Protein 2RH0 (pdb70)

Foldseek 3Di:
DVVPQPWDWDADPQGTWTDDPADIGDDGDDDQPFDPVQWDWAFDQFWIWIAGNNHTDDTDGHPHGDDRVPDDDDDDDDDDDDDDDDPDQALVPQDQADDPPDRGRPPVSSVCSVVRVVVVVCVVCVPDDDD/DVPQPWDWDADPQGTWTADPADIDDDGDDPQPFDPVQWDWAFAQFWIWIDGVNHTDDTDGHPHGDDRVPDDDDDDDDDDDDDDDDPDQALVPQDQADDPPDRGHPPVSSVCSVVRVVVVVCVVCVPDDDD/DVPQPWDWDDDPQGTWTDDPADIDDDGDDPQPFDPVQWDWAFAQFWIWIAGVNRTDDTDGHPHGDDRVVDDDDDDDDDDDDDDDDPDQALVPQDQAPDPPDRGHPPVSSVCSVVRVVVVVCVVCVPDDD/DVPQPWDWDADPQGTWTDDPADIDDDGDDDQPFDPVQWDWAFAQFWIWIAGVNHTDDTDGHPHTDDRVVDDDDDDDDDDDDDDDDPDQALVPQDQAPDPPDRGRPPVSSVCSVVRVVVVVCVVVVPDDPD

Solvent-accessible surface area: 25426 Å² total

InterPro domains:
  IPR007052 CS domain [PF04969] (18-91)
  IPR007052 CS domain [PS51203] (14-104)
  IPR008978 HSP20-like chaperone [G3DSA:2.60.40.790] (13-76)
  IPR008978 HSP20-like chaperone [SSF49764] (6-118)
  IPR037898 NudC family [PTHR12356] (20-152)
  IPR037902 NudC domain-containing protein 2, p23 domain [cd06494] (12-104)

B-factor: mean 36.31, std 12.3, range [16.12, 83.97]

Structure (mmCIF, N/CA/C/O backbone):
data_2RH0
#
_entry.id   2RH0
#
_cell.length_a   44.568
_cell.length_b   64.504
_cell.length_c   64.423
_cell.angle_alpha   74.51
_cell.angle_beta   81.06
_cell.angle_gamma   81.22
#
_symmetry.space_group_name_H-M   'P 1'
#
loop_
_entity.id
_entity.type
_entity.pdbx_description
1 polymer 'NudC domain-containing protein 2'
2 non-polymer 1,2-ETHANEDIOL
3 water water
#
loop_
_atom_site.group_PDB
_atom_site.id
_atom_site.type_symbol
_atom_site.label_atom_id
_atom_site.label_alt_id
_atom_site.label_comp_id
_atom_site.label_asym_id
_atom_site.label_entity_id
_atom_site.label_seq_id
_atom_site.pdbx_PDB_ins_code
_atom_site.Cartn_x
_atom_site.Cartn_y
_atom_site.Cartn_z
_atom_site.occupancy
_atom_site.B_iso_or_equiv
_atom_site.auth_seq_id
_atom_site.auth_comp_id
_atom_site.auth_asym_id
_atom_site.auth_atom_id
_atom_site.pdbx_PDB_model_num
ATOM 1 N N . PHE A 1 2 ? 39.988 27.225 22.902 1.00 55.04 5 PHE A N 1
ATOM 2 C CA . PHE A 1 2 ? 40.201 27.473 24.369 1.00 54.94 5 PHE A CA 1
ATOM 3 C C . PHE A 1 2 ? 40.611 26.219 25.220 1.00 54.49 5 PHE A C 1
ATOM 4 O O . PHE A 1 2 ? 39.970 25.942 26.228 1.00 56.10 5 PHE A O 1
ATOM 6 N N . GLU A 1 3 ? 41.717 25.537 24.877 1.00 51.85 6 GLU A N 1
ATOM 7 C CA . GLU A 1 3 ? 42.117 24.240 25.502 1.00 53.67 6 GLU A CA 1
ATOM 8 C C . GLU A 1 3 ? 42.733 24.324 26.920 1.00 53.77 6 GLU A C 1
ATOM 9 O O . GLU A 1 3 ? 42.714 23.362 27.693 1.00 53.16 6 GLU A O 1
ATOM 15 N N . GLU A 1 4 ? 43.303 25.478 27.234 1.00 53.73 7 GLU A N 1
ATOM 16 C CA . GLU A 1 4 ? 43.628 25.856 28.618 1.00 52.93 7 GLU A CA 1
ATOM 17 C C . GLU A 1 4 ? 42.314 26.206 29.357 1.00 51.91 7 GLU A C 1
ATOM 18 O O . GLU A 1 4 ? 42.266 26.211 30.586 1.00 53.59 7 GLU A O 1
ATOM 21 N N . ARG A 1 5 ? 41.267 26.507 28.581 1.00 49.62 8 ARG A N 1
ATOM 22 C CA . ARG A 1 5 ? 39.927 26.806 29.084 1.00 47.84 8 ARG A CA 1
ATOM 23 C C . ARG A 1 5 ? 39.197 25.638 29.736 1.00 43.19 8 ARG A C 1
ATOM 24 O O . ARG A 1 5 ? 38.199 25.869 30.386 1.00 40.73 8 ARG A O 1
ATOM 26 N N . SER A 1 6 ? 39.673 24.399 29.592 1.00 35.94 9 SER A N 1
ATOM 27 C CA . SER A 1 6 ? 38.953 23.276 30.170 1.00 32.77 9 SER A CA 1
ATOM 28 C C . SER A 1 6 ? 38.880 23.377 31.677 1.00 32.67 9 SER A C 1
ATOM 29 O O . SER A 1 6 ? 39.878 23.665 32.343 1.00 36.67 9 SER A O 1
ATOM 32 N N . GLY A 1 7 ? 37.679 23.194 32.194 1.00 28.98 10 GLY A N 1
ATOM 33 C CA . GLY A 1 7 ? 37.420 23.250 33.613 1.00 29.71 10 GLY A CA 1
ATOM 34 C C . GLY A 1 7 ? 37.493 24.631 34.290 1.00 29.19 10 GLY A C 1
ATOM 35 O O . GLY A 1 7 ? 37.429 24.713 35.521 1.00 29.13 10 GLY A O 1
ATOM 36 N N . VAL A 1 8 ? 37.649 25.705 33.532 1.00 28.40 11 VAL A N 1
ATOM 37 C CA . VAL A 1 8 ? 37.563 27.032 34.130 1.00 33.00 11 VAL A CA 1
ATOM 38 C C . VAL A 1 8 ? 36.098 27.342 34.408 1.00 32.11 11 VAL A C 1
ATOM 39 O O . VAL A 1 8 ? 35.202 27.127 33.611 1.00 34.81 11 VAL A O 1
ATOM 43 N N . VAL A 1 9 ? 35.892 27.856 35.591 1.00 28.49 12 VAL A N 1
ATOM 44 C CA . VAL A 1 9 ? 34.588 28.056 36.123 1.00 29.61 12 VAL A CA 1
ATOM 45 C C . VAL A 1 9 ? 34.284 29.549 36.161 1.00 26.85 12 VAL A C 1
ATOM 46 O O . VAL A 1 9 ? 34.931 30.304 36.943 1.00 25.57 12 VAL A O 1
ATOM 50 N N . PRO A 1 10 ? 33.360 30.002 35.307 1.00 25.43 13 PRO A N 1
ATOM 51 C CA . PRO A 1 10 ? 33.011 31.405 35.278 1.00 24.28 13 PRO A CA 1
ATOM 52 C C . PRO A 1 10 ? 31.923 31.877 36.211 1.00 25.89 13 PRO A C 1
ATOM 53 O O . PRO A 1 10 ? 31.120 31.086 36.732 1.00 26.89 13 PRO A O 1
ATOM 57 N N . CYS A 1 11 ? 31.962 33.191 36.476 1.00 26.70 14 CYS A N 1
ATOM 58 C CA . CYS A 1 11 ? 30.884 33.890 37.177 1.00 25.26 14 CYS A CA 1
ATOM 59 C C . CYS A 1 11 ? 30.392 34.887 36.148 1.00 25.27 14 CYS A C 1
ATOM 60 O O . CYS A 1 11 ? 31.158 35.710 35.666 1.00 25.97 14 CYS A O 1
ATOM 63 N N . GLY A 1 12 ? 29.131 34.750 35.744 1.00 25.05 15 GLY A N 1
ATOM 64 C CA . GLY A 1 12 ? 28.529 35.651 34.805 1.00 24.53 15 GLY A CA 1
ATOM 65 C C . GLY A 1 12 ? 28.189 36.983 35.453 1.00 25.87 15 GLY A C 1
ATOM 66 O O . GLY A 1 12 ? 27.904 37.068 36.639 1.00 26.93 15 GLY A O 1
ATOM 67 N N . THR A 1 13 ? 28.205 38.030 34.652 1.00 25.57 16 THR A N 1
ATOM 68 C CA . THR A 1 13 ? 27.908 39.401 35.102 1.00 28.36 16 THR A CA 1
ATOM 69 C C . THR A 1 13 ? 27.056 39.979 33.983 1.00 28.46 16 THR A C 1
ATOM 70 O O . THR A 1 13 ? 26.912 39.325 32.944 1.00 28.99 16 THR A O 1
ATOM 74 N N . PRO A 1 14 ? 26.466 41.165 34.188 1.00 29.22 17 PRO A N 1
ATOM 75 C CA . PRO A 1 14 ? 25.672 41.788 33.135 1.00 31.50 17 PRO A CA 1
ATOM 76 C C . PRO A 1 14 ? 26.447 42.109 31.857 1.00 32.99 17 PRO A C 1
ATOM 77 O O . PRO A 1 14 ? 25.840 42.107 30.794 1.00 32.51 17 PRO A O 1
ATOM 81 N N . TRP A 1 15 ? 27.765 42.346 31.947 1.00 34.25 18 TRP A N 1
ATOM 82 C CA . TRP A 1 15 ? 28.612 42.682 30.760 1.00 31.82 18 TRP A CA 1
ATOM 83 C C . TRP A 1 15 ? 29.462 41.556 30.282 1.00 30.63 18 TRP A C 1
ATOM 84 O O . TRP A 1 15 ? 30.127 41.700 29.269 1.00 30.59 18 TRP A O 1
ATOM 95 N N . GLY A 1 16 ? 29.476 40.438 30.999 1.00 28.97 19 GLY A N 1
ATOM 96 C CA . GLY A 1 16 ? 30.242 39.282 30.568 1.00 27.69 19 GLY A CA 1
ATOM 97 C C . GLY A 1 16 ? 30.494 38.272 31.672 1.00 28.06 19 GLY A C 1
ATOM 98 O O . GLY A 1 16 ? 29.549 37.750 32.248 1.00 26.92 19 GLY A O 1
ATOM 99 N N . GLN A 1 17 ? 31.766 37.972 31.963 1.00 24.70 20 GLN A N 1
ATOM 100 C CA . GLN A 1 17 ? 32.085 37.030 33.014 1.00 27.47 20 GLN A CA 1
ATOM 101 C C . GLN A 1 17 ? 33.502 37.215 33.506 1.00 25.59 20 GLN A C 1
ATOM 102 O O . GLN A 1 17 ? 34.324 37.904 32.857 1.00 25.64 20 GLN A O 1
ATOM 108 N N . TRP A 1 18 ? 33.766 36.681 34.693 1.00 22.36 21 TRP A N 1
ATOM 109 C CA . TRP A 1 18 ? 35.118 36.624 35.199 1.00 21.02 21 TRP A CA 1
ATOM 110 C C . TRP A 1 18 ? 35.388 35.234 35.724 1.00 22.52 21 TRP A C 1
ATOM 111 O O . TRP A 1 18 ? 34.463 34.467 36.032 1.00 24.51 21 TRP A O 1
ATOM 122 N N . TYR A 1 19 ? 36.667 34.920 35.860 1.00 24.28 22 TYR A N 1
ATOM 123 C CA . TYR A 1 19 ? 37.110 33.651 36.388 1.00 22.85 22 TYR A CA 1
ATOM 124 C C . TYR A 1 19 ? 38.545 33.786 36.860 1.00 23.73 22 TYR A C 1
ATOM 125 O O . TYR A 1 19 ? 39.128 34.839 36.730 1.00 23.55 22 TYR A O 1
ATOM 134 N N . GLN A 1 20 ? 39.119 32.726 37.405 1.00 23.35 23 GLN A N 1
ATOM 135 C CA . GLN A 1 20 ? 40.451 32.828 37.972 1.00 25.58 23 GLN A CA 1
ATOM 136 C C . GLN A 1 20 ? 41.186 31.515 37.928 1.00 29.13 23 GLN A C 1
ATOM 137 O O . GLN A 1 20 ? 40.583 30.460 37.632 1.00 26.88 23 GLN A O 1
ATOM 143 N N . THR A 1 21 ? 42.474 31.607 38.252 1.00 25.98 24 THR A N 1
ATOM 144 C CA . THR A 1 21 ? 43.391 30.508 38.361 1.00 26.71 24 THR A CA 1
ATOM 145 C C . THR A 1 21 ? 44.180 30.806 39.607 1.00 27.50 24 THR A C 1
ATOM 146 O O . THR A 1 21 ? 43.906 31.778 40.290 1.00 27.04 24 THR A O 1
ATOM 150 N N . LEU A 1 22 ? 45.144 29.964 39.934 1.00 26.31 25 LEU A N 1
ATOM 151 C CA . LEU A 1 22 ? 45.930 30.206 41.120 1.00 28.48 25 LEU A CA 1
ATOM 152 C C . LEU A 1 22 ? 46.628 31.513 41.049 1.00 28.12 25 LEU A C 1
ATOM 153 O O . LEU A 1 22 ? 46.766 32.179 42.060 1.00 29.28 25 LEU A O 1
ATOM 158 N N . GLU A 1 23 ? 47.101 31.879 39.860 1.00 28.63 26 GLU A N 1
ATOM 159 C CA . GLU A 1 23 ? 47.892 33.081 39.704 1.00 32.03 26 GLU A CA 1
ATOM 160 C C . GLU A 1 23 ? 47.217 34.336 39.132 1.00 28.41 26 GLU A C 1
ATOM 161 O O . GLU A 1 23 ? 47.680 35.455 39.370 1.00 25.54 26 GLU A O 1
ATOM 167 N N . GLU A 1 24 ? 46.143 34.167 38.363 1.00 25.47 27 GLU A N 1
ATOM 168 C CA . GLU A 1 24 ? 45.555 35.289 37.660 1.00 25.97 27 GLU A CA 1
ATOM 169 C C . GLU A 1 24 ? 44.053 35.382 37.815 1.00 25.40 27 GLU A C 1
ATOM 170 O O . GLU A 1 24 ? 43.361 34.411 38.219 1.00 24.43 27 GLU A O 1
ATOM 176 N N . VAL A 1 25 ? 43.571 36.586 37.526 1.00 23.92 28 VAL A N 1
ATOM 177 C CA . VAL A 1 25 ? 42.145 36.876 37.420 1.00 22.54 28 VAL A CA 1
ATOM 178 C C . VAL A 1 25 ? 41.835 37.309 35.998 1.00 22.43 28 VAL A C 1
ATOM 179 O O . VAL A 1 25 ? 42.603 38.065 35.392 1.00 23.85 28 VAL A O 1
ATOM 183 N N . PHE A 1 26 ? 40.725 36.810 35.446 1.00 22.15 29 PHE A N 1
ATOM 184 C CA . PHE A 1 26 ? 40.351 37.054 34.048 1.00 23.14 29 PHE A CA 1
ATOM 185 C C . PHE A 1 26 ? 39.027 37.753 34.029 1.00 23.18 29 PHE A C 1
ATOM 186 O O . PHE A 1 26 ? 38.127 37.375 34.763 1.00 22.51 29 PHE A O 1
ATOM 194 N N . ILE A 1 27 ? 38.939 38.821 33.251 1.00 21.58 30 ILE A N 1
ATOM 195 C CA . ILE A 1 27 ? 37.706 39.601 33.121 1.00 22.97 30 ILE A CA 1
ATOM 196 C C . ILE A 1 27 ? 37.415 39.695 31.651 1.00 23.62 30 ILE A C 1
ATOM 197 O O . ILE A 1 27 ? 38.206 40.262 30.916 1.00 23.77 30 ILE A O 1
ATOM 202 N N . GLU A 1 28 ? 36.284 39.132 31.219 1.00 22.95 31 GLU A N 1
ATOM 203 C CA . GLU A 1 28 ? 35.857 39.216 29.845 1.00 27.09 31 GLU A CA 1
ATOM 204 C C . GLU A 1 28 ? 34.636 40.100 29.707 1.00 28.45 31 GLU A C 1
ATOM 205 O O . GLU A 1 28 ? 33.563 39.781 30.216 1.00 29.98 31 GLU A O 1
ATOM 211 N N . VAL A 1 29 ? 34.789 41.202 28.986 1.00 27.53 32 VAL A N 1
ATOM 212 C CA . VAL A 1 29 ? 33.760 42.244 28.883 1.00 28.64 32 VAL A CA 1
ATOM 213 C C . VAL A 1 29 ? 33.261 42.328 27.448 1.00 31.32 32 VAL A C 1
ATOM 214 O O . VAL A 1 29 ? 34.020 42.662 26.572 1.00 31.89 32 VAL A O 1
ATOM 218 N N . GLN A 1 30 ? 32.004 41.959 27.194 1.00 32.21 33 GLN A N 1
ATOM 219 C CA . GLN A 1 30 ? 31.429 42.101 25.865 1.00 34.71 33 GLN A CA 1
ATOM 220 C C . GLN A 1 30 ? 31.332 43.561 25.468 1.00 32.23 33 GLN A C 1
ATOM 221 O O . GLN A 1 30 ? 30.954 44.406 26.263 1.00 34.29 33 GLN A O 1
ATOM 227 N N . VAL A 1 31 ? 31.749 43.866 24.250 1.00 30.38 34 VAL A N 1
ATOM 228 C CA . VAL A 1 31 ? 31.661 45.227 23.741 1.00 31.98 34 VAL A CA 1
ATOM 229 C C . VAL A 1 31 ? 30.960 45.195 22.380 1.00 32.39 34 VAL A C 1
ATOM 230 O O . VAL A 1 31 ? 30.870 44.128 21.758 1.00 30.89 34 VAL A O 1
ATOM 234 N N . PRO A 1 32 ? 30.427 46.342 21.941 1.00 33.35 35 PRO A N 1
ATOM 235 C CA . PRO A 1 32 ? 29.814 46.374 20.617 1.00 37.02 35 PRO A CA 1
ATOM 236 C C . PRO A 1 32 ? 30.796 45.966 19.528 1.00 40.86 35 PRO A C 1
ATOM 237 O O . PRO A 1 32 ? 32.008 46.229 19.651 1.00 41.85 35 PRO A O 1
ATOM 241 N N . PRO A 1 33 ? 30.292 45.328 18.460 1.00 43.11 36 PRO A N 1
ATOM 242 C CA . PRO A 1 33 ? 31.168 44.758 17.431 1.00 43.30 36 PRO A CA 1
ATOM 243 C C . PRO A 1 33 ? 32.030 45.771 16.655 1.00 43.10 36 PRO A C 1
ATOM 244 O O . PRO A 1 33 ? 33.082 45.394 16.106 1.00 45.40 36 PRO A O 1
ATOM 248 N N . GLY A 1 34 ? 31.604 47.036 16.615 1.00 40.05 37 GLY A N 1
ATOM 249 C CA . GLY A 1 34 ? 32.403 48.072 15.958 1.00 39.07 37 GLY A CA 1
ATOM 250 C C . GLY A 1 34 ? 33.450 48.734 16.857 1.00 37.01 37 GLY A C 1
ATOM 251 O O . GLY A 1 34 ? 34.065 49.721 16.467 1.00 37.67 37 GLY A O 1
ATOM 252 N N . THR A 1 35 ? 33.647 48.203 18.063 1.00 32.97 38 THR A N 1
ATOM 253 C CA . THR A 1 35 ? 34.608 48.779 18.989 1.00 30.71 38 THR A CA 1
ATOM 254 C C . THR A 1 35 ? 36.004 48.615 18.465 1.00 30.24 38 THR A C 1
ATOM 255 O O . THR A 1 35 ? 36.356 47.546 17.938 1.00 28.86 38 THR A O 1
ATOM 259 N N . ARG A 1 36 ? 36.822 49.662 18.636 1.00 31.69 39 ARG A N 1
ATOM 260 C CA . ARG A 1 36 ? 38.200 49.675 18.168 1.00 31.24 39 ARG A CA 1
ATOM 261 C C . ARG A 1 36 ? 39.068 49.955 19.359 1.00 29.63 39 ARG A C 1
ATOM 262 O O . ARG A 1 36 ? 38.620 50.585 20.323 1.00 27.25 39 ARG A O 1
ATOM 270 N N . ALA A 1 37 ? 40.322 49.526 19.304 1.00 29.87 40 ALA A N 1
ATOM 271 C CA . ALA A 1 37 ? 41.262 49.761 20.422 1.00 28.77 40 ALA A CA 1
ATOM 272 C C . ALA A 1 37 ? 41.329 51.221 20.845 1.00 28.78 40 ALA A C 1
ATOM 273 O O . ALA A 1 37 ? 41.503 51.561 22.058 1.00 28.39 40 ALA A O 1
ATOM 275 N N . GLN A 1 38 ? 41.223 52.105 19.858 1.00 28.83 41 GLN A N 1
ATOM 276 C CA . GLN A 1 38 ? 41.231 53.530 20.148 1.00 30.09 41 GLN A CA 1
ATOM 277 C C . GLN A 1 38 ? 40.070 53.982 21.010 1.00 28.54 41 GLN A C 1
ATOM 278 O O . GLN A 1 38 ? 40.151 55.043 21.615 1.00 28.79 41 GLN A O 1
ATOM 284 N N . ASP A 1 39 ? 38.991 53.192 21.070 1.00 28.11 42 ASP A N 1
ATOM 285 C CA . ASP A 1 39 ? 37.803 53.534 21.865 1.00 28.96 42 ASP A CA 1
ATOM 286 C C . ASP A 1 39 ? 37.849 53.131 23.358 1.00 27.32 42 ASP A C 1
ATOM 287 O O . ASP A 1 39 ? 36.925 53.409 24.098 1.00 27.92 42 ASP A O 1
ATOM 292 N N . ILE A 1 40 ? 38.938 52.507 23.785 1.00 26.51 43 ILE A N 1
ATOM 293 C CA . ILE A 1 40 ? 39.078 51.919 25.093 1.00 26.25 43 ILE A CA 1
ATOM 294 C C . ILE A 1 40 ? 39.909 52.806 26.016 1.00 28.25 43 ILE A C 1
ATOM 295 O O . ILE A 1 40 ? 40.992 53.229 25.627 1.00 28.18 43 ILE A O 1
ATOM 300 N N . GLN A 1 41 ? 39.391 53.084 27.211 1.00 28.74 44 GLN A N 1
ATOM 301 C CA A GLN A 1 41 ? 40.232 53.639 28.273 0.50 27.89 44 GLN A CA 1
ATOM 302 C CA B GLN A 1 41 ? 40.162 53.686 28.301 0.50 28.81 44 GLN A CA 1
ATOM 303 C C . GLN A 1 41 ? 40.155 52.646 29.428 1.00 26.99 44 GLN A C 1
ATOM 304 O O . GLN A 1 41 ? 39.090 52.288 29.919 1.00 28.02 44 GLN A O 1
ATOM 315 N N . CYS A 1 42 ? 41.311 52.157 29.829 1.00 25.59 45 CYS A N 1
ATOM 316 C CA . CYS A 1 42 ? 41.398 51.143 30.853 1.00 26.41 45 CYS A CA 1
ATOM 317 C C . CYS A 1 42 ? 42.561 51.448 31.785 1.00 29.09 45 CYS A C 1
ATOM 318 O O . CYS A 1 42 ? 43.687 51.604 31.339 1.00 29.23 45 CYS A O 1
ATOM 321 N N . GLY A 1 43 ? 42.260 51.561 33.068 1.00 28.88 46 GLY A N 1
ATOM 322 C CA . GLY A 1 43 ? 43.269 51.761 34.114 1.00 28.22 46 GLY A CA 1
ATOM 323 C C . GLY A 1 43 ? 43.293 50.521 34.993 1.00 28.13 46 GLY A C 1
ATOM 324 O O . GLY A 1 43 ? 42.257 50.094 35.521 1.00 29.14 46 GLY A O 1
ATOM 325 N N . LEU A 1 44 ? 44.464 49.929 35.133 1.00 28.48 47 LEU A N 1
ATOM 326 C CA . LEU A 1 44 ? 44.640 48.747 35.948 1.00 30.24 47 LEU A CA 1
ATOM 327 C C . LEU A 1 44 ? 45.609 49.085 37.083 1.00 34.20 47 LEU A C 1
ATOM 328 O O . LEU A 1 44 ? 46.798 49.252 36.861 1.00 37.46 47 LEU A O 1
ATOM 333 N N . GLN A 1 45 ? 45.093 49.252 38.299 1.00 34.00 48 GLN A N 1
ATOM 334 C CA . GLN A 1 45 ? 45.950 49.571 39.434 1.00 35.73 48 GLN A CA 1
ATOM 335 C C . GLN A 1 45 ? 45.946 48.358 40.316 1.00 35.04 48 GLN A C 1
ATOM 336 O O . GLN A 1 45 ? 45.161 47.432 40.082 1.00 32.80 48 GLN A O 1
ATOM 342 N N . SER A 1 46 ? 46.808 48.367 41.330 1.00 33.05 49 SER A N 1
ATOM 343 C CA . SER A 1 46 ? 46.954 47.211 42.193 1.00 34.41 49 SER A CA 1
ATOM 344 C C . SER A 1 46 ? 45.639 46.738 42.826 1.00 32.35 49 SER A C 1
ATOM 345 O O . SER A 1 46 ? 45.413 45.544 42.929 1.00 33.60 49 SER A O 1
ATOM 348 N N . ARG A 1 47 ? 44.774 47.672 43.199 1.00 30.51 50 ARG A N 1
ATOM 349 C CA . ARG A 1 47 ? 43.544 47.336 43.874 1.00 32.49 50 ARG A CA 1
ATOM 350 C C . ARG A 1 47 ? 42.309 47.974 43.257 1.00 30.74 50 ARG A C 1
ATOM 351 O O . ARG A 1 47 ? 41.227 47.913 43.820 1.00 29.88 50 ARG A O 1
ATOM 359 N N . HIS A 1 48 ? 42.460 48.548 42.066 1.00 28.94 51 HIS A N 1
ATOM 360 C CA . HIS A 1 48 ? 41.352 49.182 41.339 1.00 29.10 51 HIS A CA 1
ATOM 361 C C . HIS A 1 48 ? 41.473 48.978 39.866 1.00 28.38 51 HIS A C 1
ATOM 362 O O . HIS A 1 48 ? 42.591 48.889 39.321 1.00 28.66 51 HIS A O 1
ATOM 369 N N . VAL A 1 49 ? 40.313 48.908 39.235 1.00 27.08 52 VAL A N 1
ATOM 370 C CA . VAL A 1 49 ? 40.194 48.759 37.792 1.00 26.95 52 VAL A CA 1
ATOM 371 C C . VAL A 1 49 ? 39.113 49.694 37.284 1.00 27.29 52 VAL A C 1
ATOM 372 O O . VAL A 1 49 ? 38.190 50.043 38.028 1.00 28.32 52 VAL A O 1
ATOM 376 N N . ALA A 1 50 ? 39.230 50.072 36.005 1.00 25.81 53 ALA A N 1
ATOM 377 C CA . ALA A 1 50 ? 38.282 50.975 35.346 1.00 27.97 53 ALA A CA 1
ATOM 378 C C . ALA A 1 50 ? 38.332 50.731 33.874 1.00 27.58 53 ALA A C 1
ATOM 379 O O . ALA A 1 50 ? 39.412 50.662 33.299 1.00 30.79 53 ALA A O 1
ATOM 381 N N . LEU A 1 51 ? 37.168 50.606 33.263 1.00 27.30 54 LEU A N 1
ATOM 382 C CA . LEU A 1 51 ? 37.068 50.380 31.831 1.00 26.25 54 LEU A CA 1
ATOM 383 C C . LEU A 1 51 ? 35.910 51.181 31.293 1.00 27.03 54 LEU A C 1
ATOM 384 O O . LEU A 1 51 ? 34.795 51.101 31.806 1.00 28.14 54 LEU A O 1
ATOM 389 N N . ALA A 1 52 ? 36.190 51.961 30.261 1.00 26.49 55 ALA A N 1
ATOM 390 C CA . ALA A 1 52 ? 35.200 52.748 29.549 1.00 27.71 55 ALA A CA 1
ATOM 391 C C . ALA A 1 52 ? 35.431 52.455 28.073 1.00 30.07 55 ALA A C 1
ATOM 392 O O . ALA A 1 52 ? 36.575 52.321 27.653 1.00 26.94 55 ALA A O 1
ATOM 394 N N . VAL A 1 53 ? 34.330 52.239 27.348 1.00 32.22 56 VAL A N 1
ATOM 395 C CA . VAL A 1 53 ? 34.308 51.978 25.914 1.00 35.15 56 VAL A CA 1
ATOM 396 C C . VAL A 1 53 ? 33.504 53.110 25.259 1.00 39.27 56 VAL A C 1
ATOM 397 O O . VAL A 1 53 ? 32.376 53.434 25.675 1.00 38.43 56 VAL A O 1
ATOM 401 N N . GLY A 1 54 ? 34.102 53.743 24.255 1.00 42.68 57 GLY A N 1
ATOM 402 C CA . GLY A 1 54 ? 33.476 54.881 23.597 1.00 43.74 57 GLY A CA 1
ATOM 403 C C . GLY A 1 54 ? 32.957 55.882 24.608 1.00 45.80 57 GLY A C 1
ATOM 404 O O . GLY A 1 54 ? 31.841 56.359 24.471 1.00 48.24 57 GLY A O 1
ATOM 405 N N . GLY A 1 55 ? 33.750 56.169 25.644 1.00 45.02 58 GLY A N 1
ATOM 406 C CA . GLY A 1 55 ? 33.389 57.134 26.685 1.00 45.18 58 GLY A CA 1
ATOM 407 C C . GLY A 1 55 ? 32.358 56.697 27.712 1.00 45.11 58 GLY A C 1
ATOM 408 O O . GLY A 1 55 ? 32.067 57.469 28.623 1.00 45.77 58 GLY A O 1
ATOM 409 N N . ARG A 1 56 ? 31.821 55.477 27.567 1.00 44.65 59 ARG A N 1
ATOM 410 C CA . ARG A 1 56 ? 30.799 54.897 28.453 1.00 44.72 59 ARG A CA 1
ATOM 411 C C . ARG A 1 56 ? 31.461 53.979 29.484 1.00 42.55 59 ARG A C 1
ATOM 412 O O . ARG A 1 56 ? 32.068 52.993 29.110 1.00 38.91 59 ARG A O 1
ATOM 420 N N . GLU A 1 57 ? 31.326 54.277 30.773 1.00 42.31 60 GLU A N 1
ATOM 421 C CA . GLU A 1 57 ? 31.954 53.461 31.813 1.00 42.76 60 GLU A CA 1
ATOM 422 C C . GLU A 1 57 ? 31.242 52.141 31.881 1.00 40.24 60 GLU A C 1
ATOM 423 O O . GLU A 1 57 ? 30.021 52.121 32.028 1.00 40.05 60 GLU A O 1
ATOM 429 N N . ILE A 1 58 ? 31.989 51.042 31.752 1.00 36.54 61 ILE A N 1
ATOM 430 C CA . ILE A 1 58 ? 31.410 49.698 31.819 1.00 35.70 61 ILE A CA 1
ATOM 431 C C . ILE A 1 58 ? 31.697 48.998 33.146 1.00 35.13 61 ILE A C 1
ATOM 432 O O . ILE A 1 58 ? 30.854 48.281 33.670 1.00 32.22 61 ILE A O 1
ATOM 437 N N . LEU A 1 59 ? 32.883 49.231 33.702 1.00 32.45 62 LEU A N 1
ATOM 438 C CA . LEU A 1 59 ? 33.286 48.586 34.910 1.00 33.50 62 LEU A CA 1
ATOM 439 C C . LEU A 1 59 ? 34.239 49.492 35.659 1.00 32.43 62 LEU A C 1
ATOM 440 O O . LEU A 1 59 ? 35.103 50.103 35.073 1.00 33.13 62 LEU A O 1
ATOM 445 N N . LYS A 1 60 ? 34.078 49.586 36.964 1.00 31.43 63 LYS A N 1
ATOM 446 C CA . LYS A 1 60 ? 34.933 50.453 37.755 1.00 33.08 63 LYS A CA 1
ATOM 447 C C . LYS A 1 60 ? 34.748 50.077 39.187 1.00 31.89 63 LYS A C 1
ATOM 448 O O . LYS A 1 60 ? 33.615 50.044 39.661 1.00 33.26 63 LYS A O 1
ATOM 454 N N . GLY A 1 61 ? 35.835 49.827 39.891 1.00 27.89 64 GLY A N 1
ATOM 455 C CA . GLY A 1 61 ? 35.712 49.566 41.298 1.00 29.10 64 GLY A CA 1
ATOM 456 C C . GLY A 1 61 ? 36.968 49.043 41.903 1.00 27.77 64 GLY A C 1
ATOM 457 O O . GLY A 1 61 ? 37.987 48.920 41.236 1.00 27.84 64 GLY A O 1
ATOM 458 N N . LYS A 1 62 ? 36.852 48.723 43.181 1.00 29.07 65 LYS A N 1
ATOM 459 C CA . LYS A 1 62 ? 37.949 48.261 43.985 1.00 31.35 65 LYS A CA 1
ATOM 460 C C . LYS A 1 62 ? 37.990 46.762 43.881 1.00 29.54 65 LYS A C 1
ATOM 461 O O . LYS A 1 62 ? 36.949 46.079 44.051 1.00 30.08 65 LYS A O 1
ATOM 467 N N . LEU A 1 63 ? 39.174 46.237 43.592 1.00 28.38 66 LEU A N 1
ATOM 468 C CA . LEU A 1 63 ? 39.336 44.796 43.386 1.00 28.91 66 LEU A CA 1
ATOM 469 C C . LEU A 1 63 ? 39.176 44.044 44.697 1.00 28.67 66 LEU A C 1
ATOM 470 O O . LEU A 1 63 ? 39.475 44.574 45.764 1.00 30.22 66 LEU A O 1
ATOM 475 N N . PHE A 1 64 ? 38.703 42.809 44.618 1.00 28.07 67 PHE A N 1
ATOM 476 C CA . PHE A 1 64 ? 38.528 41.983 45.810 1.00 27.70 67 PHE A CA 1
ATOM 477 C C . PHE A 1 64 ? 39.815 41.825 46.592 1.00 27.65 67 PHE A C 1
ATOM 478 O O . PHE A 1 64 ? 39.774 41.710 47.800 1.00 32.14 67 PHE A O 1
ATOM 486 N N . ASP A 1 65 ? 40.955 41.796 45.915 1.00 27.50 68 ASP A N 1
ATOM 487 C CA . ASP A 1 65 ? 42.242 41.698 46.598 1.00 29.41 68 ASP A CA 1
ATOM 488 C C . ASP A 1 65 ? 43.315 42.328 45.694 1.00 30.04 68 ASP A C 1
ATOM 489 O O . ASP A 1 65 ? 43.028 42.772 44.587 1.00 28.41 68 ASP A O 1
ATOM 494 N N . SER A 1 66 ? 44.559 42.349 46.137 1.00 28.49 69 SER A N 1
ATOM 495 C CA . SER A 1 66 ? 45.572 43.071 45.413 1.00 30.45 69 SER A CA 1
ATOM 496 C C . SER A 1 66 ? 46.203 42.267 44.299 1.00 29.63 69 SER A C 1
ATOM 497 O O . SER A 1 66 ? 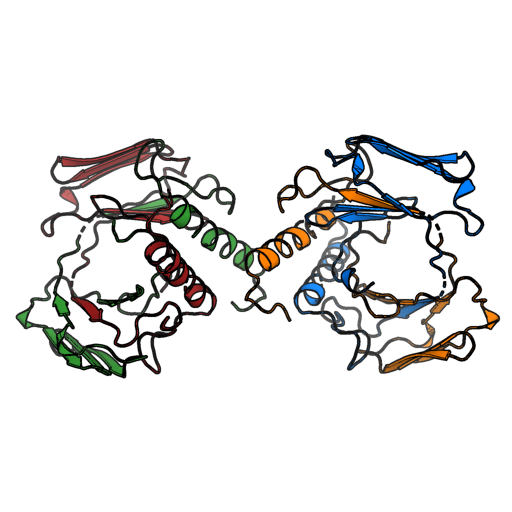46.294 41.041 44.353 1.00 27.50 69 SER A O 1
ATOM 500 N N . THR A 1 67 ? 46.632 42.991 43.273 1.00 28.21 70 THR A N 1
ATOM 501 C CA . THR A 1 67 ? 47.232 42.429 42.093 1.00 29.00 70 THR A CA 1
ATOM 502 C C . THR A 1 67 ? 48.561 43.162 41.845 1.00 30.19 70 THR A C 1
ATOM 503 O O . THR A 1 67 ? 48.831 44.190 42.456 1.00 31.10 70 THR A O 1
ATOM 507 N N . ILE A 1 68 ? 49.408 42.592 40.996 1.00 31.64 71 ILE A N 1
ATOM 508 C CA . ILE A 1 68 ? 50.669 43.225 40.655 1.00 31.96 71 ILE A CA 1
ATOM 509 C C . ILE A 1 68 ? 50.380 44.129 39.460 1.00 32.14 71 ILE A C 1
ATOM 510 O O . ILE A 1 68 ? 50.236 43.634 38.313 1.00 32.33 71 ILE A O 1
ATOM 515 N N . ALA A 1 69 ? 50.293 45.433 39.736 1.00 34.37 72 ALA A N 1
ATOM 516 C CA . ALA A 1 69 ? 49.806 46.449 38.774 1.00 36.48 72 ALA A CA 1
ATOM 517 C C . ALA A 1 69 ? 50.497 46.452 37.426 1.00 38.71 72 ALA A C 1
ATOM 518 O O . ALA A 1 69 ? 49.834 46.496 36.377 1.00 37.76 72 ALA A O 1
ATOM 520 N N . ASP A 1 70 ? 51.822 46.379 37.455 1.00 38.56 73 ASP A N 1
ATOM 521 C CA . ASP A 1 70 ? 52.607 46.446 36.223 1.00 41.84 73 ASP A CA 1
ATOM 522 C C . ASP A 1 70 ? 52.446 45.226 35.339 1.00 39.38 73 ASP A C 1
ATOM 523 O O . ASP A 1 70 ? 52.881 45.269 34.193 1.00 40.04 73 ASP A O 1
ATOM 528 N N . GLU A 1 71 ? 51.825 44.145 35.834 1.00 37.05 74 GLU A N 1
ATOM 529 C CA . GLU A 1 71 ? 51.612 42.951 35.018 1.00 36.93 74 GLU A CA 1
ATOM 530 C C . GLU A 1 71 ? 50.227 42.853 34.422 1.00 31.66 74 GLU A C 1
ATOM 531 O O . GLU A 1 71 ? 50.001 41.980 33.602 1.00 30.45 74 GLU A O 1
ATOM 537 N N . GLY A 1 72 ? 49.309 43.732 34.812 1.00 27.26 75 GLY A N 1
ATOM 538 C CA . GLY A 1 72 ? 47.936 43.719 34.254 1.00 28.71 75 GLY A CA 1
ATOM 539 C C . GLY A 1 72 ? 47.912 44.040 32.782 1.00 28.24 75 GLY A C 1
ATOM 540 O O . GLY A 1 72 ? 48.620 44.933 32.330 1.00 28.74 75 GLY A O 1
ATOM 541 N N . THR A 1 73 ? 47.103 43.318 32.013 1.00 27.73 76 THR A N 1
ATOM 542 C CA . THR A 1 73 ? 47.005 43.555 30.595 1.00 25.94 76 THR A CA 1
ATOM 543 C C . THR A 1 73 ? 45.537 43.620 30.182 1.00 25.10 76 THR A C 1
ATOM 544 O O . THR A 1 73 ? 44.667 43.076 30.874 1.00 23.40 76 THR A O 1
ATOM 548 N N . TRP A 1 74 ? 45.264 44.348 29.106 1.00 22.67 77 TRP A N 1
ATOM 549 C CA . TRP A 1 74 ? 43.951 44.352 28.496 1.00 23.55 77 TRP A CA 1
ATOM 550 C C . TRP A 1 74 ? 44.216 44.204 27.025 1.00 26.22 77 TRP A C 1
ATOM 551 O O . TRP A 1 74 ? 45.216 44.737 26.514 1.00 24.71 77 TRP A O 1
ATOM 562 N N . THR A 1 75 ? 43.353 43.465 26.345 1.00 25.87 78 THR A N 1
ATOM 563 C CA . THR A 1 75 ? 43.436 43.319 24.896 1.00 27.24 78 THR A CA 1
ATOM 564 C C . THR A 1 75 ? 42.005 43.282 24.350 1.00 28.22 78 THR A C 1
ATOM 565 O O . THR A 1 75 ? 41.087 42.811 25.042 1.00 27.61 78 THR A O 1
ATOM 569 N N . LEU A 1 76 ? 41.798 43.838 23.159 1.00 26.94 79 LEU A N 1
ATOM 570 C CA . LEU A 1 76 ? 40.516 43.785 22.476 1.00 27.47 79 LEU A CA 1
ATOM 571 C C . LEU A 1 76 ? 40.550 42.591 21.535 1.00 30.95 79 LEU A C 1
ATOM 572 O O . LEU A 1 76 ? 41.471 42.454 20.725 1.00 30.39 79 LEU A O 1
ATOM 577 N N . GLU A 1 77 ? 39.551 41.719 21.617 1.00 34.06 80 GLU A N 1
ATOM 578 C CA . GLU A 1 77 ? 39.551 40.503 20.818 1.00 39.66 80 GLU A CA 1
ATOM 579 C C . GLU A 1 77 ? 38.294 40.377 19.953 1.00 39.37 80 GLU A C 1
ATOM 580 O O . GLU A 1 77 ? 37.195 40.533 20.463 1.00 35.51 80 GLU A O 1
ATOM 586 N N . ASP A 1 78 ? 38.463 40.080 18.663 1.00 44.16 81 ASP A N 1
ATOM 587 C CA . ASP A 1 78 ? 37.342 39.692 17.776 1.00 48.84 81 ASP A CA 1
ATOM 588 C C . ASP A 1 78 ? 36.967 38.245 18.146 1.00 51.61 81 ASP A C 1
ATOM 589 O O . ASP A 1 78 ? 37.824 37.344 18.184 1.00 55.21 81 ASP A O 1
ATOM 594 N N . ARG A 1 79 ? 35.702 38.001 18.434 1.00 51.42 82 ARG A N 1
ATOM 595 C CA . ARG A 1 79 ? 35.334 36.714 19.012 1.00 52.02 82 ARG A CA 1
ATOM 596 C C . ARG A 1 79 ? 34.038 36.182 18.346 1.00 50.21 82 ARG A C 1
ATOM 597 O O . ARG A 1 79 ? 33.199 35.495 18.986 1.00 52.88 82 ARG A O 1
ATOM 602 N N . LYS A 1 80 ? 33.889 36.450 17.052 1.00 42.41 83 LYS A N 1
ATOM 603 C CA . LYS A 1 80 ? 32.697 36.007 16.366 1.00 40.03 83 LYS A CA 1
ATOM 604 C C . LYS A 1 80 ? 32.577 34.514 16.570 1.00 35.81 83 LYS A C 1
ATOM 605 O O . LYS A 1 80 ? 33.581 33.804 16.584 1.00 31.52 83 LYS A O 1
ATOM 619 N N . VAL A 1 82 ? 29.945 30.753 16.004 1.00 26.57 85 VAL A N 1
ATOM 620 C CA . VAL A 1 82 ? 28.718 29.971 15.770 1.00 24.64 85 VAL A CA 1
ATOM 621 C C . VAL A 1 82 ? 28.404 29.202 17.048 1.00 26.53 85 VAL A C 1
ATOM 622 O O . VAL A 1 82 ? 29.244 28.427 17.558 1.00 26.84 85 VAL A O 1
ATOM 626 N N . ARG A 1 83 ? 27.213 29.424 17.595 1.00 23.45 86 ARG A N 1
ATOM 627 C CA . ARG A 1 83 ? 26.830 28.769 18.785 1.00 24.90 86 ARG A CA 1
ATOM 628 C C . ARG A 1 83 ? 25.726 27.806 18.420 1.00 23.91 86 ARG A C 1
ATOM 629 O O . ARG A 1 83 ? 24.718 28.238 17.920 1.00 23.27 86 ARG A O 1
ATOM 637 N N . ILE A 1 84 ? 25.918 26.529 18.731 1.00 21.88 87 ILE A N 1
ATOM 638 C CA . ILE A 1 84 ? 24.937 25.476 18.435 1.00 23.75 87 ILE A CA 1
ATOM 639 C C . ILE A 1 84 ? 24.394 24.961 19.739 1.00 23.77 87 ILE A C 1
ATOM 640 O O . ILE A 1 84 ? 25.157 24.670 20.643 1.00 24.46 87 ILE A O 1
ATOM 645 N N . VAL A 1 85 ? 23.082 24.834 19.827 1.00 22.54 88 VAL A N 1
ATOM 646 C CA . VAL A 1 85 ? 22.409 24.306 21.015 1.00 21.20 88 VAL A CA 1
ATOM 647 C C . VAL A 1 85 ? 21.569 23.087 20.602 1.00 25.09 88 VAL A C 1
ATOM 648 O O . VAL A 1 85 ? 20.709 23.193 19.721 1.00 22.61 88 VAL A O 1
ATOM 652 N N . LEU A 1 86 ? 21.877 21.954 21.237 1.00 25.05 89 LEU A N 1
ATOM 653 C CA . LEU A 1 86 ? 21.222 20.698 21.009 1.00 26.35 89 LEU A CA 1
ATOM 654 C C . LEU A 1 86 ? 20.430 20.301 22.235 1.00 26.38 89 LEU A C 1
ATOM 655 O O . LEU A 1 86 ? 20.817 20.619 23.316 1.00 26.62 89 LEU A O 1
ATOM 660 N N . THR A 1 87 ? 19.317 19.614 22.029 1.00 27.35 90 THR A N 1
ATOM 661 C CA . THR A 1 87 ? 18.464 19.169 23.106 1.00 28.27 90 THR A CA 1
ATOM 662 C C . THR A 1 87 ? 18.679 17.688 23.295 1.00 29.81 90 THR A C 1
ATOM 663 O O . THR A 1 87 ? 18.427 16.918 22.378 1.00 24.81 90 THR A O 1
ATOM 667 N N . LYS A 1 88 ? 19.171 17.301 24.474 1.00 27.76 91 LYS A N 1
ATOM 668 C CA . LYS A 1 88 ? 19.411 15.883 24.774 1.00 28.38 91 LYS A CA 1
ATOM 669 C C . LYS A 1 88 ? 18.093 15.087 24.714 1.00 30.37 91 LYS A C 1
ATOM 670 O O . LYS A 1 88 ? 17.088 15.562 25.196 1.00 27.88 91 LYS A O 1
ATOM 676 N N . THR A 1 89 ? 18.105 13.882 24.144 1.00 33.45 92 THR A N 1
ATOM 677 C CA . THR A 1 89 ? 16.944 13.022 24.196 1.00 35.67 92 THR A CA 1
ATOM 678 C C . THR A 1 89 ? 16.738 12.556 25.658 1.00 38.84 92 THR A C 1
ATOM 679 O O . THR A 1 89 ? 15.618 12.546 26.158 1.00 41.06 92 THR A O 1
ATOM 683 N N . LYS A 1 90 ? 17.831 12.205 26.336 1.00 42.31 93 LYS A N 1
ATOM 684 C CA . LYS A 1 90 ? 17.824 11.747 27.754 1.00 44.37 93 LYS A CA 1
ATOM 685 C C . LYS A 1 90 ? 18.455 12.846 28.639 1.00 44.88 93 LYS A C 1
ATOM 686 O O . LYS A 1 90 ? 19.626 13.212 28.434 1.00 43.62 93 LYS A O 1
ATOM 692 N N . ARG A 1 91 ? 17.689 13.358 29.604 1.00 45.09 94 ARG A N 1
ATOM 693 C CA . ARG A 1 91 ? 18.060 14.567 30.366 1.00 47.21 94 ARG A CA 1
ATOM 694 C C . ARG A 1 91 ? 18.198 14.387 31.902 1.00 45.29 94 ARG A C 1
ATOM 695 O O . ARG A 1 91 ? 17.854 15.281 32.664 1.00 42.87 94 ARG A O 1
ATOM 703 N N . ASP A 1 92 ? 18.685 13.234 32.348 1.00 46.16 95 ASP A N 1
ATOM 704 C CA . ASP A 1 92 ? 18.928 12.981 33.773 1.00 48.60 95 ASP A CA 1
ATOM 705 C C . ASP A 1 92 ? 20.361 13.434 34.127 1.00 48.39 95 ASP A C 1
ATOM 706 O O . ASP A 1 92 ? 21.204 13.578 33.219 1.00 47.68 95 ASP A O 1
ATOM 711 N N . ALA A 1 93 ? 20.663 13.625 35.414 1.00 46.98 96 ALA A N 1
ATOM 712 C CA . ALA A 1 93 ? 22.065 13.906 35.806 1.00 47.45 96 ALA A CA 1
ATOM 713 C C . ALA A 1 93 ? 22.988 12.722 35.421 1.00 46.57 96 ALA A C 1
ATOM 714 O O . ALA A 1 93 ? 24.209 12.901 35.271 1.00 46.86 96 ALA A O 1
ATOM 716 N N . ALA A 1 94 ? 22.390 11.530 35.269 1.00 45.51 97 ALA A N 1
ATOM 717 C CA . ALA A 1 94 ? 23.087 10.312 34.792 1.00 47.93 97 ALA A CA 1
ATOM 718 C C . ALA A 1 94 ? 23.321 10.291 33.268 1.00 49.31 97 ALA A C 1
ATOM 719 O O . ALA A 1 94 ? 23.897 9.331 32.756 1.00 51.42 97 ALA A O 1
ATOM 721 N N . ASN A 1 95 ? 22.836 11.311 32.555 1.00 47.37 98 ASN A N 1
ATOM 722 C CA . ASN A 1 95 ? 23.135 11.512 31.131 1.00 44.97 98 ASN A CA 1
ATOM 723 C C . ASN A 1 95 ? 24.123 12.670 30.979 1.00 40.76 98 ASN A C 1
ATOM 724 O O . ASN A 1 95 ? 23.935 13.601 30.220 1.00 39.60 98 ASN A O 1
ATOM 729 N N . CYS A 1 96 ? 25.183 12.606 31.751 1.00 37.49 99 CYS A N 1
ATOM 730 C CA . CYS A 1 96 ? 26.231 13.574 31.646 1.00 34.80 99 CYS A CA 1
ATOM 731 C C . CYS A 1 96 ? 27.146 13.097 30.513 1.00 32.41 99 CYS A C 1
ATOM 732 O O . CYS A 1 96 ? 27.739 12.033 30.623 1.00 33.51 99 CYS A O 1
ATOM 735 N N . TRP A 1 97 ? 27.252 13.856 29.422 1.00 29.00 100 TRP A N 1
ATOM 736 C CA . TRP A 1 97 ? 28.098 13.458 28.304 1.00 26.89 100 TRP A CA 1
ATOM 737 C C . TRP A 1 97 ? 29.552 13.590 28.692 1.00 27.51 100 TRP A C 1
ATOM 738 O O . TRP A 1 97 ? 29.929 14.587 29.256 1.00 25.97 100 TRP A O 1
ATOM 749 N N . THR A 1 98 ? 30.370 12.589 28.361 1.00 29.37 101 THR A N 1
ATOM 750 C CA . THR A 1 98 ? 31.794 12.608 28.717 1.00 31.02 101 THR A CA 1
ATOM 751 C C . THR A 1 98 ? 32.708 13.159 27.586 1.00 31.39 101 THR A C 1
ATOM 752 O O . THR A 1 98 ? 33.902 13.508 27.816 1.00 29.43 101 THR A O 1
ATOM 756 N N . SER A 1 99 ? 32.110 13.287 26.389 1.00 28.03 102 SER A N 1
ATOM 757 C CA . SER A 1 99 ? 32.749 13.878 25.213 1.00 25.53 102 SER A CA 1
ATOM 758 C C . SER A 1 99 ? 31.634 14.410 24.342 1.00 24.70 102 SER A C 1
ATOM 759 O O . SER A 1 99 ? 30.461 14.056 24.547 1.00 25.78 102 SER A O 1
ATOM 762 N N . LEU A 1 100 ? 31.983 15.288 23.407 1.00 22.60 103 LEU A N 1
ATOM 763 C CA . LEU A 1 100 ? 31.015 15.879 22.498 1.00 21.68 103 LEU A CA 1
ATOM 764 C C . LEU A 1 100 ? 30.635 14.878 21.434 1.00 23.51 103 LEU A C 1
ATOM 765 O O . LEU A 1 100 ? 29.473 14.634 21.176 1.00 21.84 103 LEU A O 1
ATOM 770 N N . LEU A 1 101 ? 31.646 14.313 20.812 1.00 25.23 104 LEU A N 1
ATOM 771 C CA . LEU A 1 101 ? 31.394 13.327 19.765 1.00 28.54 104 LEU A CA 1
ATOM 772 C C . LEU A 1 101 ? 31.760 12.020 20.405 1.00 31.28 104 LEU A C 1
ATOM 773 O O . LEU A 1 101 ? 32.419 11.999 21.454 1.00 33.84 104 LEU A O 1
ATOM 778 N N . GLU A 1 102 ? 31.292 10.953 19.794 1.00 34.93 105 GLU A N 1
ATOM 779 C CA . GLU A 1 102 ? 31.542 9.600 20.236 1.00 38.68 105 GLU A CA 1
ATOM 780 C C . GLU A 1 102 ? 33.061 9.387 20.480 1.00 38.59 105 GLU A C 1
ATOM 781 O O . GLU A 1 102 ? 33.453 8.868 21.503 1.00 40.09 105 GLU A O 1
ATOM 787 N N . SER A 1 103 ? 33.923 9.859 19.593 1.00 38.62 106 SER A N 1
ATOM 788 C CA . SER A 1 103 ? 35.334 9.554 19.727 1.00 41.73 106 SER A CA 1
ATOM 789 C C . SER A 1 103 ? 36.184 10.786 19.609 1.00 40.72 106 SER A C 1
ATOM 790 O O . SER A 1 103 ? 37.269 10.735 19.022 1.00 41.53 106 SER A O 1
ATOM 793 N N . GLU A 1 104 ? 35.717 11.902 20.152 1.00 35.06 107 GLU A N 1
ATOM 794 C CA . GLU A 1 104 ? 36.454 13.117 19.976 1.00 34.74 107 GLU A CA 1
ATOM 795 C C . GLU A 1 104 ? 35.904 14.170 20.923 1.00 30.21 107 GLU A C 1
ATOM 796 O O . GLU A 1 104 ? 34.717 14.172 21.266 1.00 29.23 107 GLU A O 1
ATOM 802 N N . TYR A 1 105 ? 36.785 15.068 21.314 1.00 28.11 108 TYR A N 1
ATOM 803 C CA . TYR A 1 105 ? 36.468 16.129 22.254 1.00 29.16 108 TYR A CA 1
ATOM 804 C C . TYR A 1 105 ? 35.983 15.597 23.600 1.00 28.57 108 TYR A C 1
ATOM 805 O O . TYR A 1 105 ? 34.911 15.934 24.098 1.00 29.08 108 TYR A O 1
ATOM 814 N N . ALA A 1 106 ? 36.800 14.722 24.168 1.00 28.68 109 ALA A N 1
ATOM 815 C CA . ALA A 1 106 ? 36.528 14.145 25.445 1.00 30.66 109 ALA A CA 1
ATOM 816 C C . ALA A 1 106 ? 37.036 15.092 26.541 1.00 30.74 109 ALA A C 1
ATOM 817 O O . ALA A 1 106 ? 38.039 15.737 26.377 1.00 32.72 109 ALA A O 1
ATOM 819 N N . ALA A 1 107 ? 36.317 15.117 27.643 1.00 27.77 110 ALA A N 1
ATOM 820 C CA . ALA A 1 107 ? 36.711 15.822 28.846 1.00 30.27 110 ALA A CA 1
ATOM 821 C C . ALA A 1 107 ? 37.682 14.929 29.577 1.00 28.45 110 ALA A C 1
ATOM 822 O O . ALA A 1 107 ? 37.459 13.765 29.647 1.00 28.64 110 ALA A O 1
ATOM 824 N N . ASP A 1 108 ? 38.767 15.463 30.103 1.00 30.69 111 ASP A N 1
ATOM 825 C CA . ASP A 1 108 ? 39.622 14.648 30.988 1.00 30.86 111 ASP A CA 1
ATOM 826 C C . ASP A 1 108 ? 38.835 14.302 32.239 1.00 32.34 111 ASP A C 1
ATOM 827 O O . ASP A 1 108 ? 37.779 14.874 32.472 1.00 30.66 111 ASP A O 1
ATOM 832 N N . PRO A 1 109 ? 39.321 13.346 33.039 1.00 32.48 112 PRO A N 1
ATOM 833 C CA . PRO A 1 109 ? 38.564 12.875 34.175 1.00 30.94 112 PRO A CA 1
ATOM 834 C C . PRO A 1 109 ? 38.129 13.908 35.192 1.00 29.12 112 PRO A C 1
ATOM 835 O O . PRO A 1 109 ? 37.072 13.760 35.795 1.00 28.40 112 PRO A O 1
ATOM 839 N N . TRP A 1 110 ? 38.938 14.939 35.398 1.00 29.72 113 TRP A N 1
ATOM 840 C CA . TRP A 1 110 ? 38.588 15.990 36.336 1.00 31.33 113 TRP A CA 1
ATOM 841 C C . TRP A 1 110 ? 37.491 16.892 35.799 1.00 28.81 113 TRP A C 1
ATOM 842 O O . TRP A 1 110 ? 36.573 17.219 36.529 1.00 29.53 113 TRP A O 1
ATOM 853 N N . VAL A 1 111 ? 37.600 17.292 34.534 1.00 24.55 114 VAL A N 1
ATOM 854 C CA . VAL A 1 111 ? 36.580 18.107 33.904 1.00 26.04 114 VAL A CA 1
ATOM 855 C C . VAL A 1 111 ? 35.261 17.312 33.842 1.00 24.46 114 VAL A C 1
ATOM 856 O O . VAL A 1 111 ? 34.176 17.847 34.006 1.00 24.35 114 VAL A O 1
ATOM 860 N N . GLN A 1 112 ? 35.353 16.014 33.654 1.00 25.06 115 GLN A N 1
ATOM 861 C CA . GLN A 1 112 ? 34.145 15.162 33.635 1.00 27.42 115 GLN A CA 1
ATOM 862 C C . GLN A 1 112 ? 33.499 15.206 34.999 1.00 28.26 115 GLN A C 1
ATOM 863 O O . GLN A 1 112 ? 32.274 15.163 35.110 1.00 26.86 115 GLN A O 1
ATOM 869 N N . ASP A 1 113 ? 34.339 15.250 36.048 1.00 27.13 116 ASP A N 1
ATOM 870 C CA . ASP A 1 113 ? 33.827 15.244 37.414 1.00 25.74 116 ASP A CA 1
ATOM 871 C C . ASP A 1 113 ? 33.177 16.606 37.700 1.00 25.43 116 ASP A C 1
ATOM 872 O O . ASP A 1 113 ? 32.129 16.643 38.350 1.00 27.48 116 ASP A O 1
ATOM 877 N N . GLN A 1 114 ? 33.804 17.703 37.249 1.00 24.13 117 GLN A N 1
ATOM 878 C CA . GLN A 1 114 ? 33.218 19.033 37.400 1.00 24.68 117 GLN A CA 1
ATOM 879 C C . GLN A 1 114 ? 31.864 19.093 36.711 1.00 27.24 117 GLN A C 1
ATOM 880 O O . GLN A 1 114 ? 30.910 19.628 37.252 1.00 26.54 117 GLN A O 1
ATOM 894 N N . GLN A 1 116 ? 29.824 16.629 35.947 1.00 26.60 119 GLN A N 1
ATOM 895 C CA . GLN A 1 116 ? 28.857 15.787 36.646 1.00 26.54 119 GLN A CA 1
ATOM 896 C C . GLN A 1 116 ? 28.320 16.456 37.915 1.00 27.13 119 GLN A C 1
ATOM 897 O O . GLN A 1 116 ? 27.137 16.360 38.230 1.00 26.80 119 GLN A O 1
ATOM 903 N N . ARG A 1 117 ? 29.223 17.087 38.670 1.00 24.48 120 ARG A N 1
ATOM 904 C CA . ARG A 1 117 ? 28.833 17.813 39.836 1.00 23.75 120 ARG A CA 1
ATOM 905 C C . ARG A 1 117 ? 27.863 18.932 39.544 1.00 23.26 120 ARG A C 1
ATOM 906 O O . ARG A 1 117 ? 26.955 19.113 40.307 1.00 25.35 120 ARG A O 1
ATOM 914 N N . LYS A 1 118 ? 28.020 19.658 38.445 1.00 22.66 121 LYS A N 1
ATOM 915 C CA A LYS A 1 118 ? 27.107 20.757 38.134 0.50 21.50 121 LYS A CA 1
ATOM 916 C CA B LYS A 1 118 ? 27.118 20.755 38.115 0.50 21.48 121 LYS A CA 1
ATOM 917 C C . LYS A 1 118 ? 25.724 20.232 37.748 1.00 24.61 121 LYS A C 1
ATOM 918 O O . LYS A 1 118 ? 24.687 20.824 38.099 1.00 24.93 121 LYS A O 1
ATOM 929 N N . LEU A 1 119 ? 25.705 19.133 37.024 1.00 24.26 122 LEU A N 1
ATOM 930 C CA . LEU A 1 119 ? 24.449 18.502 36.634 1.00 25.68 122 LEU A CA 1
ATOM 931 C C . LEU A 1 119 ? 23.698 17.910 37.853 1.00 26.62 122 LEU A C 1
ATOM 932 O O . LEU A 1 119 ? 22.495 18.061 37.966 1.00 28.76 122 LEU A O 1
ATOM 937 N N . THR A 1 120 ? 24.416 17.236 38.741 1.00 24.45 123 THR A N 1
ATOM 938 C CA . THR A 1 120 ? 23.850 16.767 40.011 1.00 24.51 123 THR A CA 1
ATOM 939 C C . THR A 1 120 ? 23.253 17.887 40.802 1.00 23.09 123 THR A C 1
ATOM 940 O O . THR A 1 120 ? 22.146 17.741 41.340 1.00 25.31 123 THR A O 1
ATOM 944 N N . LEU A 1 121 ? 23.975 19.002 40.875 1.00 24.06 124 LEU A N 1
ATOM 945 C CA . LEU A 1 121 ? 23.500 20.189 41.562 1.00 28.44 124 LEU A CA 1
ATOM 946 C C . LEU A 1 121 ? 22.300 20.821 40.900 1.00 29.17 124 LEU A C 1
ATOM 947 O O . LEU A 1 121 ? 21.370 21.212 41.583 1.00 30.30 124 LEU A O 1
ATOM 952 N N . GLU A 1 122 ? 22.335 20.972 39.571 1.00 29.56 125 GLU A N 1
ATOM 953 C CA A GLU A 1 122 ? 21.191 21.491 38.822 0.50 30.19 125 GLU A CA 1
ATOM 954 C CA B GLU A 1 122 ? 21.189 21.498 38.831 0.50 30.06 125 GLU A CA 1
ATOM 955 C C . GLU A 1 122 ? 19.961 20.643 39.141 1.00 29.20 125 GLU A C 1
ATOM 956 O O . GLU A 1 122 ? 18.869 21.140 39.329 1.00 27.91 125 GLU A O 1
ATOM 967 N N . ARG A 1 123 ? 20.156 19.347 39.180 1.00 28.25 126 ARG A N 1
ATOM 968 C CA . ARG A 1 123 ? 19.083 18.386 39.421 1.00 28.40 126 ARG A CA 1
ATOM 969 C C . ARG A 1 123 ? 18.584 18.503 40.864 1.00 28.14 126 ARG A C 1
ATOM 970 O O . ARG A 1 123 ? 17.395 18.446 41.117 1.00 25.38 126 ARG A O 1
ATOM 978 N N . PHE A 1 124 ? 19.513 18.662 41.795 1.00 28.32 127 PHE A N 1
ATOM 979 C CA . PHE A 1 124 ? 19.180 18.804 43.198 1.00 32.83 127 PHE A CA 1
ATOM 980 C C . PHE A 1 124 ? 18.311 20.066 43.365 1.00 35.12 127 PHE A C 1
ATOM 981 O O . PHE A 1 124 ? 17.272 20.028 44.001 1.00 34.55 127 PHE A O 1
ATOM 989 N N . GLN A 1 125 ? 18.724 21.171 42.760 1.00 34.96 128 GLN A N 1
ATOM 990 C CA . GLN A 1 125 ? 17.972 22.405 42.812 1.00 36.66 128 GLN A CA 1
ATOM 991 C C . GLN A 1 125 ? 16.593 22.238 42.220 1.00 35.98 128 GLN A C 1
ATOM 992 O O . GLN A 1 125 ? 15.628 22.709 42.791 1.00 39.47 128 GLN A O 1
ATOM 998 N N . LYS A 1 126 ? 16.487 21.582 41.082 1.00 35.37 129 LYS A N 1
ATOM 999 C CA . LYS A 1 126 ? 15.184 21.333 40.446 1.00 35.97 129 LYS A CA 1
ATOM 1000 C C . LYS A 1 126 ? 14.248 20.427 41.304 1.00 35.30 129 LYS A C 1
ATOM 1001 O O . LYS A 1 126 ? 13.021 20.592 41.306 1.00 32.18 129 LYS A O 1
ATOM 1007 N N . GLU A 1 127 ? 14.817 19.467 42.030 1.00 34.70 130 GLU A N 1
ATOM 1008 C CA . GLU A 1 127 ? 13.999 18.545 42.839 1.00 35.60 130 GLU A CA 1
ATOM 1009 C C . GLU A 1 127 ? 13.647 19.107 44.219 1.00 33.15 130 GLU A C 1
ATOM 1010 O O . GLU A 1 127 ? 12.798 18.562 44.922 1.00 31.71 130 GLU A O 1
ATOM 1016 N N . ASN A 1 128 ? 14.306 20.204 44.595 1.00 30.29 131 ASN A N 1
ATOM 1017 C CA . ASN A 1 128 ? 14.088 20.852 45.868 1.00 33.72 131 ASN A CA 1
ATOM 1018 C C . ASN A 1 128 ? 13.923 22.364 45.655 1.00 34.20 131 ASN A C 1
ATOM 1019 O O . ASN A 1 128 ? 14.720 23.140 46.184 1.00 34.75 131 ASN A O 1
ATOM 1024 N N . PRO A 1 129 ? 12.902 22.773 44.874 1.00 34.04 132 PRO A N 1
ATOM 1025 C CA . PRO A 1 129 ? 12.757 24.200 44.530 1.00 39.77 132 PRO A CA 1
ATOM 1026 C C . PRO A 1 129 ? 12.611 25.173 45.737 1.00 44.20 132 PRO A C 1
ATOM 1027 O O . PRO A 1 129 ? 12.976 26.345 45.650 1.00 44.28 132 PRO A O 1
ATOM 1031 N N . GLY A 1 130 ? 12.125 24.658 46.862 1.00 48.57 133 GLY A N 1
ATOM 1032 C CA . GLY A 1 130 ? 11.942 25.429 48.084 1.00 50.63 133 GLY A CA 1
ATOM 1033 C C . GLY A 1 130 ? 13.200 25.863 48.813 1.00 55.66 133 GLY A C 1
ATOM 1034 O O . GLY A 1 130 ? 13.153 26.806 49.594 1.00 57.83 133 GLY A O 1
ATOM 1035 N N . PHE A 1 131 ? 14.326 25.194 48.589 1.00 58.38 134 PHE A N 1
ATOM 1036 C CA . PHE A 1 131 ? 15.584 25.602 49.233 1.00 61.96 134 PHE A CA 1
ATOM 1037 C C . PHE A 1 131 ? 16.280 26.745 48.470 1.00 65.08 134 PHE A C 1
ATOM 1038 O O . PHE A 1 131 ? 16.220 26.802 47.239 1.00 65.43 134 PHE A O 1
ATOM 1046 N N . ASP A 1 132 ? 16.915 27.659 49.214 1.00 68.11 135 ASP A N 1
ATOM 1047 C CA . ASP A 1 132 ? 17.634 28.794 48.637 1.00 68.95 135 ASP A CA 1
ATOM 1048 C C . ASP A 1 132 ? 19.105 28.429 48.553 1.00 70.85 135 ASP A C 1
ATOM 1049 O O . ASP A 1 132 ? 19.723 28.083 49.575 1.00 70.17 135 ASP A O 1
ATOM 1051 N N . PHE A 1 133 ? 19.658 28.524 47.336 1.00 72.76 136 PHE A N 1
ATOM 1052 C CA . PHE A 1 133 ? 21.051 28.118 47.050 1.00 74.49 136 PHE A CA 1
ATOM 1053 C C . PHE A 1 133 ? 22.086 29.285 46.924 1.00 75.22 136 PHE A C 1
ATOM 1054 O O . PHE A 1 133 ? 23.032 29.233 46.130 1.00 74.25 136 PHE A O 1
ATOM 1062 N N . SER A 1 134 ? 21.888 30.311 47.762 1.00 75.86 137 SER A N 1
ATOM 1063 C CA . SER A 1 134 ? 22.829 31.425 47.949 1.00 74.86 137 SER A CA 1
ATOM 1064 C C . SER A 1 134 ? 22.538 32.161 49.262 1.00 75.48 137 SER A C 1
ATOM 1065 O O . SER A 1 134 ? 23.442 32.407 50.071 1.00 75.68 137 SER A O 1
ATOM 1068 N N . GLU B 1 3 ? 25.061 35.175 32.830 1.00 51.39 6 GLU B N 1
ATOM 1069 C CA . GLU B 1 3 ? 24.480 35.070 34.212 1.00 53.66 6 GLU B CA 1
ATOM 1070 C C . GLU B 1 3 ? 23.849 33.685 34.440 1.00 53.80 6 GLU B C 1
ATOM 1071 O O . GLU B 1 3 ? 23.926 33.097 35.529 1.00 53.15 6 GLU B O 1
ATOM 1077 N N . GLU B 1 4 ? 23.244 33.159 33.383 1.00 53.58 7 GLU B N 1
ATOM 1078 C CA . GLU B 1 4 ? 22.972 31.718 33.300 1.00 53.04 7 GLU B CA 1
ATOM 1079 C C . GLU B 1 4 ? 24.351 31.017 33.072 1.00 51.97 7 GLU B C 1
ATOM 1080 O O . GLU B 1 4 ? 24.469 29.804 33.218 1.00 53.48 7 GLU B O 1
ATOM 1082 N N . ARG B 1 5 ? 25.371 31.816 32.720 1.00 49.48 8 ARG B N 1
ATOM 1083 C CA . ARG B 1 5 ? 26.751 31.379 32.523 1.00 47.88 8 ARG B CA 1
ATOM 1084 C C . ARG B 1 5 ? 27.451 30.879 33.797 1.00 43.20 8 ARG B C 1
ATOM 1085 O O . ARG B 1 5 ? 28.388 30.089 33.713 1.00 40.75 8 ARG B O 1
ATOM 1089 N N . SER B 1 6 ? 27.015 31.331 34.975 1.00 35.83 9 SER B N 1
ATOM 1090 C CA . SER B 1 6 ? 27.752 31.040 36.175 1.00 32.57 9 SER B CA 1
ATOM 1091 C C . SER B 1 6 ? 27.811 29.559 36.423 1.00 32.45 9 SER B C 1
ATOM 1092 O O . SER B 1 6 ? 26.831 28.868 36.252 1.00 36.67 9 SER B O 1
ATOM 1095 N N . GLY B 1 7 ? 28.987 29.069 36.772 1.00 28.89 10 GLY B N 1
ATOM 1096 C CA . GLY B 1 7 ? 29.178 27.652 37.071 1.00 29.64 10 GLY B CA 1
ATOM 1097 C C . GLY B 1 7 ? 29.117 26.691 35.870 1.00 29.20 10 GLY B C 1
ATOM 1098 O O . GLY B 1 7 ? 29.157 25.490 36.050 1.00 28.86 10 GLY B O 1
ATOM 1099 N N . VAL B 1 8 ? 29.025 27.179 34.646 1.00 28.66 11 VAL B N 1
ATOM 1100 C CA . VAL B 1 8 ? 29.074 26.227 33.549 1.00 32.82 11 VAL B CA 1
ATOM 1101 C C . VAL B 1 8 ? 30.539 25.876 33.288 1.00 32.28 11 VAL B C 1
ATOM 1102 O O . VAL B 1 8 ? 31.420 26.743 33.233 1.00 34.77 11 VAL B O 1
ATOM 1106 N N . VAL B 1 9 ? 30.759 24.577 33.149 1.00 28.25 12 VAL B N 1
ATOM 1107 C CA . VAL B 1 9 ? 32.052 23.968 33.030 1.00 29.30 12 VAL B CA 1
ATOM 1108 C C . VAL B 1 9 ? 32.353 23.625 31.568 1.00 26.94 12 VAL B C 1
ATOM 1109 O O . VAL B 1 9 ? 31.770 22.638 31.036 1.00 25.25 12 VAL B O 1
ATOM 1113 N N . PRO B 1 10 ? 33.252 24.382 30.918 1.00 25.28 13 PRO B N 1
ATOM 1114 C CA . PRO B 1 10 ? 33.561 24.052 29.539 1.00 24.43 13 PRO B CA 1
ATOM 1115 C C . PRO B 1 10 ? 34.660 23.019 29.308 1.00 25.83 13 PRO B C 1
ATOM 1116 O O . PRO B 1 10 ? 35.525 22.799 30.157 1.00 27.33 13 PRO B O 1
ATOM 1120 N N . CYS B 1 11 ? 34.590 22.355 28.147 1.00 26.94 14 CYS B N 1
ATOM 1121 C CA . CYS B 1 11 ? 35.699 21.561 27.654 1.00 25.12 14 CYS B CA 1
ATOM 1122 C C . CYS B 1 11 ? 36.220 22.310 26.430 1.00 25.30 14 CYS B C 1
ATOM 1123 O O . CYS B 1 11 ? 35.480 22.521 25.470 1.00 26.83 14 CYS B O 1
ATOM 1126 N N . GLY B 1 12 ? 37.467 22.783 26.492 1.00 24.70 15 GLY B N 1
ATOM 1127 C CA . GLY B 1 12 ? 38.106 23.467 25.376 1.00 24.41 15 GLY B CA 1
ATOM 1128 C C . GLY B 1 12 ? 38.441 22.500 24.247 1.00 26.20 15 GLY B C 1
ATOM 1129 O O . GLY B 1 12 ? 38.659 21.311 24.473 1.00 27.74 15 GLY B O 1
ATOM 1130 N N . THR B 1 13 ? 38.452 23.004 23.022 1.00 25.54 16 THR B N 1
ATOM 1131 C CA . THR B 1 13 ? 38.744 22.202 21.835 1.00 28.56 16 THR B CA 1
ATOM 1132 C C . THR B 1 13 ? 39.539 23.144 20.945 1.00 28.21 16 THR B C 1
ATOM 1133 O O . THR B 1 13 ? 39.653 24.308 21.257 1.00 28.63 16 THR B O 1
ATOM 1137 N N . PRO B 1 14 ? 40.121 22.629 19.856 1.00 29.26 17 PRO B N 1
ATOM 1138 C CA . PRO B 1 14 ? 40.901 23.510 18.970 1.00 31.45 17 PRO B CA 1
ATOM 1139 C C . PRO B 1 14 ? 40.129 24.688 18.372 1.00 32.91 17 PRO B C 1
ATOM 1140 O O . PRO B 1 14 ? 40.732 25.715 18.152 1.00 32.18 17 PRO B O 1
ATOM 1144 N N . TRP B 1 15 ? 38.810 24.541 18.135 1.00 33.96 18 TRP B N 1
ATOM 1145 C CA . TRP B 1 15 ? 37.965 25.602 17.529 1.00 31.73 18 TRP B CA 1
ATOM 1146 C C . TRP B 1 15 ? 37.070 26.341 18.477 1.00 30.82 18 TRP B C 1
ATOM 1147 O O . TRP B 1 15 ? 36.373 27.251 18.051 1.00 30.87 18 TRP B O 1
ATOM 1158 N N . GLY B 1 16 ? 37.078 25.980 19.753 1.00 29.35 19 GLY B N 1
ATOM 1159 C CA . GLY B 1 16 ? 36.264 26.668 20.735 1.00 27.67 19 GLY B CA 1
ATOM 1160 C C . GLY B 1 16 ? 36.070 25.859 21.976 1.00 27.79 19 GLY B C 1
ATOM 1161 O O . GLY B 1 16 ? 37.047 25.494 22.609 1.00 27.22 19 GLY B O 1
ATOM 1162 N N . GLN B 1 17 ? 34.823 25.665 22.394 1.00 24.29 20 GLN B N 1
ATOM 1163 C CA . GLN B 1 17 ? 34.510 24.843 23.555 1.00 27.33 20 GLN B CA 1
ATOM 1164 C C . GLN B 1 17 ? 33.110 24.244 23.481 1.00 25.28 20 GLN B C 1
ATOM 1165 O O . GLN B 1 17 ? 32.306 24.609 22.630 1.00 25.14 20 GLN B O 1
ATOM 1171 N N . TRP B 1 18 ? 32.845 23.263 24.311 1.00 21.81 21 TRP B N 1
ATOM 1172 C CA . TRP B 1 18 ? 31.496 22.793 24.495 1.00 21.38 21 TRP B CA 1
ATOM 1173 C C . TRP B 1 18 ? 31.229 22.594 25.981 1.00 22.44 21 TRP B C 1
ATOM 1174 O O . TRP B 1 18 ? 32.156 22.452 26.775 1.00 24.50 21 TRP B O 1
ATOM 1185 N N . TYR B 1 19 ? 29.956 22.574 26.345 1.00 24.12 22 TYR B N 1
ATOM 1186 C CA . TYR B 1 19 ? 29.521 22.417 27.718 1.00 22.67 22 TYR B CA 1
ATOM 1187 C C . TYR B 1 19 ? 28.101 21.909 27.668 1.00 24.06 22 TYR B C 1
ATOM 1188 O O . TYR B 1 19 ? 27.540 21.744 26.589 1.00 22.79 22 TYR B O 1
ATOM 1197 N N . GLN B 1 20 ? 27.536 21.577 28.817 1.00 23.10 23 GLN B N 1
ATOM 1198 C CA . GLN B 1 20 ? 26.220 20.972 28.821 1.00 25.61 23 GLN B CA 1
ATOM 1199 C C . GLN B 1 20 ? 25.460 21.347 30.072 1.00 28.97 23 GLN B C 1
ATOM 1200 O O . GLN B 1 20 ? 26.058 21.830 31.019 1.00 25.83 23 GLN B O 1
ATOM 1206 N N . THR B 1 21 ? 24.143 21.123 30.019 1.00 25.90 24 THR B N 1
ATOM 1207 C CA . THR B 1 21 ? 23.257 21.229 31.143 1.00 27.05 24 THR B CA 1
ATOM 1208 C C . THR B 1 21 ? 22.469 19.954 31.187 1.00 27.69 24 THR B C 1
ATOM 1209 O O . THR B 1 21 ? 22.704 19.026 30.389 1.00 27.40 24 THR B O 1
ATOM 1213 N N . LEU B 1 22 ? 21.542 19.864 32.129 1.00 26.75 25 LEU B N 1
ATOM 1214 C CA . LEU B 1 22 ? 20.761 18.650 32.228 1.00 28.74 25 LEU B CA 1
ATOM 1215 C C . LEU B 1 22 ? 20.058 18.418 30.936 1.00 28.06 25 LEU B C 1
ATOM 1216 O O . LEU B 1 22 ? 19.909 17.305 30.527 1.00 29.19 25 LEU B O 1
ATOM 1221 N N . GLU B 1 23 ? 19.625 19.483 30.295 1.00 28.61 26 GLU B N 1
ATOM 1222 C CA . GLU B 1 23 ? 18.828 19.350 29.110 1.00 32.46 26 GLU B CA 1
ATOM 1223 C C . GLU B 1 23 ? 19.487 19.592 27.765 1.00 28.41 26 GLU B C 1
ATOM 1224 O O . GLU B 1 23 ? 18.976 19.115 26.747 1.00 25.45 26 GLU B O 1
ATOM 1230 N N . GLU B 1 24 ? 20.555 20.377 27.720 1.00 25.47 27 GLU B N 1
ATOM 1231 C CA . GLU B 1 24 ? 21.127 20.754 26.430 1.00 26.15 27 GLU B CA 1
ATOM 1232 C C . GLU B 1 24 ? 22.624 20.555 26.378 1.00 25.47 27 GLU B C 1
ATOM 1233 O O . GLU B 1 24 ? 23.295 20.425 27.409 1.00 25.22 27 GLU B O 1
ATOM 1239 N N . VAL B 1 25 ? 23.133 20.600 25.153 1.00 24.21 28 VAL B N 1
ATOM 1240 C CA . VAL B 1 25 ? 24.554 20.575 24.848 1.00 22.78 28 VAL B CA 1
ATOM 1241 C C . VAL B 1 25 ? 24.811 21.843 24.034 1.00 22.54 28 VAL B C 1
ATOM 1242 O O . VAL B 1 25 ? 23.997 22.190 23.175 1.00 23.65 28 VAL B O 1
ATOM 1246 N N . PHE B 1 26 ? 25.888 22.556 24.380 1.00 22.08 29 PHE B N 1
ATOM 1247 C CA . PHE B 1 26 ? 26.271 23.831 23.783 1.00 23.04 29 PHE B CA 1
ATOM 1248 C C . PHE B 1 26 ? 27.617 23.665 23.111 1.00 23.17 29 PHE B C 1
ATOM 1249 O O . PHE B 1 26 ? 28.508 23.042 23.680 1.00 22.80 29 PHE B O 1
ATOM 1257 N N . ILE B 1 27 ? 27.722 24.150 21.873 1.00 21.87 30 ILE B N 1
ATOM 1258 C CA . ILE B 1 27 ? 28.949 24.082 21.076 1.00 22.69 30 ILE B CA 1
ATOM 1259 C C . ILE B 1 27 ? 29.208 25.492 20.652 1.00 23.46 30 ILE B C 1
ATOM 1260 O O . ILE B 1 27 ? 28.368 26.091 20.019 1.00 24.01 30 ILE B O 1
ATOM 1265 N N . GLU B 1 28 ? 30.335 26.061 21.065 1.00 22.56 31 GLU B N 1
ATOM 1266 C CA . GLU B 1 28 ? 30.735 27.399 20.658 1.00 27.43 31 GLU B CA 1
ATOM 1267 C C . GLU B 1 28 ? 31.957 27.296 19.777 1.00 28.63 31 GLU B C 1
ATOM 1268 O O . GLU B 1 28 ? 33.021 26.853 20.242 1.00 30.09 31 GLU B O 1
ATOM 1274 N N . VAL B 1 29 ? 31.813 27.703 18.515 1.00 27.50 32 VAL B N 1
ATOM 1275 C CA . VAL B 1 29 ? 32.868 27.573 17.510 1.00 28.51 32 VAL B CA 1
ATOM 1276 C C . VAL B 1 29 ? 33.340 28.939 17.062 1.00 31.07 32 VAL B C 1
ATOM 1277 O O . VAL B 1 29 ? 32.575 29.702 16.498 1.00 31.80 32 VAL B O 1
ATOM 1281 N N . GLN B 1 30 ? 34.586 29.293 17.374 1.00 32.30 33 GLN B N 1
ATOM 1282 C CA . GLN B 1 30 ? 35.157 30.538 16.874 1.00 34.86 33 GLN B CA 1
ATOM 1283 C C . GLN B 1 30 ? 35.219 30.553 15.359 1.00 32.32 33 GLN B C 1
ATOM 1284 O O . GLN B 1 30 ? 35.562 29.553 14.753 1.00 34.39 33 GLN B O 1
ATOM 1290 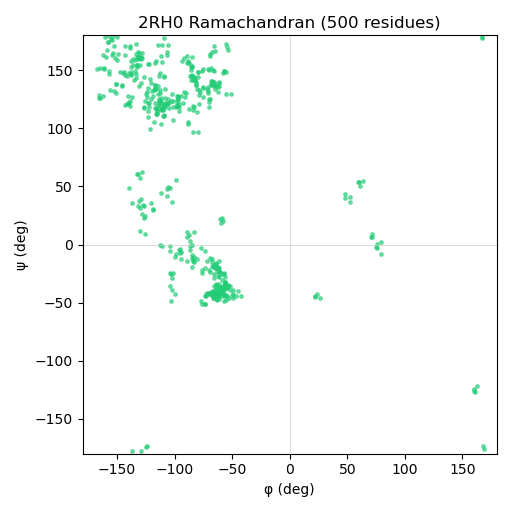N N . VAL B 1 31 ? 34.850 31.670 14.744 1.00 30.34 34 VAL B N 1
ATOM 1291 C CA . VAL B 1 31 ? 34.942 31.815 13.303 1.00 31.84 34 VAL B CA 1
ATOM 1292 C C . VAL B 1 31 ? 35.655 33.149 13.004 1.00 32.48 34 VAL B C 1
ATOM 1293 O O . VAL B 1 31 ? 35.750 34.027 13.893 1.00 30.93 34 VAL B O 1
ATOM 1297 N N . PRO B 1 32 ? 36.184 33.297 11.786 1.00 33.16 35 PRO B N 1
ATOM 1298 C CA . PRO B 1 32 ? 36.795 34.580 11.422 1.00 36.75 35 PRO B CA 1
ATOM 1299 C C . PRO B 1 32 ? 35.818 35.740 11.563 1.00 40.79 35 PRO B C 1
ATOM 1300 O O . PRO B 1 32 ? 34.608 35.573 11.352 1.00 41.83 35 PRO B O 1
ATOM 1304 N N . PRO B 1 33 ? 36.325 36.936 11.883 1.00 43.31 36 PRO B N 1
ATOM 1305 C CA . PRO B 1 33 ? 35.392 38.022 12.224 1.00 43.19 36 PRO B CA 1
ATOM 1306 C C . PRO B 1 33 ? 34.507 38.513 11.057 1.00 43.18 36 PRO B C 1
ATOM 1307 O O . PRO B 1 33 ? 33.469 39.142 11.295 1.00 45.55 36 PRO B O 1
ATOM 1311 N N . GLY B 1 34 ? 34.915 38.232 9.816 1.00 40.24 37 GLY B N 1
ATOM 1312 C CA . GLY B 1 34 ? 34.126 38.622 8.661 1.00 39.13 37 GLY B CA 1
ATOM 1313 C C . GLY B 1 34 ? 33.109 37.571 8.237 1.00 36.99 37 GLY B C 1
ATOM 1314 O O . GLY B 1 34 ? 32.526 37.689 7.154 1.00 37.91 37 GLY B O 1
ATOM 1315 N N . THR B 1 35 ? 32.896 36.548 9.070 1.00 33.12 38 THR B N 1
ATOM 1316 C CA . THR B 1 35 ? 31.942 35.494 8.731 1.00 30.95 38 THR B CA 1
ATOM 1317 C C . THR B 1 35 ? 30.547 36.056 8.724 1.00 30.12 38 THR B C 1
ATOM 1318 O O . THR B 1 35 ? 30.187 36.838 9.591 1.00 28.83 38 THR B O 1
ATOM 1322 N N . ARG B 1 36 ? 29.738 35.624 7.758 1.00 31.67 39 ARG B N 1
ATOM 1323 C CA . ARG B 1 36 ? 28.367 36.076 7.631 1.00 31.15 39 ARG B CA 1
ATOM 1324 C C . ARG B 1 36 ? 27.489 34.890 7.688 1.00 29.68 39 ARG B C 1
ATOM 1325 O O . ARG B 1 36 ? 27.908 33.786 7.309 1.00 27.79 39 ARG B O 1
ATOM 1333 N N . ALA B 1 37 ? 26.243 35.103 8.097 1.00 29.86 40 ALA B N 1
ATOM 1334 C CA . ALA B 1 37 ? 25.261 34.033 8.176 1.00 28.98 40 ALA B CA 1
ATOM 1335 C C . ALA B 1 37 ? 25.204 33.192 6.885 1.00 28.86 40 ALA B C 1
ATOM 1336 O O . ALA B 1 37 ? 25.071 31.930 6.903 1.00 28.27 40 ALA B O 1
ATOM 1338 N N . GLN B 1 38 ? 25.321 33.886 5.759 1.00 29.07 41 GLN B N 1
ATOM 1339 C CA . GLN B 1 38 ? 25.286 33.212 4.464 1.00 30.05 41 GLN B CA 1
ATOM 1340 C C . GLN B 1 38 ? 26.482 32.291 4.268 1.00 28.28 41 GLN B C 1
ATOM 1341 O O . GLN B 1 38 ? 26.447 31.463 3.405 1.00 28.99 41 GLN B O 1
ATOM 1347 N N . ASP B 1 39 ? 27.550 32.447 5.043 1.00 27.80 42 ASP B N 1
ATOM 1348 C CA . ASP B 1 39 ? 28.752 31.610 4.888 1.00 28.76 42 ASP B CA 1
ATOM 1349 C C . ASP B 1 39 ? 28.713 30.296 5.670 1.00 27.13 42 ASP B C 1
ATOM 1350 O O . ASP B 1 39 ? 29.650 29.540 5.590 1.00 28.36 42 ASP B O 1
ATOM 1355 N N . ILE B 1 40 ? 27.651 30.039 6.418 1.00 26.40 43 ILE B N 1
ATOM 1356 C CA . ILE B 1 40 ? 27.478 28.834 7.249 1.00 26.13 43 ILE B CA 1
ATOM 1357 C C . ILE B 1 40 ? 26.630 27.700 6.637 1.00 28.07 43 ILE B C 1
ATOM 1358 O O . ILE B 1 40 ? 25.521 27.943 6.214 1.00 28.16 43 ILE B O 1
ATOM 1363 N N . GLN B 1 41 ? 27.170 26.478 6.612 1.00 28.51 44 GLN B N 1
ATOM 1364 C CA A GLN B 1 41 ? 26.370 25.278 6.315 0.80 29.85 44 GLN B CA 1
ATOM 1365 C CA B GLN B 1 41 ? 26.419 25.261 6.285 0.20 27.00 44 GLN B CA 1
ATOM 1366 C C . GLN B 1 41 ? 26.413 24.430 7.569 1.00 26.88 44 GLN B C 1
ATOM 1367 O O . GLN B 1 41 ? 27.466 24.032 8.041 1.00 28.32 44 GLN B O 1
ATOM 1378 N N . CYS B 1 42 ? 25.272 24.198 8.159 1.00 25.27 45 CYS B N 1
ATOM 1379 C CA . CYS B 1 42 ? 25.234 23.459 9.394 1.00 26.72 45 CYS B CA 1
ATOM 1380 C C . CYS B 1 42 ? 24.077 22.523 9.379 1.00 29.30 45 CYS B C 1
ATOM 1381 O O . CYS B 1 42 ? 22.945 22.960 9.199 1.00 29.33 45 CYS B O 1
ATOM 1384 N N . GLY B 1 43 ? 24.368 21.230 9.533 1.00 29.04 46 GLY B N 1
ATOM 1385 C CA . GLY B 1 43 ? 23.337 20.206 9.616 1.00 28.07 46 GLY B CA 1
ATOM 1386 C C . GLY B 1 43 ? 23.338 19.623 11.005 1.00 28.19 46 GLY B C 1
ATOM 1387 O O . GLY B 1 43 ? 24.382 19.246 11.531 1.00 29.37 46 GLY B O 1
ATOM 1388 N N . LEU B 1 44 ? 22.171 19.555 11.608 1.00 28.64 47 LEU B N 1
ATOM 1389 C CA . LEU B 1 44 ? 22.021 19.038 12.949 1.00 30.52 47 LEU B CA 1
ATOM 1390 C C . LEU B 1 44 ? 21.022 17.884 12.897 1.00 34.34 47 LEU B C 1
ATOM 1391 O O . LEU B 1 44 ? 19.841 18.108 12.645 1.00 37.63 47 LEU B O 1
ATOM 1396 N N . GLN B 1 45 ? 21.494 16.644 13.087 1.00 33.61 48 GLN B N 1
ATOM 1397 C CA . GLN B 1 45 ? 20.609 15.490 13.105 1.00 36.28 48 GLN B CA 1
ATOM 1398 C C . GLN B 1 45 ? 20.623 14.905 14.490 1.00 34.94 48 GLN B C 1
ATOM 1399 O O . GLN B 1 45 ? 21.450 15.287 15.319 1.00 32.72 48 GLN B O 1
ATOM 1405 N N . SER B 1 46 ? 19.736 13.951 14.734 1.00 33.22 49 SER B N 1
ATOM 1406 C CA . SER B 1 46 ? 19.618 13.372 16.064 1.00 34.41 49 SER B CA 1
ATOM 1407 C C . SER B 1 46 ? 20.957 12.887 16.640 1.00 32.58 49 SER B C 1
ATOM 1408 O O . SER B 1 46 ? 21.233 13.096 17.822 1.00 33.59 49 SER B O 1
ATOM 1411 N N . ARG B 1 47 ? 21.804 12.298 15.795 1.00 30.65 50 ARG B N 1
ATOM 1412 C CA . ARG B 1 47 ? 23.049 11.712 16.262 1.00 32.75 50 ARG B CA 1
ATOM 1413 C C . ARG B 1 47 ? 24.315 12.224 15.551 1.00 30.76 50 ARG B C 1
ATOM 1414 O O . ARG B 1 47 ? 25.391 11.709 15.768 1.00 29.92 50 ARG B O 1
ATOM 1422 N N . HIS B 1 48 ? 24.177 13.259 14.728 1.00 28.77 51 HIS B N 1
ATOM 1423 C CA . HIS B 1 48 ? 25.282 13.776 13.932 1.00 29.09 51 HIS B CA 1
ATOM 1424 C C . HIS B 1 48 ? 25.219 15.258 13.786 1.00 28.49 51 HIS B C 1
ATOM 1425 O O . HIS B 1 48 ? 24.144 15.842 13.768 1.00 29.26 51 HIS B O 1
ATOM 1432 N N . VAL B 1 49 ? 26.381 15.870 13.707 1.00 26.95 52 VAL B N 1
ATOM 1433 C CA . VAL B 1 49 ? 26.459 17.270 13.435 1.00 27.03 52 VAL B CA 1
ATOM 1434 C C . VAL B 1 49 ? 27.495 17.506 12.355 1.00 27.15 52 VAL B C 1
ATOM 1435 O O . VAL B 1 49 ? 28.402 16.694 12.163 1.00 28.77 52 VAL B O 1
ATOM 1439 N N . ALA B 1 50 ? 27.325 18.610 11.645 1.00 25.66 53 ALA B N 1
ATOM 1440 C CA . ALA B 1 50 ? 28.255 19.040 10.594 1.00 28.23 53 ALA B CA 1
ATOM 1441 C C . ALA B 1 50 ? 28.204 20.565 10.519 1.00 28.02 53 ALA B C 1
ATOM 1442 O O . ALA B 1 50 ? 27.100 21.180 10.485 1.00 31.10 53 ALA B O 1
ATOM 1444 N N . LEU B 1 51 ? 29.377 21.192 10.538 1.00 27.60 54 LEU B N 1
ATOM 1445 C CA . LEU B 1 51 ? 29.477 22.633 10.365 1.00 26.39 54 LEU B CA 1
ATOM 1446 C C . LEU B 1 51 ? 30.616 22.947 9.451 1.00 27.13 54 LEU B C 1
ATOM 1447 O O . LEU B 1 51 ? 31.733 22.484 9.670 1.00 28.89 54 LEU B O 1
ATOM 1452 N N . ALA B 1 52 ? 30.334 23.721 8.417 1.00 26.58 55 ALA B N 1
ATOM 1453 C CA . ALA B 1 52 ? 31.345 24.242 7.503 1.00 27.73 55 ALA B CA 1
ATOM 1454 C C . ALA B 1 52 ? 31.090 25.744 7.413 1.00 30.00 55 ALA B C 1
ATOM 1455 O O . ALA B 1 52 ? 29.936 26.177 7.466 1.00 26.84 55 ALA B O 1
ATOM 1457 N N . VAL B 1 53 ? 32.184 26.514 7.412 1.00 32.39 56 VAL B N 1
ATOM 1458 C CA . VAL B 1 53 ? 32.199 27.974 7.321 1.00 35.06 56 VAL B CA 1
ATOM 1459 C C . VAL B 1 53 ? 32.995 28.396 6.061 1.00 39.20 56 VAL B C 1
ATOM 1460 O O . VAL B 1 53 ? 34.163 27.992 5.855 1.00 38.52 56 VAL B O 1
ATOM 1464 N N . GLY B 1 54 ? 32.366 29.185 5.201 1.00 42.51 57 GLY B N 1
ATOM 1465 C CA . GLY B 1 54 ? 32.985 29.547 3.938 1.00 43.70 57 GLY B CA 1
ATOM 1466 C C . GLY B 1 54 ? 33.539 28.324 3.227 1.00 45.88 57 GLY B C 1
ATOM 1467 O O . GLY B 1 54 ? 34.622 28.394 2.666 1.00 48.31 57 GLY B O 1
ATOM 1468 N N . GLY B 1 55 ? 32.814 27.197 3.260 1.00 44.99 58 GLY B N 1
ATOM 1469 C CA . GLY B 1 55 ? 33.249 25.959 2.615 1.00 45.11 58 GLY B CA 1
ATOM 1470 C C . GLY B 1 55 ? 34.277 25.088 3.322 1.00 44.97 58 GLY B C 1
ATOM 1471 O O . GLY B 1 55 ? 34.549 23.981 2.872 1.00 45.61 58 GLY B O 1
ATOM 1472 N N . ARG B 1 56 ? 34.854 25.580 4.411 1.00 44.42 59 ARG B N 1
ATOM 1473 C CA . ARG B 1 56 ? 35.845 24.846 5.183 1.00 44.47 59 ARG B CA 1
ATOM 1474 C C . ARG B 1 56 ? 35.134 24.092 6.302 1.00 42.54 59 ARG B C 1
ATOM 1475 O O . ARG B 1 56 ? 34.485 24.701 7.150 1.00 39.12 59 ARG B O 1
ATOM 1483 N N . GLU B 1 57 ? 35.281 22.775 6.333 1.00 42.30 60 GLU B N 1
ATOM 1484 C CA . GLU B 1 57 ? 34.680 21.951 7.380 1.00 42.92 60 GLU B CA 1
ATOM 1485 C C . GLU B 1 57 ? 35.383 22.233 8.702 1.00 40.14 60 GLU B C 1
ATOM 1486 O O . GLU B 1 57 ? 36.604 22.170 8.764 1.00 40.25 60 GLU B O 1
ATOM 1492 N N . ILE B 1 58 ? 34.620 22.605 9.734 1.00 36.25 61 ILE B N 1
ATOM 1493 C CA . ILE B 1 58 ? 35.168 22.861 11.056 1.00 35.46 61 ILE B CA 1
ATOM 1494 C C . ILE B 1 58 ? 34.916 21.700 12.012 1.00 35.10 61 ILE B C 1
ATOM 1495 O O . ILE B 1 58 ? 35.798 21.359 12.796 1.00 31.85 61 ILE B O 1
ATOM 1500 N N . LEU B 1 59 ? 33.722 21.096 11.926 1.00 32.15 62 LEU B N 1
ATOM 1501 C CA . LEU B 1 59 ? 33.298 20.111 12.873 1.00 33.36 62 LEU B CA 1
ATOM 1502 C C . LEU B 1 59 ? 32.317 19.182 12.194 1.00 32.54 62 LEU B C 1
ATOM 1503 O O . LEU B 1 59 ? 31.405 19.622 11.527 1.00 32.98 62 LEU B O 1
ATOM 1508 N N . LYS B 1 60 ? 32.514 17.886 12.361 1.00 31.32 63 LYS B N 1
ATOM 1509 C CA . LYS B 1 60 ? 31.658 16.912 11.705 1.00 33.02 63 LYS B CA 1
ATOM 1510 C C . LYS B 1 60 ? 31.842 15.613 12.402 1.00 32.15 63 LYS B C 1
ATOM 1511 O O . LYS B 1 60 ? 32.986 15.172 12.564 1.00 33.66 63 LYS B O 1
ATOM 1517 N N . GLY B 1 61 ? 30.740 15.000 12.817 1.00 28.50 64 GLY B N 1
ATOM 1518 C CA . GLY B 1 61 ? 30.822 13.692 13.413 1.00 29.02 64 GLY B CA 1
ATOM 1519 C C . GLY B 1 61 ? 29.577 13.242 14.090 1.00 27.82 64 GLY B C 1
ATOM 1520 O O . GLY B 1 61 ? 28.533 13.910 14.057 1.00 27.87 64 GLY B O 1
ATOM 1521 N N . LYS B 1 62 ? 29.733 12.102 14.745 1.00 28.60 65 LYS B N 1
ATOM 1522 C CA . LYS B 1 62 ? 28.678 11.438 15.447 1.00 31.79 65 LYS B CA 1
ATOM 1523 C C . LYS B 1 62 ? 28.681 11.931 16.876 1.00 29.27 65 LYS B C 1
ATOM 1524 O O . LYS B 1 62 ? 29.708 11.917 17.530 1.00 29.57 65 LYS B O 1
ATOM 1530 N N . LEU B 1 63 ? 27.529 12.390 17.323 1.00 28.43 66 LEU B N 1
ATOM 1531 C CA . LEU B 1 63 ? 27.352 12.891 18.686 1.00 28.82 66 LEU B CA 1
ATOM 1532 C C . LEU B 1 63 ? 27.518 11.798 19.732 1.00 28.38 66 LEU B C 1
ATOM 1533 O O . LEU B 1 63 ? 27.229 10.646 19.487 1.00 29.96 66 LEU B O 1
ATOM 1538 N N . PHE B 1 64 ? 27.993 12.172 20.907 1.00 27.97 67 PHE B N 1
ATOM 1539 C CA . PHE B 1 64 ? 28.148 11.236 21.996 1.00 27.59 67 PHE B CA 1
ATOM 15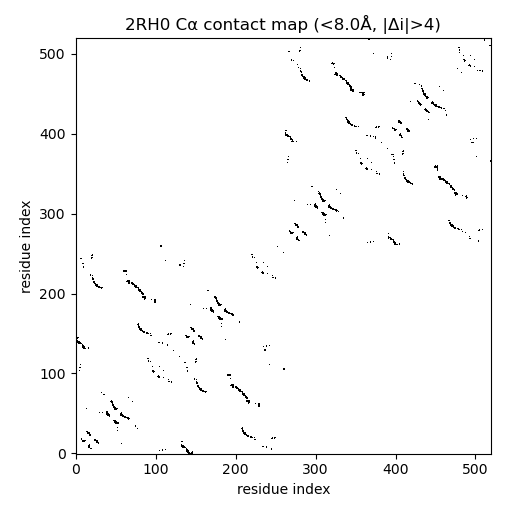40 C C . PHE B 1 64 ? 26.875 10.533 22.332 1.00 27.69 67 PHE B C 1
ATOM 1541 O O . PHE B 1 64 ? 26.915 9.376 22.724 1.00 31.64 67 PHE B O 1
ATOM 1549 N N . ASP B 1 65 ? 25.748 11.223 22.234 1.00 27.41 68 ASP B N 1
ATOM 1550 C CA . ASP B 1 65 ? 24.465 10.576 22.491 1.00 29.31 68 ASP B CA 1
ATOM 1551 C C . ASP B 1 65 ? 23.407 11.274 21.621 1.00 30.27 68 ASP B C 1
ATOM 1552 O O . ASP B 1 65 ? 23.717 12.232 20.919 1.00 27.98 68 ASP B O 1
ATOM 1557 N N . SER B 1 66 ? 22.165 10.808 21.685 1.00 28.37 69 SER B N 1
ATOM 1558 C CA . SER B 1 66 ? 21.154 11.289 20.781 1.00 30.86 69 SER B CA 1
ATOM 1559 C C . SER B 1 66 ? 20.490 12.551 21.292 1.00 29.42 69 SER B C 1
ATOM 1560 O O . SER B 1 66 ? 20.407 12.785 22.483 1.00 26.81 69 SER B O 1
ATOM 1563 N N . THR B 1 67 ? 20.011 13.345 20.339 1.00 28.44 70 THR B N 1
ATOM 1564 C CA . THR B 1 67 ? 19.398 14.623 20.587 1.00 29.11 70 THR B CA 1
ATOM 1565 C C . THR B 1 67 ? 18.075 14.649 19.799 1.00 30.04 70 THR B C 1
ATOM 1566 O O . THR B 1 67 ? 17.854 13.809 18.954 1.00 31.19 70 THR B O 1
ATOM 1570 N N . ILE B 1 68 ? 17.203 15.598 20.112 1.00 31.71 71 ILE B N 1
ATOM 1571 C CA . ILE B 1 68 ? 15.927 15.786 19.411 1.00 31.64 71 ILE B CA 1
ATOM 1572 C C . ILE B 1 68 ? 16.248 16.732 18.250 1.00 31.99 71 ILE B C 1
ATOM 1573 O O . ILE B 1 68 ? 16.447 17.925 18.456 1.00 31.75 71 ILE B O 1
ATOM 1578 N N . ALA B 1 69 ? 16.297 16.171 17.035 1.00 34.74 72 ALA B N 1
ATOM 1579 C CA . ALA B 1 69 ? 16.800 16.876 15.843 1.00 36.51 72 ALA B CA 1
ATOM 1580 C C . ALA B 1 69 ? 16.105 18.209 15.553 1.00 38.56 72 ALA B C 1
ATOM 1581 O O . ALA B 1 69 ? 16.786 19.226 15.365 1.00 37.86 72 ALA B O 1
ATOM 1583 N N . ASP B 1 70 ? 14.772 18.199 15.578 1.00 38.38 73 ASP B N 1
ATOM 1584 C CA . ASP B 1 70 ? 13.930 19.379 15.320 1.00 39.34 73 ASP B CA 1
ATOM 1585 C C . ASP B 1 70 ? 14.208 20.556 16.229 1.00 39.33 73 ASP B C 1
ATOM 1586 O O . ASP B 1 70 ? 13.885 21.679 15.865 1.00 39.78 73 ASP B O 1
ATOM 1591 N N . GLU B 1 71 ? 14.757 20.324 17.414 1.00 36.89 74 GLU B N 1
ATOM 1592 C CA . GLU B 1 71 ? 14.972 21.427 18.354 1.00 37.16 74 GLU B CA 1
ATOM 1593 C C . GLU B 1 71 ? 16.370 22.015 18.297 1.00 31.63 74 GLU B C 1
ATOM 1594 O O . GLU B 1 71 ? 16.642 23.004 18.944 1.00 30.37 74 GLU B O 1
ATOM 1600 N N . GLY B 1 72 ? 17.255 21.440 17.495 1.00 27.67 75 GLY B N 1
ATOM 1601 C CA . GLY B 1 72 ? 18.644 21.973 17.398 1.00 29.18 75 GLY B CA 1
ATOM 1602 C C . GLY B 1 72 ? 18.673 23.318 16.741 1.00 28.29 75 GLY B C 1
ATOM 1603 O O . GLY B 1 72 ? 17.949 23.549 15.777 1.00 28.55 75 GLY B O 1
ATOM 1604 N N . THR B 1 73 ? 19.475 24.235 17.279 1.00 27.85 76 THR B N 1
ATOM 1605 C CA . THR B 1 73 ? 19.607 25.533 16.691 1.00 25.65 76 THR B CA 1
ATOM 1606 C C . THR B 1 73 ? 21.083 25.881 16.518 1.00 24.97 76 THR B C 1
ATOM 1607 O O . THR B 1 73 ? 21.965 25.305 17.173 1.00 23.25 76 THR B O 1
ATOM 1611 N N . TRP B 1 74 ? 21.338 26.755 15.551 1.00 22.89 77 TRP B N 1
ATOM 1612 C CA . TRP B 1 74 ? 22.620 27.383 15.378 1.00 23.76 77 TRP B CA 1
ATOM 1613 C C . TRP B 1 74 ? 22.357 28.878 15.164 1.00 26.18 77 TRP B C 1
ATOM 1614 O O . TRP B 1 74 ? 21.300 29.261 14.640 1.00 24.55 77 TRP B O 1
ATOM 1625 N N . THR B 1 75 ? 23.266 29.710 15.637 1.00 25.83 78 THR B N 1
ATOM 1626 C CA . THR B 1 75 ? 23.189 31.168 15.395 1.00 27.86 78 THR B CA 1
ATOM 1627 C C . THR B 1 75 ? 24.616 31.699 15.307 1.00 28.02 78 THR B C 1
ATOM 1628 O O . THR B 1 75 ? 25.513 31.094 15.863 1.00 27.57 78 THR B O 1
ATOM 1632 N N . LEU B 1 76 ? 24.843 32.747 14.515 1.00 27.35 79 LEU B N 1
ATOM 1633 C CA . LEU B 1 76 ? 26.144 33.383 14.409 1.00 27.39 79 LEU B CA 1
ATOM 1634 C C . LEU B 1 76 ? 26.074 34.565 15.337 1.00 30.80 79 LEU B C 1
ATOM 1635 O O . LEU B 1 76 ? 25.125 35.323 15.272 1.00 30.39 79 LEU B O 1
ATOM 1640 N N . GLU B 1 77 ? 27.030 34.710 16.247 1.00 34.20 80 GLU B N 1
ATOM 1641 C CA . GLU B 1 77 ? 26.993 35.798 17.233 1.00 39.65 80 GLU B CA 1
ATOM 1642 C C . GLU B 1 77 ? 28.220 36.690 17.121 1.00 39.00 80 GLU B C 1
ATOM 1643 O O . GLU B 1 77 ? 29.311 36.189 16.968 1.00 35.33 80 GLU B O 1
ATOM 1649 N N . ASP B 1 78 ? 28.039 38.000 17.235 1.00 44.36 81 ASP B N 1
ATOM 1650 C CA . ASP B 1 78 ? 29.170 38.971 17.356 1.00 48.78 81 ASP B CA 1
ATOM 1651 C C . ASP B 1 78 ? 29.615 39.034 18.819 1.00 51.49 81 ASP B C 1
ATOM 1652 O O . ASP B 1 78 ? 28.853 39.429 19.708 1.00 54.97 81 ASP B O 1
ATOM 1657 N N . ARG B 1 79 ? 30.855 38.672 19.077 1.00 51.35 82 ARG B N 1
ATOM 1658 C CA . ARG B 1 79 ? 31.302 38.476 20.453 1.00 52.00 82 ARG B CA 1
ATOM 1659 C C . ARG B 1 79 ? 32.578 39.268 20.760 1.00 50.23 82 ARG B C 1
ATOM 1660 O O . ARG B 1 79 ? 33.394 38.844 21.593 1.00 52.74 82 ARG B O 1
ATOM 1668 N N . LYS B 1 80 ? 32.724 40.445 20.150 1.00 42.67 83 LYS B N 1
ATOM 1669 C CA . LYS B 1 80 ? 33.898 41.273 20.449 1.00 40.31 83 LYS B CA 1
ATOM 1670 C C . LYS B 1 80 ? 34.004 41.500 21.961 1.00 35.82 83 LYS B C 1
ATOM 1671 O O . LYS B 1 80 ? 32.996 41.698 22.638 1.00 31.65 83 LYS B O 1
ATOM 1685 N N . VAL B 1 82 ? 36.712 42.986 25.401 1.00 26.92 85 VAL B N 1
ATOM 1686 C CA . VAL B 1 82 ? 37.939 43.371 26.100 1.00 24.48 85 VAL B CA 1
ATOM 1687 C C . VAL B 1 82 ? 38.217 42.268 27.134 1.00 26.40 85 VAL B C 1
ATOM 1688 O O . VAL B 1 82 ? 37.368 41.979 28.000 1.00 27.29 85 VAL B O 1
ATOM 1692 N N . ARG B 1 83 ? 39.381 41.632 27.039 1.00 23.37 86 ARG B N 1
ATOM 1693 C CA . ARG B 1 83 ? 39.792 40.640 27.996 1.00 25.02 86 ARG B CA 1
ATOM 1694 C C . ARG B 1 83 ? 40.901 41.266 28.862 1.00 23.64 86 ARG B C 1
ATOM 1695 O O . ARG B 1 83 ? 41.892 41.723 28.319 1.00 23.22 86 ARG B O 1
ATOM 1703 N N . ILE B 1 84 ? 40.675 41.313 30.167 1.00 22.20 87 ILE B N 1
ATOM 1704 C CA . ILE B 1 84 ? 41.649 41.838 31.138 1.00 23.24 87 ILE B CA 1
ATOM 1705 C C . ILE B 1 84 ? 42.195 40.676 31.919 1.00 23.85 87 ILE B C 1
ATOM 1706 O O . ILE B 1 84 ? 41.432 39.844 32.383 1.00 24.52 87 ILE B O 1
ATOM 1711 N N . VAL B 1 85 ? 43.522 40.622 32.088 1.00 23.08 88 VAL B N 1
ATOM 1712 C CA . VAL B 1 85 ? 44.179 39.592 32.889 1.00 21.38 88 VAL B CA 1
ATOM 1713 C C . VAL B 1 85 ? 45.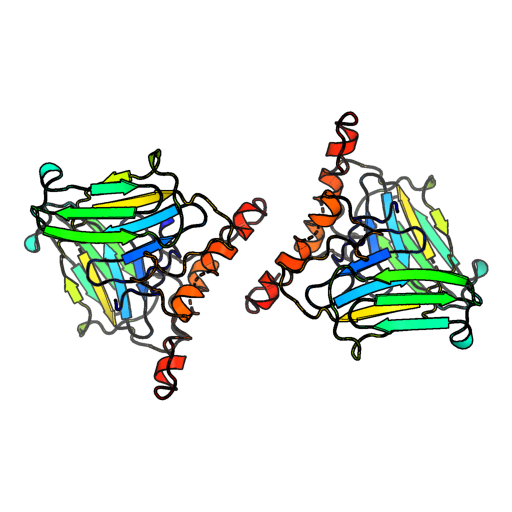065 40.264 33.943 1.00 24.92 88 VAL B C 1
ATOM 1714 O O . VAL B 1 85 ? 45.925 41.088 33.596 1.00 22.48 88 VAL B O 1
ATOM 1718 N N . LEU B 1 86 ? 44.794 39.916 35.195 1.00 24.15 89 LEU B N 1
ATOM 1719 C CA . LEU B 1 86 ? 45.443 40.494 36.371 1.00 26.12 89 LEU B CA 1
ATOM 1720 C C . LEU B 1 86 ? 46.266 39.427 37.036 1.00 26.42 89 LEU B C 1
ATOM 1721 O O . LEU B 1 86 ? 45.878 38.268 37.004 1.00 26.54 89 LEU B O 1
ATOM 1726 N N . THR B 1 87 ? 47.404 39.800 37.610 1.00 27.12 90 THR B N 1
ATOM 1727 C CA . THR B 1 87 ? 48.210 38.856 38.366 1.00 27.78 90 THR B CA 1
ATOM 1728 C C . THR B 1 87 ? 47.971 39.066 39.850 1.00 29.77 90 THR B C 1
ATOM 1729 O O . THR B 1 87 ? 48.232 40.160 40.386 1.00 24.98 90 THR B O 1
ATOM 1733 N N . LYS B 1 88 ? 47.459 38.033 40.519 1.00 27.84 91 LYS B N 1
ATOM 1734 C CA . LYS B 1 88 ? 47.251 38.122 41.953 1.00 28.38 91 LYS B CA 1
ATOM 1735 C C . LYS B 1 88 ? 48.573 38.340 42.695 1.00 30.19 91 LYS B C 1
ATOM 1736 O O . LYS B 1 88 ? 49.578 37.719 42.366 1.00 27.82 91 LYS B O 1
ATOM 1742 N N . THR B 1 89 ? 48.564 39.193 43.709 1.00 33.37 92 THR B N 1
ATOM 1743 C CA . THR B 1 89 ? 49.718 39.333 44.558 1.00 35.69 92 THR B CA 1
ATOM 1744 C C . THR B 1 89 ? 49.938 38.028 45.340 1.00 38.70 92 THR B C 1
ATOM 1745 O O . THR B 1 89 ? 51.058 37.538 45.438 1.00 40.89 92 THR B O 1
ATOM 1749 N N . LYS B 1 90 ? 48.859 37.480 45.899 1.00 42.34 93 LYS B N 1
ATOM 1750 C CA . LYS B 1 90 ? 48.902 36.228 46.693 1.00 44.41 93 LYS B CA 1
ATOM 1751 C C . LYS B 1 90 ? 48.245 35.114 45.875 1.00 44.75 93 LYS B C 1
ATOM 1752 O O . LYS B 1 90 ? 47.087 35.257 45.449 1.00 43.53 93 LYS B O 1
ATOM 1758 N N . ARG B 1 91 ? 48.966 34.010 45.684 1.00 44.92 94 ARG B N 1
ATOM 1759 C CA . ARG B 1 91 ? 48.597 33.000 44.687 1.00 47.22 94 ARG B CA 1
ATOM 1760 C C . ARG B 1 91 ? 48.475 31.557 45.227 1.00 45.24 94 ARG B C 1
ATOM 1761 O O . ARG B 1 91 ? 48.764 30.592 44.528 1.00 42.98 94 ARG B O 1
ATOM 1769 N N . ASP B 1 92 ? 48.037 31.412 46.467 1.00 46.05 95 ASP B N 1
ATOM 1770 C CA . ASP B 1 92 ? 47.780 30.083 47.043 1.00 48.70 95 ASP B CA 1
ATOM 1771 C C . ASP B 1 92 ? 46.351 29.615 46.667 1.00 48.32 95 ASP B C 1
ATOM 1772 O O . ASP B 1 92 ? 45.492 30.441 46.311 1.00 47.52 95 ASP B O 1
ATOM 1777 N N . ALA B 1 93 ? 46.065 28.319 46.767 1.00 47.08 96 ALA B N 1
ATOM 1778 C CA . ALA B 1 93 ? 44.672 27.860 46.542 1.00 47.50 96 ALA B CA 1
ATOM 1779 C C . ALA B 1 93 ? 43.712 28.523 47.562 1.00 46.60 96 ALA B C 1
ATOM 1780 O O . ALA B 1 93 ? 42.504 28.614 47.305 1.00 46.83 96 ALA B O 1
ATOM 1782 N N . ALA B 1 94 ? 44.264 28.959 48.705 1.00 45.53 97 ALA B N 1
ATOM 1783 C CA . ALA B 1 94 ? 43.524 29.719 49.729 1.00 47.90 97 ALA B CA 1
ATOM 1784 C C . ALA B 1 94 ? 43.446 31.237 49.404 1.00 49.47 97 ALA B C 1
ATOM 1785 O O . ALA B 1 94 ? 43.080 32.036 50.269 1.00 51.53 97 ALA B O 1
ATOM 1787 N N . ASN B 1 95 ? 43.834 31.637 48.185 1.00 47.41 98 ASN B N 1
ATOM 1788 C CA . ASN B 1 95 ? 43.618 33.000 47.713 1.00 44.93 98 ASN B CA 1
ATOM 1789 C C . ASN B 1 95 ? 42.592 32.954 46.607 1.00 40.89 98 ASN B C 1
ATOM 1790 O O . ASN B 1 95 ? 42.732 33.573 45.560 1.00 39.93 98 ASN B O 1
ATOM 1795 N N . CYS B 1 96 ? 41.554 32.175 46.856 1.00 37.40 99 CYS B N 1
ATOM 1796 C CA . CYS B 1 96 ? 40.462 32.061 45.926 1.00 35.20 99 CYS B CA 1
ATOM 1797 C C . CYS B 1 96 ? 39.564 33.291 46.134 1.00 32.14 99 CYS B C 1
ATOM 1798 O O . CYS B 1 96 ? 39.002 33.463 47.191 1.00 33.31 99 CYS B O 1
ATOM 1801 N N . TRP B 1 97 ? 39.477 34.173 45.145 1.00 28.94 100 TRP B N 1
ATOM 1802 C CA . TRP B 1 97 ? 38.597 35.342 45.226 1.00 26.80 100 TRP B CA 1
ATOM 1803 C C . TRP B 1 97 ? 37.133 34.917 45.130 1.00 27.22 100 TRP B C 1
ATOM 1804 O O . TRP B 1 97 ? 36.787 34.234 44.222 1.00 26.58 100 TRP B O 1
ATOM 1815 N N . THR B 1 98 ? 36.291 35.383 46.041 1.00 29.21 101 THR B N 1
ATOM 1816 C CA . THR B 1 98 ? 34.884 35.046 46.098 1.00 31.46 101 THR B CA 1
ATOM 1817 C C . THR B 1 98 ? 34.009 36.001 45.278 1.00 31.15 101 THR B C 1
ATOM 1818 O O . THR B 1 98 ? 32.835 35.674 44.966 1.00 29.43 101 THR B O 1
ATOM 1822 N N . SER B 1 99 ? 34.607 37.138 44.890 1.00 27.52 102 SER B N 1
ATOM 1823 C CA A SER B 1 99 ? 33.951 38.147 44.063 0.50 24.47 102 SER B CA 1
ATOM 1824 C CA B SER B 1 99 ? 33.945 38.134 44.045 0.50 25.25 102 SER B CA 1
ATOM 1825 C C . SER B 1 99 ? 35.019 38.902 43.262 1.00 24.90 102 SER B C 1
ATOM 1826 O O . SER B 1 99 ? 36.215 38.886 43.625 1.00 26.22 102 SER B O 1
ATOM 1831 N N . LE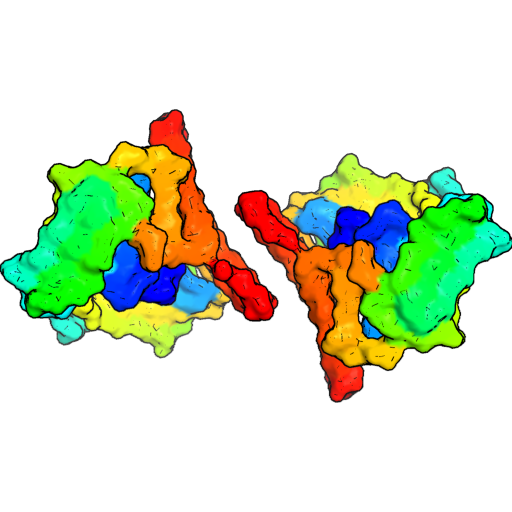U B 1 100 ? 34.625 39.552 42.175 1.00 22.92 103 LEU B N 1
ATOM 1832 C CA . LEU B 1 100 ? 35.597 40.293 41.374 1.00 21.58 103 LEU B CA 1
ATOM 1833 C C . LEU B 1 100 ? 36.010 41.565 42.097 1.00 23.83 103 LEU B C 1
ATOM 1834 O O . LEU B 1 100 ? 37.211 41.858 42.246 1.00 21.93 103 LEU B O 1
ATOM 1839 N N . LEU B 1 101 ? 35.018 42.335 42.518 1.00 24.93 104 LEU B N 1
ATOM 1840 C CA . LEU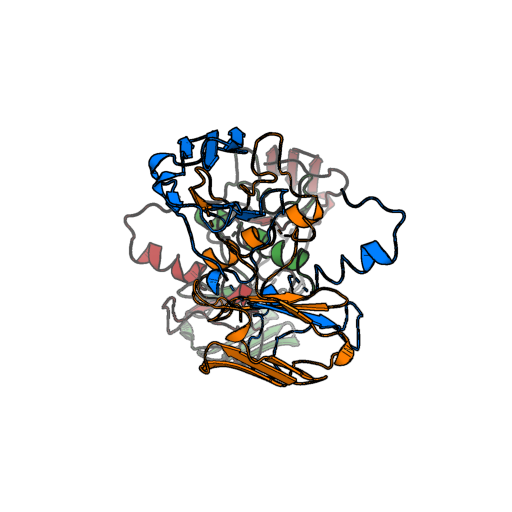 B 1 101 ? 35.307 43.589 43.219 1.00 28.21 104 LEU B CA 1
ATOM 1841 C C . LEU B 1 101 ? 34.977 43.355 44.661 1.00 31.15 104 LEU B C 1
ATOM 1842 O O . LEU B 1 101 ? 34.337 42.356 44.998 1.00 34.14 104 LEU B O 1
ATOM 1847 N N . GLU B 1 102 ? 35.428 44.255 45.521 1.00 35.11 105 GLU B N 1
ATOM 1848 C CA . GLU B 1 102 ? 35.187 44.146 46.955 1.00 38.70 105 GLU B CA 1
ATOM 1849 C C . GLU B 1 102 ? 33.666 43.871 47.235 1.00 38.77 105 GLU B C 1
ATOM 1850 O O . GLU B 1 102 ? 33.312 42.936 47.965 1.00 40.03 105 GLU B O 1
ATOM 1856 N N . SER B 1 103 ? 32.777 44.615 46.583 1.00 38.88 106 SER B N 1
ATOM 1857 C CA . SER B 1 103 ? 31.356 44.560 46.911 1.00 41.73 106 SER B CA 1
ATOM 1858 C C . SER B 1 103 ? 30.481 44.360 45.697 1.00 40.63 106 SER B C 1
ATOM 1859 O O . SER B 1 103 ? 29.359 44.868 45.665 1.00 41.26 106 SER B O 1
ATOM 1862 N N . GLU B 1 104 ? 30.975 43.651 44.685 1.00 34.94 107 GLU B N 1
ATOM 1863 C CA . GLU B 1 104 ? 30.193 43.492 43.472 1.00 34.69 107 GLU B CA 1
ATOM 1864 C C . GLU B 1 104 ? 30.721 42.313 42.676 1.00 29.70 107 GLU B C 1
ATOM 1865 O O . GLU B 1 104 ? 31.878 41.973 42.741 1.00 28.65 107 GLU B O 1
ATOM 1871 N N . TYR B 1 105 ? 29.840 41.687 41.931 1.00 28.40 108 TYR B N 1
ATOM 1872 C CA . TYR B 1 105 ? 30.179 40.521 41.143 1.00 28.89 108 TYR B CA 1
ATOM 1873 C C . TYR B 1 105 ? 30.667 39.333 41.967 1.00 28.57 108 TYR B C 1
ATOM 1874 O O . TYR B 1 105 ? 31.708 38.740 41.681 1.00 29.08 108 TYR B O 1
ATOM 1883 N N . ALA B 1 106 ? 29.890 39.004 42.998 1.00 28.63 109 ALA B N 1
ATOM 1884 C CA . ALA B 1 106 ? 30.128 37.858 43.844 1.00 30.51 109 ALA B CA 1
ATOM 1885 C C . ALA B 1 106 ? 29.638 36.562 43.184 1.00 31.14 109 ALA B C 1
ATOM 1886 O O . ALA B 1 106 ? 28.618 36.571 42.528 1.00 33.21 109 ALA B O 1
ATOM 1888 N N . ALA B 1 107 ? 30.369 35.473 43.404 1.00 27.73 110 ALA B N 1
ATOM 1889 C CA . ALA B 1 107 ? 29.955 34.149 43.013 1.00 30.24 110 ALA B CA 1
ATOM 1890 C C . ALA B 1 107 ? 29.006 33.651 44.087 1.00 28.99 110 ALA B C 1
ATOM 1891 O O . ALA B 1 107 ? 29.242 33.856 45.260 1.00 28.74 110 ALA B O 1
ATOM 1893 N N . ASP B 1 108 ? 27.942 32.974 43.697 1.00 30.87 111 ASP B N 1
ATOM 1894 C CA . ASP B 1 108 ? 27.097 32.344 44.707 1.00 30.66 111 ASP B CA 1
ATOM 1895 C C . ASP B 1 108 ? 27.882 31.209 45.379 1.00 32.36 111 ASP B C 1
ATOM 1896 O O . ASP B 1 108 ? 28.934 30.800 44.894 1.00 30.92 111 ASP B O 1
ATOM 1901 N N . PRO B 1 109 ? 27.409 30.701 46.525 1.00 32.97 112 PRO B N 1
ATOM 1902 C CA . PRO B 1 109 ? 28.185 29.700 47.245 1.00 30.96 112 PRO B CA 1
ATOM 1903 C C . PRO B 1 109 ? 28.601 28.471 46.445 1.00 29.25 112 PRO B C 1
ATOM 1904 O O . PRO B 1 109 ? 29.662 27.904 46.679 1.00 28.73 112 PRO B O 1
ATOM 1908 N N . TRP B 1 110 ? 27.761 28.021 45.541 1.00 29.40 113 TRP B N 1
ATOM 1909 C CA . TRP B 1 110 ? 28.110 26.861 44.757 1.00 31.47 113 TRP B CA 1
ATOM 1910 C C . TRP B 1 110 ? 29.212 27.180 43.763 1.00 28.63 113 TRP B C 1
ATOM 1911 O O . TRP B 1 110 ? 30.114 26.380 43.595 1.00 29.95 113 TRP B O 1
ATOM 1922 N N . VAL B 1 111 ? 29.133 28.325 43.096 1.00 24.77 114 VAL B N 1
ATOM 1923 C CA . VAL B 1 111 ? 30.158 28.713 42.131 1.00 26.19 114 VAL B CA 1
ATOM 1924 C C . VAL B 1 111 ? 31.471 28.935 42.875 1.00 24.51 114 VAL B C 1
ATOM 1925 O O . VAL B 1 111 ? 32.532 28.571 42.402 1.00 24.25 114 VAL B O 1
ATOM 1929 N N . GLN B 1 112 ? 31.393 29.469 44.082 1.00 24.80 115 GLN B N 1
ATOM 1930 C CA . GLN B 1 112 ? 32.595 29.632 44.904 1.00 27.30 115 GLN B CA 1
ATOM 1931 C C . GLN B 1 112 ? 33.213 28.288 45.180 1.00 27.85 115 GLN B C 1
ATOM 1932 O O . GLN B 1 112 ? 34.424 28.153 45.181 1.00 26.45 115 GLN B O 1
ATOM 1938 N N . ASP B 1 113 ? 32.361 27.281 45.410 1.00 26.87 116 ASP B N 1
ATOM 1939 C CA . ASP B 1 113 ? 32.865 25.932 45.721 1.00 25.56 116 ASP B CA 1
ATOM 1940 C C . ASP B 1 113 ? 33.542 25.309 44.511 1.00 24.99 116 ASP B C 1
ATOM 1941 O O . ASP B 1 113 ? 34.582 24.659 44.661 1.00 27.20 116 ASP B O 1
ATOM 1946 N N . GLN B 1 114 ? 32.934 25.486 43.334 1.00 23.93 117 GLN B N 1
ATOM 1947 C CA . GLN B 1 114 ? 33.520 25.019 42.063 1.00 24.97 117 GLN B CA 1
ATOM 1948 C C . GLN B 1 114 ? 34.882 25.660 41.814 1.00 27.61 117 GLN B C 1
ATOM 1949 O O . GLN B 1 114 ? 35.823 24.966 41.390 1.00 27.18 117 GLN B O 1
ATOM 1963 N N . GLN B 1 116 ? 36.880 27.139 44.030 1.00 26.64 119 GLN B N 1
ATOM 1964 C CA . GLN B 1 116 ? 37.837 26.646 44.995 1.00 26.57 119 GLN B CA 1
ATOM 1965 C C . GLN B 1 116 ? 38.329 25.245 44.608 1.00 27.44 119 GLN B C 1
ATOM 1966 O O . GLN B 1 116 ? 39.524 24.947 44.717 1.00 26.99 119 GLN B O 1
ATOM 1972 N N . ARG B 1 117 ? 37.407 24.359 44.221 1.00 24.02 120 ARG B N 1
ATOM 1973 C CA . ARG B 1 117 ? 37.817 23.059 43.851 1.00 23.71 120 ARG B CA 1
ATOM 1974 C C . ARG B 1 117 ? 38.800 23.070 42.722 1.00 23.14 120 ARG B C 1
ATOM 1975 O O . ARG B 1 117 ? 39.747 22.315 42.750 1.00 25.28 120 ARG B O 1
ATOM 1983 N N . LYS B 1 118 ? 38.608 23.934 41.745 1.00 22.88 121 LYS B N 1
ATOM 1984 C CA . LYS B 1 118 ? 39.495 23.954 40.579 1.00 20.57 121 LYS B CA 1
ATOM 1985 C C . LYS B 1 118 ? 40.895 24.405 41.002 1.00 24.47 121 LYS B C 1
ATOM 1986 O O . LYS B 1 118 ? 41.888 23.845 40.569 1.00 24.80 121 LYS B O 1
ATOM 1992 N N . LEU B 1 119 ? 40.959 25.401 41.873 1.00 24.74 122 LEU B N 1
ATOM 1993 C CA . LEU B 1 119 ? 42.222 25.913 42.376 1.00 25.54 122 LEU B CA 1
ATOM 1994 C C . LEU B 1 119 ? 42.987 24.874 43.221 1.00 26.83 122 LEU B C 1
ATOM 1995 O O . LEU B 1 119 ? 44.206 24.781 43.136 1.00 28.36 122 LEU B O 1
ATOM 2000 N N . THR B 1 120 ? 42.248 24.116 44.037 1.00 24.83 123 THR B N 1
ATOM 2001 C CA . THR B 1 120 ? 42.808 23.011 44.833 1.00 24.43 123 THR B CA 1
ATOM 2002 C C . THR B 1 120 ? 43.360 21.965 43.923 1.00 22.67 123 THR B C 1
ATOM 2003 O O . THR B 1 120 ? 44.465 21.456 44.107 1.00 25.06 123 THR B O 1
ATOM 2007 N N . LEU B 1 121 ? 42.615 21.658 42.893 1.00 24.07 124 LEU B N 1
ATOM 2008 C CA . LEU B 1 121 ? 43.120 20.733 41.909 1.00 28.70 124 LEU B CA 1
ATOM 2009 C C . LEU B 1 121 ? 44.352 21.253 41.167 1.00 29.06 124 LEU B C 1
ATOM 2010 O O . LEU B 1 121 ? 45.246 20.481 40.889 1.00 30.52 124 LEU B O 1
ATOM 2015 N N . GLU B 1 122 ? 44.381 22.543 40.811 1.00 29.95 125 GLU B N 1
ATOM 2016 C CA A GLU B 1 122 ? 45.541 23.136 40.127 0.50 30.17 125 GLU B CA 1
ATOM 2017 C CA B GLU B 1 122 ? 45.536 23.108 40.114 0.50 30.02 125 GLU B CA 1
ATOM 2018 C C . GLU B 1 122 ? 46.775 23.000 41.015 1.00 29.46 125 GLU B C 1
ATOM 2019 O O . GLU B 1 122 ? 47.861 22.640 40.551 1.00 28.23 125 GLU B O 1
ATOM 2030 N N . ARG B 1 123 ? 46.607 23.290 42.304 1.00 28.74 126 ARG B N 1
ATOM 2031 C CA . ARG B 1 123 ? 47.713 23.277 43.280 1.00 28.08 126 ARG B CA 1
ATOM 2032 C C . ARG B 1 123 ? 48.202 21.842 43.472 1.00 27.90 126 ARG B C 1
ATOM 2033 O O . ARG B 1 123 ? 49.393 21.568 43.482 1.00 24.86 126 ARG B O 1
ATOM 2036 N N . PHE B 1 124 ? 47.250 20.931 43.588 1.00 28.67 127 PHE B N 1
ATOM 2037 C CA . PHE B 1 124 ? 47.559 19.512 43.740 1.00 32.90 127 PHE B CA 1
ATOM 2038 C C . PHE B 1 124 ? 48.415 19.033 42.564 1.00 35.14 127 PHE B C 1
ATOM 2039 O O . PHE B 1 124 ? 49.450 18.400 42.767 1.00 34.52 127 PHE B O 1
ATOM 2047 N N . GLN B 1 125 ? 47.992 19.369 41.341 1.00 35.48 128 GLN B N 1
ATOM 2048 C CA . GLN B 1 125 ? 48.709 18.986 40.139 1.00 36.72 128 GLN B CA 1
ATOM 2049 C C . GLN B 1 125 ? 50.074 19.624 40.146 1.00 35.95 128 GLN B C 1
ATOM 2050 O O . GLN B 1 125 ? 51.047 18.959 39.874 1.00 39.28 128 GLN B O 1
ATOM 2056 N N . LYS B 1 126 ? 50.171 20.893 40.497 1.00 35.42 129 LYS B N 1
ATOM 2057 C CA . LYS B 1 126 ? 51.473 21.552 40.578 1.00 36.15 129 LYS B CA 1
ATOM 2058 C C . LYS B 1 126 ? 52.413 20.896 41.617 1.00 35.40 129 LYS B C 1
ATOM 2059 O O . LYS B 1 126 ? 53.615 20.760 41.397 1.00 32.04 129 LYS B O 1
ATOM 2065 N N . GLU B 1 127 ? 51.868 20.472 42.762 1.00 34.75 130 GLU B N 1
ATOM 2066 C CA . GLU B 1 127 ? 52.722 19.935 43.835 1.00 35.67 130 GLU B CA 1
ATOM 2067 C C . GLU B 1 127 ? 53.066 18.473 43.625 1.00 33.24 130 GLU B C 1
ATOM 2068 O O . GLU B 1 127 ? 53.932 17.924 44.314 1.00 32.07 130 GLU B O 1
ATOM 2074 N N . ASN B 1 128 ? 52.393 17.851 42.663 1.00 30.15 131 ASN B N 1
ATOM 2075 C CA . ASN B 1 128 ? 52.594 16.451 42.350 1.00 33.37 131 ASN B CA 1
ATOM 2076 C C . ASN B 1 128 ? 52.775 16.266 40.836 1.00 34.05 131 ASN B C 1
ATOM 2077 O O . ASN B 1 128 ? 51.989 15.570 40.216 1.00 34.94 131 ASN B O 1
ATOM 2082 N N . PRO B 1 129 ? 53.814 16.892 40.252 1.00 34.29 132 PRO B N 1
ATOM 2083 C CA . PRO B 1 129 ? 53.976 16.887 38.809 1.00 39.35 132 PRO B CA 1
ATOM 2084 C C . PRO B 1 129 ? 54.153 15.490 38.210 1.00 44.25 132 PRO B C 1
ATOM 2085 O O . PRO B 1 129 ? 53.818 15.272 37.054 1.00 44.38 132 PRO B O 1
ATOM 2089 N N . GLY B 1 130 ? 54.628 14.541 39.004 1.00 48.57 133 GLY B N 1
ATOM 2090 C CA . GLY B 1 130 ? 54.812 13.179 38.534 1.00 51.07 133 GLY B CA 1
ATOM 2091 C C . GLY B 1 130 ? 53.544 12.428 38.173 1.00 55.71 133 GLY B C 1
ATOM 2092 O O . GLY B 1 130 ? 53.579 11.556 37.321 1.00 57.91 133 GLY B O 1
ATOM 2093 N N . PHE B 1 131 ? 52.423 12.758 38.800 1.00 58.31 134 PHE B N 1
ATOM 2094 C CA . PHE B 1 131 ? 51.184 12.038 38.552 1.00 61.75 134 PHE B CA 1
ATOM 2095 C C . PHE B 1 131 ? 50.477 12.472 37.258 1.00 65.09 134 PHE B C 1
ATOM 2096 O O . PHE B 1 131 ? 50.580 13.621 36.827 1.00 65.46 134 PHE B O 1
ATOM 2104 N N . ASP B 1 132 ? 49.782 11.515 36.639 1.00 68.25 135 ASP B N 1
ATOM 2105 C CA . ASP B 1 132 ? 49.062 11.717 35.384 1.00 69.27 135 ASP B CA 1
ATOM 2106 C C . ASP B 1 132 ? 47.595 11.833 35.740 1.00 70.90 135 ASP B C 1
ATOM 2107 O O . ASP B 1 132 ? 47.024 10.922 36.371 1.00 70.28 135 ASP B O 1
ATOM 2112 N N . PHE B 1 133 ? 46.995 12.955 35.333 1.00 72.70 136 PHE B N 1
ATOM 2113 C CA . PHE B 1 133 ? 45.593 13.265 35.643 1.00 74.51 136 PHE B CA 1
ATOM 2114 C C . PHE B 1 133 ? 44.634 13.125 34.421 1.00 75.28 136 PHE B C 1
ATOM 2115 O O . PHE B 1 133 ? 43.726 13.941 34.228 1.00 74.34 136 PHE B O 1
ATOM 2123 N N . SER B 1 134 ? 44.845 12.054 33.638 1.00 76.66 137 SER B N 1
ATOM 2124 C CA . SER B 1 134 ? 44.030 11.694 32.458 1.00 76.87 137 SER B CA 1
ATOM 2125 C C . SER B 1 134 ? 44.438 10.317 31.917 1.00 79.38 137 SER B C 1
ATOM 2126 O O . SER B 1 134 ? 43.591 9.460 31.621 1.00 81.91 137 SER B O 1
ATOM 2128 N N . GLU C 1 3 ? 63.728 9.264 66.733 1.00 51.19 6 GLU C N 1
ATOM 2129 C CA . GLU C 1 3 ? 64.529 10.487 66.467 1.00 53.47 6 GLU C CA 1
ATOM 2130 C C . GLU C 1 3 ? 65.144 10.388 65.072 1.00 53.80 6 GLU C C 1
ATOM 2131 O O . GLU C 1 3 ? 65.213 11.372 64.325 1.00 53.24 6 GLU C O 1
ATOM 2137 N N . GLU C 1 4 ? 65.619 9.183 64.753 1.00 53.74 7 GLU C N 1
ATOM 2138 C CA . GLU C 1 4 ? 65.951 8.784 63.379 1.00 53.00 7 GLU C CA 1
ATOM 2139 C C . GLU C 1 4 ? 64.632 8.297 62.709 1.00 51.83 7 GLU C C 1
ATOM 2140 O O . GLU C 1 4 ? 64.557 8.143 61.495 1.00 53.31 7 GLU C O 1
ATOM 2142 N N . ARG C 1 5 ? 63.603 8.078 63.539 1.00 49.73 8 ARG C N 1
ATOM 2143 C CA . ARG C 1 5 ? 62.229 7.742 63.116 1.00 47.98 8 ARG C CA 1
ATOM 2144 C C . ARG C 1 5 ? 61.559 8.831 62.276 1.00 43.17 8 ARG C C 1
ATOM 2145 O O . ARG C 1 5 ? 60.700 8.555 61.457 1.00 40.81 8 ARG C O 1
ATOM 2147 N N . SER C 1 6 ? 61.970 10.071 62.472 1.00 36.03 9 SER C N 1
ATOM 2148 C CA . SER C 1 6 ? 61.293 11.176 61.860 1.00 32.69 9 SER C CA 1
ATOM 2149 C C . SER C 1 6 ? 61.197 11.041 60.377 1.00 32.52 9 SER C C 1
ATOM 2150 O O . SER C 1 6 ? 62.162 10.748 59.725 1.00 36.85 9 SER C O 1
ATOM 2153 N N . GLY C 1 7 ? 59.997 11.206 59.864 1.00 28.84 10 GLY C N 1
ATOM 2154 C CA . GLY C 1 7 ? 59.748 11.166 58.466 1.00 30.09 10 GLY C CA 1
ATOM 2155 C C . GLY C 1 7 ? 59.845 9.825 57.769 1.00 28.75 10 GLY C C 1
ATOM 2156 O O . GLY C 1 7 ? 59.836 9.786 56.552 1.00 28.63 10 GLY C O 1
ATOM 2157 N N . VAL C 1 8 ? 59.970 8.735 58.484 1.00 28.91 11 VAL C N 1
ATOM 2158 C CA . VAL C 1 8 ? 59.925 7.443 57.782 1.00 32.59 11 VAL C CA 1
ATOM 2159 C C . VAL C 1 8 ? 58.470 7.066 57.545 1.00 32.12 11 VAL C C 1
ATOM 2160 O O . VAL C 1 8 ? 57.642 7.134 58.438 1.00 35.70 11 VAL C O 1
ATOM 2164 N N . VAL C 1 9 ? 58.203 6.572 56.354 1.00 28.50 12 VAL C N 1
ATOM 2165 C CA . VAL C 1 9 ? 56.870 6.333 55.852 1.00 29.37 12 VAL C CA 1
ATOM 2166 C C . VAL C 1 9 ? 56.600 4.830 55.784 1.00 26.76 12 VAL C C 1
ATOM 2167 O O . VAL C 1 9 ? 57.226 4.123 55.003 1.00 26.44 12 VAL C O 1
ATOM 2171 N N . PRO C 1 10 ? 55.711 4.328 56.621 1.00 25.39 13 PRO C N 1
ATOM 2172 C CA . PRO C 1 10 ? 55.484 2.935 56.654 1.00 24.66 13 PRO C CA 1
ATOM 2173 C C . PRO C 1 10 ? 54.378 2.493 55.737 1.00 25.69 13 PRO C C 1
ATOM 2174 O O . PRO C 1 10 ? 53.564 3.301 55.310 1.00 26.57 13 PRO C O 1
ATOM 2178 N N . CYS C 1 11 ? 54.410 1.205 55.449 1.00 26.54 14 CYS C N 1
ATOM 2179 C CA . CYS C 1 11 ? 53.338 0.505 54.739 1.00 25.07 14 CYS C CA 1
ATOM 2180 C C . CYS C 1 11 ? 52.832 -0.514 55.749 1.00 25.33 14 CYS C C 1
ATOM 2181 O O . CYS C 1 11 ? 53.584 -1.331 56.260 1.00 26.58 14 CYS C O 1
ATOM 2184 N N . GLY C 1 12 ? 51.555 -0.435 56.075 1.00 25.34 15 GLY C N 1
ATOM 2185 C CA . GLY C 1 12 ? 50.925 -1.360 56.987 1.00 24.59 15 GLY C CA 1
ATOM 2186 C C . GLY C 1 12 ? 50.644 -2.714 56.371 1.00 26.03 15 GLY C C 1
ATOM 2187 O O . GLY C 1 12 ? 50.412 -2.857 55.173 1.00 27.66 15 GLY C O 1
ATOM 2188 N N . THR C 1 13 ? 50.691 -3.725 57.210 1.00 25.57 16 THR C N 1
ATOM 2189 C CA . THR C 1 13 ? 50.426 -5.077 56.809 1.00 28.60 16 THR C CA 1
ATOM 2190 C C . THR C 1 13 ? 49.572 -5.712 57.927 1.00 28.53 16 THR C C 1
ATOM 2191 O O . THR C 1 13 ? 49.434 -5.148 59.017 1.00 28.55 16 THR C O 1
ATOM 2195 N N . PRO C 1 14 ? 49.022 -6.893 57.670 1.00 28.99 17 PRO C N 1
ATOM 2196 C CA . PRO C 1 14 ? 48.222 -7.516 58.717 1.00 31.69 17 PRO C CA 1
ATOM 2197 C C . PRO C 1 14 ? 48.951 -7.853 60.018 1.00 32.87 17 PRO C C 1
ATOM 2198 O O . PRO C 1 14 ? 48.274 -7.997 61.004 1.00 32.38 17 PRO C O 1
ATOM 2202 N N . TRP C 1 15 ? 50.292 -7.965 60.021 1.00 34.16 18 TRP C N 1
ATOM 2203 C CA . TRP C 1 15 ? 51.092 -8.313 61.241 1.00 31.80 18 TRP C CA 1
ATOM 2204 C C . TRP C 1 15 ? 51.980 -7.183 61.751 1.00 30.97 18 TRP C C 1
ATOM 2205 O O . TRP C 1 15 ? 52.694 -7.375 62.729 1.00 30.38 18 TRP C O 1
ATOM 2216 N N . GLY C 1 16 ? 51.972 -6.031 61.073 1.00 28.97 19 GLY C N 1
ATOM 2217 C CA . GLY C 1 16 ? 52.758 -4.882 61.498 1.00 27.85 19 GLY C CA 1
ATOM 2218 C C . GLY C 1 16 ? 52.953 -3.941 60.331 1.00 28.15 19 GLY C C 1
ATOM 2219 O O . GLY C 1 16 ? 51.997 -3.559 59.677 1.00 26.96 19 GLY C O 1
ATOM 2220 N N . GLN C 1 17 ? 54.197 -3.600 60.042 1.00 23.98 20 GLN C N 1
ATOM 2221 C CA . GLN C 1 17 ? 54.512 -2.686 58.972 1.00 27.89 20 GLN C CA 1
ATOM 2222 C C . GLN C 1 17 ? 55.941 -2.839 58.486 1.00 25.18 20 GLN C C 1
ATOM 2223 O O . GLN C 1 17 ? 56.763 -3.505 59.121 1.00 25.08 20 GLN C O 1
ATOM 2229 N N . TRP C 1 18 ? 56.217 -2.228 57.346 1.00 22.29 21 TRP C N 1
ATOM 2230 C CA . TRP C 1 18 ? 57.567 -2.179 56.819 1.00 21.22 21 TRP C CA 1
ATOM 2231 C C . TRP C 1 18 ? 57.841 -0.814 56.289 1.00 22.47 21 TRP C C 1
ATOM 2232 O O . TRP C 1 18 ? 56.922 -0.025 55.978 1.00 24.31 21 TRP C O 1
ATOM 2243 N N . TYR C 1 19 ? 59.115 -0.500 56.217 1.00 24.72 22 TYR C N 1
ATOM 2244 C CA . TYR C 1 19 ? 59.537 0.787 55.661 1.00 22.81 22 TYR C CA 1
ATOM 2245 C C . TYR C 1 19 ? 60.960 0.659 55.205 1.00 23.80 22 TYR C C 1
ATOM 2246 O O . TYR C 1 19 ? 61.598 -0.387 55.391 1.00 23.48 22 TYR C O 1
ATOM 2255 N N . GLN C 1 20 ? 61.464 1.700 54.569 1.00 23.60 23 GLN C N 1
ATOM 2256 C CA . GLN C 1 20 ? 62.807 1.674 54.033 1.00 25.82 23 GLN C CA 1
ATOM 2257 C C . GLN C 1 20 ? 63.518 3.006 54.158 1.00 28.97 23 GLN C C 1
ATOM 2258 O O . GLN C 1 20 ? 62.870 4.051 54.394 1.00 27.28 23 GLN C O 1
ATOM 2264 N N . THR C 1 21 ? 64.846 2.932 54.011 1.00 26.67 24 THR C N 1
ATOM 2265 C CA . THR C 1 21 ? 65.727 4.076 53.805 1.00 27.06 24 THR C CA 1
ATOM 2266 C C . THR C 1 21 ? 66.494 3.802 52.508 1.00 27.92 24 THR C C 1
ATOM 2267 O O . THR C 1 21 ? 66.204 2.822 51.773 1.00 27.66 24 THR C O 1
ATOM 2271 N N . LEU C 1 22 ? 67.458 4.650 52.185 1.00 26.15 25 LEU C N 1
ATOM 2272 C CA . LEU C 1 22 ? 68.278 4.424 51.011 1.00 28.93 25 LEU C CA 1
ATOM 2273 C C . LEU C 1 22 ? 69.012 3.102 51.078 1.00 28.66 25 LEU C C 1
ATOM 2274 O O . LEU C 1 22 ? 69.165 2.418 50.082 1.00 29.09 25 LEU C O 1
ATOM 2279 N N . GLU C 1 23 ? 69.456 2.755 52.282 1.00 28.84 26 GLU C N 1
ATOM 2280 C CA . GLU C 1 23 ? 70.309 1.615 52.482 1.00 32.46 26 GLU C CA 1
ATOM 2281 C C . GLU C 1 23 ? 69.676 0.390 53.068 1.00 28.11 26 GLU C C 1
ATOM 2282 O O . GLU C 1 23 ? 70.204 -0.704 52.877 1.00 26.56 26 GLU C O 1
ATOM 2288 N N . GLU C 1 24 ? 68.578 0.544 53.809 1.00 25.68 27 GLU C N 1
ATOM 2289 C CA . GLU C 1 24 ? 67.976 -0.595 54.502 1.00 26.30 27 GLU C CA 1
ATOM 2290 C C . GLU C 1 24 ? 66.508 -0.721 54.319 1.00 25.18 27 GLU C C 1
ATOM 2291 O O . GLU C 1 24 ? 65.820 0.243 53.936 1.00 24.57 27 GLU C O 1
ATOM 2297 N N . VAL C 1 25 ? 66.043 -1.943 54.573 1.00 24.21 28 VAL C N 1
ATOM 2298 C CA . VAL C 1 25 ? 64.634 -2.249 54.675 1.00 21.86 28 VAL C CA 1
ATOM 2299 C C . VAL C 1 25 ? 64.339 -2.736 56.086 1.00 21.61 28 VAL C C 1
ATOM 2300 O O . VAL C 1 25 ? 65.051 -3.591 56.616 1.00 22.86 28 VAL C O 1
ATOM 2304 N N . PHE C 1 26 ? 63.251 -2.209 56.664 1.00 22.22 29 PHE C N 1
ATOM 2305 C CA . PHE C 1 26 ? 62.796 -2.496 58.030 1.00 22.48 29 PHE C CA 1
ATOM 2306 C C . PHE C 1 26 ? 61.442 -3.227 58.012 1.00 23.52 29 PHE C C 1
ATOM 2307 O O . PHE C 1 26 ? 60.506 -2.773 57.361 1.00 23.02 29 PHE C O 1
ATOM 2315 N N . ILE C 1 27 ? 61.361 -4.340 58.741 1.00 22.22 30 ILE C N 1
ATOM 2316 C CA . ILE C 1 27 ? 60.119 -5.110 58.909 1.00 23.29 30 ILE C CA 1
ATOM 2317 C C . ILE C 1 27 ? 59.846 -5.174 60.416 1.00 23.30 30 ILE C C 1
ATOM 2318 O O . ILE C 1 27 ? 60.668 -5.661 61.164 1.00 23.74 30 ILE C O 1
ATOM 2323 N N . GLU C 1 28 ? 58.726 -4.626 60.842 1.00 22.58 31 GLU C N 1
ATOM 2324 C CA . GLU C 1 28 ? 58.311 -4.679 62.220 1.00 27.44 31 GLU C CA 1
ATOM 2325 C C . GLU C 1 28 ? 57.109 -5.596 62.386 1.00 28.52 31 GLU C C 1
ATOM 2326 O O . GLU C 1 28 ? 56.011 -5.293 61.928 1.00 30.21 31 GLU C O 1
ATOM 2332 N N . VAL C 1 29 ? 57.338 -6.734 63.028 1.00 27.42 32 VAL C N 1
ATOM 2333 C CA . VAL C 1 29 ? 56.320 -7.741 63.168 1.00 28.95 32 VAL C CA 1
ATOM 2334 C C . VAL C 1 29 ? 55.840 -7.812 64.599 1.00 31.08 32 VAL C C 1
ATOM 2335 O O . VAL C 1 29 ? 56.609 -8.086 65.470 1.00 31.79 32 VAL C O 1
ATOM 2339 N N . GLN C 1 30 ? 54.556 -7.563 64.834 1.00 32.11 33 GLN C N 1
ATOM 2340 C CA . GLN C 1 30 ? 53.983 -7.708 66.176 1.00 33.83 33 GLN C CA 1
ATOM 2341 C C . GLN C 1 30 ? 53.856 -9.180 66.574 1.00 32.54 33 GLN C C 1
ATOM 2342 O O . GLN C 1 30 ? 53.435 -10.039 65.773 1.00 34.26 33 GLN C O 1
ATOM 2348 N N . VAL C 1 31 ? 54.275 -9.494 67.794 1.00 30.37 34 VAL C N 1
ATOM 2349 C CA . VAL C 1 31 ? 54.180 -10.877 68.250 1.00 32.14 34 VAL C CA 1
ATOM 2350 C C . VAL C 1 31 ? 53.485 -10.882 69.603 1.00 32.21 34 VAL C C 1
ATOM 2351 O O . VAL C 1 31 ? 53.459 -9.858 70.288 1.00 30.27 34 VAL C O 1
ATOM 2355 N N . PRO C 1 32 ? 52.928 -12.026 69.994 1.00 32.92 35 PRO C N 1
ATOM 2356 C CA . PRO C 1 32 ? 52.296 -12.080 71.308 1.00 36.92 35 PRO C CA 1
ATOM 2357 C C . PRO C 1 32 ? 53.265 -11.668 72.429 1.00 40.82 35 PRO C C 1
ATOM 2358 O O . PRO C 1 32 ? 54.470 -11.929 72.325 1.00 41.52 35 PRO C O 1
ATOM 2362 N N . PRO C 1 33 ? 52.745 -11.050 73.508 1.00 43.09 36 PRO C N 1
ATOM 2363 C CA . PRO C 1 33 ? 53.629 -10.454 74.526 1.00 42.85 36 PRO C CA 1
ATOM 2364 C C . PRO C 1 33 ? 54.518 -11.443 75.314 1.00 43.17 36 PRO C C 1
ATOM 2365 O O . PRO C 1 33 ? 55.551 -11.019 75.901 1.00 45.79 36 PRO C O 1
ATOM 2369 N N . GLY C 1 34 ? 54.145 -12.724 75.328 1.00 39.67 37 GLY C N 1
ATOM 2370 C CA . GLY C 1 34 ? 54.962 -13.756 75.976 1.00 38.92 37 GLY C CA 1
ATOM 2371 C C . GLY C 1 34 ? 56.013 -14.428 75.090 1.00 36.85 37 GLY C C 1
ATOM 2372 O O . GLY C 1 34 ? 56.651 -15.392 75.506 1.00 37.42 37 GLY C O 1
ATOM 2373 N N . THR C 1 35 ? 56.189 -13.928 73.864 1.00 32.94 38 THR C N 1
ATOM 2374 C CA . THR C 1 35 ? 57.141 -14.488 72.916 1.00 30.70 38 THR C CA 1
ATOM 2375 C C . THR C 1 35 ? 58.525 -14.300 73.513 1.00 30.06 38 THR C C 1
ATOM 2376 O O . THR C 1 35 ? 58.802 -13.273 74.104 1.00 28.15 38 THR C O 1
ATOM 2380 N N . ARG C 1 36 ? 59.344 -15.351 73.413 1.00 31.75 39 ARG C N 1
ATOM 2381 C CA . ARG C 1 36 ? 60.745 -15.373 73.839 1.00 31.40 39 ARG C CA 1
ATOM 2382 C C . ARG C 1 36 ? 61.629 -15.592 72.616 1.00 29.76 39 ARG C C 1
ATOM 2383 O O . ARG C 1 36 ? 61.178 -16.133 71.593 1.00 26.91 39 ARG C O 1
ATOM 2391 N N . ALA C 1 37 ? 62.903 -15.206 72.694 1.00 29.81 40 ALA C N 1
ATOM 2392 C CA . ALA C 1 37 ? 63.799 -15.364 71.538 1.00 28.68 40 ALA C CA 1
ATOM 2393 C C . ALA C 1 37 ? 63.843 -16.840 71.081 1.00 29.10 40 ALA C C 1
ATOM 2394 O O . ALA C 1 37 ? 63.900 -17.154 69.863 1.00 27.88 40 ALA C O 1
ATOM 2396 N N . GLN C 1 38 ? 63.750 -17.751 72.054 1.00 28.99 41 GLN C N 1
ATOM 2397 C CA . GLN C 1 38 ? 63.760 -19.156 71.747 1.00 29.53 41 GLN C CA 1
ATOM 2398 C C . GLN C 1 38 ? 62.559 -19.596 70.917 1.00 28.66 41 GLN C C 1
ATOM 2399 O O . GLN C 1 38 ? 62.605 -20.665 70.354 1.00 27.99 41 GLN C O 1
ATOM 2405 N N . ASP C 1 39 ? 61.509 -18.779 70.852 1.00 27.56 42 ASP C N 1
ATOM 2406 C CA . ASP C 1 39 ? 60.326 -19.113 70.058 1.00 29.01 42 ASP C CA 1
ATOM 2407 C C . ASP C 1 39 ? 60.434 -18.683 68.592 1.00 27.44 42 ASP C C 1
ATOM 2408 O O . ASP C 1 39 ? 59.544 -18.980 67.808 1.00 27.74 42 ASP C O 1
ATOM 2413 N N . ILE C 1 40 ? 61.511 -17.989 68.230 1.00 26.32 43 ILE C N 1
ATOM 2414 C CA . ILE C 1 40 ? 61.635 -17.374 66.897 1.00 25.96 43 ILE C CA 1
ATOM 2415 C C . ILE C 1 40 ? 62.441 -18.228 65.926 1.00 28.59 43 ILE C C 1
ATOM 2416 O O . ILE C 1 40 ? 63.587 -18.591 66.212 1.00 28.66 43 ILE C O 1
ATOM 2421 N N . GLN C 1 41 ? 61.866 -18.562 64.769 1.00 29.30 44 GLN C N 1
ATOM 2422 C CA . GLN C 1 41 ? 62.649 -19.171 63.676 1.00 31.07 44 GLN C CA 1
ATOM 2423 C C . GLN C 1 41 ? 62.670 -18.117 62.572 1.00 27.06 44 GLN C C 1
ATOM 2424 O O . GLN C 1 41 ? 61.621 -17.689 62.082 1.00 28.68 44 GLN C O 1
ATOM 2430 N N . CYS C 1 42 ? 63.842 -17.642 62.198 1.00 25.41 45 CYS C N 1
ATOM 2431 C CA . CYS C 1 42 ? 63.909 -16.588 61.210 1.00 26.65 45 CYS C CA 1
ATOM 2432 C C . CYS C 1 42 ? 65.092 -16.776 60.306 1.00 28.98 45 CYS C C 1
ATOM 2433 O O . CYS C 1 42 ? 66.243 -16.793 60.770 1.00 29.54 45 CYS C O 1
ATOM 2436 N N . GLY C 1 43 ? 64.797 -16.920 59.013 1.00 28.50 46 GLY C N 1
ATOM 2437 C CA . GLY C 1 43 ? 65.810 -17.091 57.980 1.00 28.01 46 GLY C CA 1
ATOM 2438 C C . GLY C 1 43 ? 65.844 -15.882 57.089 1.00 27.74 46 GLY C C 1
ATOM 2439 O O . GLY C 1 43 ? 64.817 -15.483 56.553 1.00 29.01 46 GLY C O 1
ATOM 2440 N N . LEU C 1 44 ? 67.023 -15.297 56.942 1.00 28.44 47 LEU C N 1
ATOM 2441 C CA . LEU C 1 44 ? 67.245 -14.075 56.150 1.00 30.34 47 LEU C CA 1
ATOM 2442 C C . LEU C 1 44 ? 68.274 -14.368 55.049 1.00 34.07 47 LEU C C 1
ATOM 2443 O O . LEU C 1 44 ? 69.467 -14.437 55.307 1.00 37.66 47 LEU C O 1
ATOM 2448 N N . GLN C 1 45 ? 67.806 -14.607 53.830 1.00 33.86 48 GLN C N 1
ATOM 2449 C CA . GLN C 1 45 ? 68.703 -14.859 52.714 1.00 35.61 48 GLN C CA 1
ATOM 2450 C C . GLN C 1 45 ? 68.705 -13.611 51.848 1.00 34.93 48 GLN C C 1
ATOM 2451 O O . GLN C 1 45 ? 67.887 -12.715 52.083 1.00 33.25 48 GLN C O 1
ATOM 2457 N N . SER C 1 46 ? 69.582 -13.540 50.842 1.00 33.41 49 SER C N 1
ATOM 2458 C CA . SER C 1 46 ? 69.663 -12.355 49.959 1.00 34.42 49 SER C CA 1
ATOM 2459 C C . SER C 1 46 ? 68.347 -11.991 49.266 1.00 32.50 49 SER C C 1
ATOM 2460 O O . SER C 1 46 ? 68.016 -10.819 49.158 1.00 33.94 49 SER C O 1
ATOM 2463 N N . ARG C 1 47 ? 67.576 -12.984 48.831 1.00 30.62 50 ARG C N 1
ATOM 2464 C CA . ARG C 1 47 ? 66.309 -12.748 48.150 1.00 32.70 50 ARG C CA 1
ATOM 2465 C C . ARG C 1 47 ? 65.086 -13.480 48.763 1.00 31.05 50 ARG C C 1
ATOM 2466 O O . ARG C 1 47 ? 64.042 -13.698 48.112 1.00 30.17 50 ARG C O 1
ATOM 2474 N N . HIS C 1 48 ? 65.179 -13.829 50.038 1.00 28.72 51 HIS C N 1
ATOM 2475 C CA . HIS C 1 48 ? 64.105 -14.526 50.668 1.00 29.20 51 HIS C CA 1
ATOM 2476 C C . HIS C 1 48 ? 64.170 -14.328 52.168 1.00 28.82 51 HIS C C 1
ATOM 2477 O O . HIS C 1 48 ? 65.272 -14.224 52.752 1.00 29.01 51 HIS C O 1
ATOM 2484 N N . VAL C 1 49 ? 62.987 -14.283 52.765 1.00 27.26 52 VAL C N 1
ATOM 2485 C CA . VAL C 1 49 ? 62.841 -14.146 54.186 1.00 26.93 52 VAL C CA 1
ATOM 2486 C C . VAL C 1 49 ? 61.732 -15.038 54.630 1.00 27.20 52 VAL C C 1
ATOM 2487 O O . VAL C 1 49 ? 60.756 -15.231 53.890 1.00 28.29 52 VAL C O 1
ATOM 2491 N N . ALA C 1 50 ? 61.879 -15.552 55.850 1.00 25.85 53 ALA C N 1
ATOM 2492 C CA . ALA C 1 50 ? 60.871 -16.405 56.522 1.00 28.30 53 ALA C CA 1
ATOM 2493 C C . ALA C 1 50 ? 60.908 -16.114 58.014 1.00 27.53 53 ALA C C 1
ATOM 2494 O O . ALA C 1 50 ? 61.979 -16.030 58.594 1.00 31.10 53 ALA C O 1
ATOM 2496 N N . LEU C 1 51 ? 59.746 -15.990 58.622 1.00 27.37 54 LEU C N 1
ATOM 2497 C CA . LEU C 1 51 ? 59.611 -15.823 60.056 1.00 26.47 54 LEU C CA 1
ATOM 2498 C C . LEU C 1 51 ? 58.430 -16.637 60.527 1.00 27.24 54 LEU C C 1
ATOM 2499 O O . LEU C 1 51 ? 57.298 -16.444 60.037 1.00 28.86 54 LEU C O 1
ATOM 2504 N N . ALA C 1 52 ? 58.701 -17.561 61.451 1.00 27.08 55 ALA C N 1
ATOM 2505 C CA . ALA C 1 52 ? 57.682 -18.314 62.204 1.00 27.38 55 ALA C CA 1
ATOM 2506 C C . ALA C 1 52 ? 57.921 -18.028 63.679 1.00 30.20 55 ALA C C 1
ATOM 2507 O O . ALA C 1 52 ? 59.096 -17.910 64.121 1.00 27.71 55 ALA C O 1
ATOM 2509 N N . VAL C 1 53 ? 56.833 -17.909 64.438 1.00 32.26 56 VAL C N 1
ATOM 2510 C CA . VAL C 1 53 ? 56.877 -17.703 65.891 1.00 35.14 56 VAL C CA 1
ATOM 2511 C C . VAL C 1 53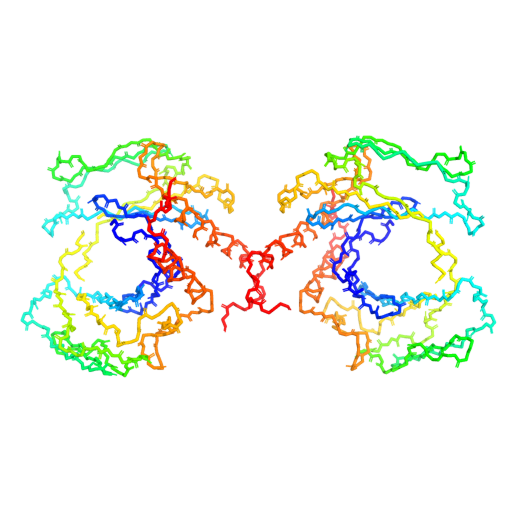 ? 56.072 -18.825 66.560 1.00 39.23 56 VAL C C 1
ATOM 2512 O O . VAL C 1 53 ? 54.911 -19.084 66.222 1.00 38.62 56 VAL C O 1
ATOM 2516 N N . GLY C 1 54 ? 56.686 -19.504 67.511 1.00 42.70 57 GLY C N 1
ATOM 2517 C CA . GLY C 1 54 ? 56.000 -20.595 68.182 1.00 43.88 57 GLY C CA 1
ATOM 2518 C C . GLY C 1 54 ? 55.468 -21.546 67.124 1.00 45.72 57 GLY C C 1
ATOM 2519 O O . GLY C 1 54 ? 54.355 -22.010 67.231 1.00 48.10 57 GLY C O 1
ATOM 2520 N N . GLY C 1 55 ? 56.256 -21.804 66.082 1.00 44.91 58 GLY C N 1
ATOM 2521 C CA . GLY C 1 55 ? 55.857 -22.732 65.027 1.00 45.18 58 GLY C CA 1
ATOM 2522 C C . GLY C 1 55 ? 54.822 -22.233 64.023 1.00 45.08 58 GLY C C 1
ATOM 2523 O O . GLY C 1 55 ? 54.511 -22.954 63.077 1.00 45.70 58 GLY C O 1
ATOM 2524 N N . ARG C 1 56 ? 54.308 -21.010 64.227 1.00 44.46 59 ARG C N 1
ATOM 2525 C CA . ARG C 1 56 ? 53.308 -20.383 63.360 1.00 44.73 59 ARG C CA 1
ATOM 2526 C C . ARG C 1 56 ? 54.008 -19.461 62.355 1.00 42.80 59 ARG C C 1
ATOM 2527 O O . ARG C 1 56 ? 54.669 -18.490 62.745 1.00 38.77 59 ARG C O 1
ATOM 2531 N N . GLU C 1 57 ? 53.868 -19.767 61.063 1.00 42.27 60 GLU C N 1
ATOM 2532 C CA . GLU C 1 57 ? 54.468 -18.946 60.000 1.00 42.85 60 GLU C CA 1
ATOM 2533 C C . GLU C 1 57 ? 53.760 -17.619 59.902 1.00 40.05 60 GLU C C 1
ATOM 2534 O O . GLU C 1 57 ? 52.549 -17.574 59.718 1.00 40.16 60 GLU C O 1
ATOM 2540 N N . ILE C 1 58 ? 54.517 -16.533 60.041 1.00 36.63 61 ILE C N 1
ATOM 2541 C CA . ILE C 1 58 ? 53.960 -15.188 59.980 1.00 35.69 61 ILE C CA 1
ATOM 2542 C C . ILE C 1 58 ? 54.247 -14.517 58.638 1.00 35.13 61 ILE C C 1
ATOM 2543 O O . ILE C 1 58 ? 53.346 -13.921 58.051 1.00 32.56 61 ILE C O 1
ATOM 2548 N N . LEU C 1 59 ? 55.495 -14.558 58.182 1.00 32.24 62 LEU C N 1
ATOM 2549 C CA . LEU C 1 59 ? 55.797 -14.036 56.857 1.00 33.33 62 LEU C CA 1
ATOM 2550 C C . LEU C 1 59 ? 56.821 -14.906 56.177 1.00 32.80 62 LEU C C 1
ATOM 2551 O O . LEU C 1 59 ? 57.679 -15.471 56.833 1.00 33.10 62 LEU C O 1
ATOM 2556 N N . LYS C 1 60 ? 56.687 -15.039 54.856 1.00 31.82 63 LYS C N 1
ATOM 2557 C CA . LYS C 1 60 ? 57.511 -15.956 54.070 1.00 33.06 63 LYS C CA 1
ATOM 2558 C C . LYS C 1 60 ? 57.362 -15.605 52.603 1.00 32.14 63 LYS C C 1
ATOM 2559 O O . LYS C 1 60 ? 56.252 -15.535 52.092 1.00 33.66 63 LYS C O 1
ATOM 2565 N N . GLY C 1 61 ? 58.476 -15.372 51.934 1.00 28.77 64 GLY C N 1
ATOM 2566 C CA . GLY C 1 61 ? 58.431 -15.107 50.530 1.00 28.93 64 GLY C CA 1
ATOM 2567 C C . GLY C 1 61 ? 59.708 -14.572 49.978 1.00 27.60 64 GLY C C 1
ATOM 2568 O O . GLY C 1 61 ? 60.651 -14.265 50.705 1.00 28.14 64 GLY C O 1
ATOM 2569 N N . LYS C 1 62 ? 59.692 -14.375 48.670 1.00 28.84 65 LYS C N 1
ATOM 2570 C CA . LYS C 1 62 ? 60.811 -13.797 47.969 1.00 31.67 65 LYS C CA 1
ATOM 2571 C C . LYS C 1 62 ? 60.797 -12.315 48.158 1.00 29.29 65 LYS C C 1
ATOM 2572 O O . LYS C 1 62 ? 59.771 -11.714 47.981 1.00 29.72 65 LYS C O 1
ATOM 2578 N N . LEU C 1 63 ? 61.936 -11.708 48.493 1.00 29.01 66 LEU C N 1
ATOM 2579 C CA . LEU C 1 63 ? 62.011 -10.258 48.679 1.00 28.79 66 LEU C CA 1
ATOM 2580 C C . LEU C 1 63 ? 61.825 -9.530 47.364 1.00 28.76 66 LEU C C 1
ATOM 2581 O O . LEU C 1 63 ? 62.156 -10.069 46.304 1.00 30.45 66 LEU C O 1
ATOM 2586 N N . PHE C 1 64 ? 61.305 -8.313 47.419 1.00 27.83 67 PHE C N 1
ATOM 2587 C CA . PHE C 1 64 ? 61.123 -7.490 46.216 1.00 27.77 67 PHE C CA 1
ATOM 2588 C C . PHE C 1 64 ? 62.426 -7.327 45.410 1.00 27.85 67 PHE C C 1
ATOM 2589 O O . PHE C 1 64 ? 62.399 -7.326 44.179 1.00 32.59 67 PHE C O 1
ATOM 2597 N N . ASP C 1 65 ? 63.547 -7.218 46.106 1.00 27.43 68 ASP C N 1
ATOM 2598 C CA . ASP C 1 65 ? 64.856 -7.075 45.511 1.00 29.17 68 ASP C CA 1
ATOM 2599 C C . ASP C 1 65 ? 65.942 -7.595 46.518 1.00 29.95 68 ASP C C 1
ATOM 2600 O O . ASP C 1 65 ? 65.656 -7.988 47.658 1.00 28.46 68 ASP C O 1
ATOM 2605 N N . SER C 1 66 ? 67.191 -7.588 46.091 1.00 28.86 69 SER C N 1
ATOM 2606 C CA . SER C 1 66 ? 68.230 -8.309 46.793 1.00 30.49 69 SER C CA 1
ATOM 2607 C C . SER C 1 66 ? 68.824 -7.503 47.936 1.00 30.17 69 SER C C 1
ATOM 2608 O O . SER C 1 66 ? 68.851 -6.266 47.894 1.00 26.88 69 SER C O 1
ATOM 2611 N N . THR C 1 67 ? 69.322 -8.243 48.936 1.00 28.46 70 THR C N 1
ATOM 2612 C CA . THR C 1 67 ? 69.896 -7.650 50.144 1.00 28.95 70 THR C CA 1
ATOM 2613 C C . THR C 1 67 ? 71.222 -8.375 50.400 1.00 30.17 70 THR C C 1
ATOM 2614 O O . THR C 1 67 ? 71.482 -9.460 49.838 1.00 31.23 70 THR C O 1
ATOM 2618 N N . ILE C 1 68 ? 72.056 -7.787 51.227 1.00 31.40 71 ILE C N 1
ATOM 2619 C CA . ILE C 1 68 ? 73.332 -8.394 51.597 1.00 31.78 71 ILE C CA 1
ATOM 2620 C C . ILE C 1 68 ? 73.039 -9.372 52.747 1.00 32.19 71 ILE C C 1
ATOM 2621 O O . ILE C 1 68 ? 72.902 -8.973 53.908 1.00 31.72 71 ILE C O 1
ATOM 2626 N N . ALA C 1 69 ? 72.884 -10.656 52.397 1.00 34.60 72 ALA C N 1
ATOM 2627 C CA . ALA C 1 69 ? 72.403 -11.714 53.351 1.00 36.23 72 ALA C CA 1
ATOM 2628 C C . ALA C 1 69 ? 73.045 -11.713 54.751 1.00 38.56 72 ALA C C 1
ATOM 2629 O O . ALA C 1 69 ? 72.349 -11.892 55.749 1.00 38.33 72 ALA C O 1
ATOM 2631 N N . ASP C 1 70 ? 74.352 -11.473 54.804 1.00 38.72 73 ASP C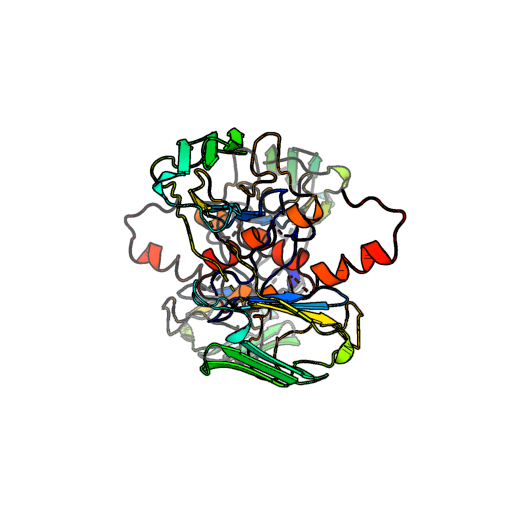 N 1
ATOM 2632 C CA . ASP C 1 70 ? 75.126 -11.562 56.036 1.00 41.87 73 ASP C CA 1
ATOM 2633 C C . ASP C 1 70 ? 75.026 -10.347 56.938 1.00 39.39 73 ASP C C 1
ATOM 2634 O O . ASP C 1 70 ? 75.470 -10.406 58.082 1.00 39.57 73 ASP C O 1
ATOM 2639 N N . GLU C 1 71 ? 74.471 -9.249 56.433 1.00 37.05 74 GLU C N 1
ATOM 2640 C CA . GLU C 1 71 ? 74.268 -8.044 57.260 1.00 37.40 74 GLU C CA 1
ATOM 2641 C C . GLU C 1 71 ? 72.870 -8.016 57.867 1.00 31.81 74 GLU C C 1
ATOM 2642 O O . GLU C 1 71 ? 72.568 -7.164 58.690 1.00 30.13 74 GLU C O 1
ATOM 2648 N N . GLY C 1 72 ? 72.035 -8.965 57.467 1.00 27.10 75 GLY C N 1
ATOM 2649 C CA . GLY C 1 72 ? 70.671 -9.042 57.956 1.00 29.04 75 GLY C CA 1
ATOM 2650 C C . GLY C 1 72 ? 70.550 -9.368 59.420 1.00 27.95 75 GLY C C 1
ATOM 2651 O O . GLY C 1 72 ? 71.261 -10.214 59.946 1.00 27.94 75 GLY C O 1
ATOM 2652 N N . THR C 1 73 ? 69.655 -8.676 60.092 1.00 27.46 76 THR C N 1
ATOM 2653 C CA . THR C 1 73 ? 69.479 -8.876 61.528 1.00 26.30 76 THR C CA 1
ATOM 2654 C C . THR C 1 73 ? 68.024 -8.987 61.943 1.00 24.52 76 THR C C 1
ATOM 2655 O O . THR C 1 73 ? 67.164 -8.386 61.335 1.00 23.41 76 THR C O 1
ATOM 2659 N N . TRP C 1 74 ? 67.763 -9.742 62.995 1.00 22.21 77 TRP C N 1
ATOM 2660 C CA . TRP C 1 74 ? 66.480 -9.745 63.598 1.00 23.71 77 TRP C CA 1
ATOM 2661 C C . TRP C 1 74 ? 66.699 -9.669 65.059 1.00 26.17 77 TRP C C 1
ATOM 2662 O O . TRP C 1 74 ? 67.607 -10.314 65.574 1.00 25.09 77 TRP C O 1
ATOM 2673 N N . THR C 1 75 ? 65.840 -8.906 65.724 1.00 26.29 78 THR C N 1
ATOM 2674 C CA . THR C 1 75 ? 65.862 -8.792 67.180 1.00 28.63 78 THR C CA 1
ATOM 2675 C C . THR C 1 75 ? 64.434 -8.835 67.702 1.00 27.62 78 THR C C 1
ATOM 2676 O O . THR C 1 75 ? 63.528 -8.345 67.039 1.00 27.37 78 THR C O 1
ATOM 2680 N N . LEU C 1 76 ? 64.239 -9.407 68.886 1.00 26.57 79 LEU C N 1
ATOM 2681 C CA . LEU C 1 76 ? 62.964 -9.392 69.563 1.00 27.59 79 LEU C CA 1
ATOM 2682 C C . LEU C 1 76 ? 63.006 -8.231 70.553 1.00 30.71 79 LEU C C 1
ATOM 2683 O O . LEU C 1 76 ? 63.891 -8.192 71.408 1.00 30.46 79 LEU C O 1
ATOM 2688 N N . GLU C 1 77 ? 62.075 -7.284 70.402 1.00 33.60 80 GLU C N 1
ATOM 2689 C CA . GLU C 1 77 ? 62.023 -6.062 71.207 1.00 39.49 80 GLU C CA 1
ATOM 2690 C C . GLU C 1 77 ? 60.755 -5.989 72.059 1.00 39.06 80 GLU C C 1
ATOM 2691 O O . GLU C 1 77 ? 59.669 -6.218 71.542 1.00 34.92 80 GLU C O 1
ATOM 2697 N N . ASP C 1 78 ? 60.903 -5.637 73.336 1.00 44.12 81 ASP C N 1
ATOM 2698 C CA . ASP C 1 78 ? 59.763 -5.253 74.198 1.00 49.07 81 ASP C CA 1
ATOM 2699 C C . ASP C 1 78 ? 59.383 -3.796 73.872 1.00 51.53 81 ASP C C 1
ATOM 2700 O O . ASP C 1 78 ? 60.208 -2.883 73.995 1.00 54.87 81 ASP C O 1
ATOM 2705 N N . ARG C 1 79 ? 58.147 -3.573 73.453 1.00 51.24 82 ARG C N 1
ATOM 2706 C CA . ARG C 1 79 ? 57.729 -2.245 73.021 1.00 52.03 82 ARG C CA 1
ATOM 2707 C C . ARG C 1 79 ? 56.431 -1.819 73.718 1.00 50.13 82 ARG C C 1
ATOM 2708 O O . ARG C 1 79 ? 55.577 -1.180 73.098 1.00 52.85 82 ARG C O 1
ATOM 2713 N N . LYS C 1 80 ? 56.265 -2.124 74.992 1.00 42.64 83 LYS C N 1
ATOM 2714 C CA . LYS C 1 80 ? 55.060 -1.651 75.647 1.00 40.17 83 LYS C CA 1
ATOM 2715 C C . LYS C 1 80 ? 54.945 -0.126 75.463 1.00 35.76 83 LYS C C 1
ATOM 2716 O O . LYS C 1 80 ? 55.943 0.594 75.502 1.00 31.64 83 LYS C O 1
ATOM 2730 N N . VAL C 1 82 ? 52.191 3.590 75.969 1.00 26.08 85 VAL C N 1
ATOM 2731 C CA . VAL C 1 82 ? 50.963 4.334 76.207 1.00 24.67 85 VAL C CA 1
ATOM 2732 C C . VAL C 1 82 ? 50.642 5.044 74.910 1.00 26.05 85 VAL C C 1
ATOM 2733 O O . VAL C 1 82 ? 51.451 5.825 74.431 1.00 27.17 85 VAL C O 1
ATOM 2737 N N . ARG C 1 83 ? 49.497 4.754 74.298 1.00 23.96 86 ARG C N 1
ATOM 2738 C CA . ARG C 1 83 ? 49.101 5.423 73.109 1.00 25.03 86 ARG C CA 1
ATOM 2739 C C . ARG C 1 83 ? 47.989 6.401 73.447 1.00 23.85 86 ARG C C 1
ATOM 2740 O O . ARG C 1 83 ? 46.966 6.010 74.026 1.00 23.17 86 ARG C O 1
ATOM 2748 N N . ILE C 1 84 ? 48.189 7.669 73.088 1.00 21.86 87 ILE C N 1
ATOM 2749 C CA . ILE C 1 84 ? 47.234 8.746 73.368 1.00 23.35 87 ILE C CA 1
ATOM 2750 C C . ILE C 1 84 ? 46.680 9.229 72.059 1.00 24.12 87 ILE C C 1
ATOM 2751 O O . ILE C 1 84 ? 47.461 9.588 71.166 1.00 25.05 87 ILE C O 1
ATOM 2756 N N . VAL C 1 85 ? 45.349 9.203 71.912 1.00 23.20 88 VAL C N 1
ATOM 2757 C CA . VAL C 1 85 ? 44.683 9.716 70.726 1.00 21.48 88 VAL C CA 1
ATOM 2758 C C . VAL C 1 85 ? 43.815 10.893 71.078 1.00 24.72 88 VAL C C 1
ATOM 2759 O O . VAL C 1 85 ? 42.915 10.790 71.902 1.00 22.61 88 VAL C O 1
ATOM 2763 N N . LEU C 1 86 ? 44.162 12.046 70.497 1.00 25.43 89 LEU C N 1
ATOM 2764 C CA . LEU C 1 86 ? 43.485 13.315 70.740 1.00 26.33 89 LEU C CA 1
ATOM 2765 C C . LEU C 1 86 ? 42.698 13.705 69.489 1.00 26.47 89 LEU C C 1
ATOM 2766 O O . LEU C 1 86 ? 43.162 13.410 68.377 1.00 27.17 89 LEU C O 1
ATOM 2771 N N . THR C 1 87 ? 41.518 14.327 69.666 1.00 27.49 90 THR C N 1
ATOM 2772 C CA . THR C 1 87 ? 40.698 14.822 68.545 1.00 27.79 90 THR C CA 1
ATOM 2773 C C . THR C 1 87 ? 40.882 16.339 68.400 1.00 29.70 90 THR C C 1
ATOM 2774 O O . THR C 1 87 ? 40.666 17.116 69.362 1.00 25.61 90 THR C O 1
ATOM 2778 N N . LYS C 1 88 ? 41.303 16.765 67.207 1.00 27.62 91 LYS C N 1
ATOM 2779 C CA . LYS C 1 88 ? 41.554 18.175 66.954 1.00 28.29 91 LYS C CA 1
ATOM 2780 C C . LYS C 1 88 ? 40.251 18.980 66.972 1.00 30.35 91 LYS C C 1
ATOM 2781 O O . LYS C 1 88 ? 39.265 18.519 66.436 1.00 27.34 91 LYS C O 1
ATOM 2787 N N . THR C 1 89 ? 40.248 20.167 67.594 1.00 32.83 92 THR C N 1
ATOM 2788 C CA . THR C 1 89 ? 39.090 21.036 67.501 1.00 35.28 92 THR C CA 1
ATOM 2789 C C . THR C 1 89 ? 38.892 21.449 66.040 1.00 38.71 92 THR C C 1
ATOM 2790 O O . THR C 1 89 ? 37.794 21.386 65.504 1.00 40.92 92 THR C O 1
ATOM 2794 N N . LYS C 1 90 ? 39.982 21.870 65.407 1.00 42.27 93 LYS C N 1
ATOM 2795 C CA . LYS C 1 90 ? 39.987 22.342 64.019 1.00 44.47 93 LYS C CA 1
ATOM 2796 C C . LYS C 1 90 ? 40.659 21.275 63.141 1.00 44.97 93 LYS C C 1
ATOM 2797 O O . LYS C 1 90 ? 41.841 20.949 63.335 1.00 43.20 93 LYS C O 1
ATOM 2803 N N . ARG C 1 91 ? 39.902 20.779 62.166 1.00 45.08 94 ARG C N 1
ATOM 2804 C CA . ARG C 1 91 ? 40.243 19.578 61.396 1.00 47.29 94 ARG C CA 1
ATOM 2805 C C . ARG C 1 91 ? 40.446 19.757 59.853 1.00 45.26 94 ARG C C 1
ATOM 2806 O O . ARG C 1 91 ? 40.234 18.836 59.069 1.00 42.72 94 ARG C O 1
ATOM 2814 N N . ASP C 1 92 ? 40.906 20.935 59.447 1.00 46.25 95 ASP C N 1
ATOM 2815 C CA . ASP C 1 92 ? 41.206 21.235 58.039 1.00 48.59 95 ASP C CA 1
ATOM 2816 C C . ASP C 1 92 ? 42.662 20.851 57.725 1.00 48.41 95 ASP C C 1
ATOM 2817 O O . ASP C 1 92 ? 43.503 20.814 58.642 1.00 47.73 95 ASP C O 1
ATOM 2822 N N . ALA C 1 93 ? 42.971 20.591 56.445 1.00 47.19 96 ALA C N 1
ATOM 2823 C CA . ALA C 1 93 ? 44.359 20.352 56.014 1.00 47.41 96 ALA C CA 1
ATOM 2824 C C . ALA C 1 93 ? 45.244 21.577 56.406 1.00 46.55 96 ALA C C 1
ATOM 2825 O O . ALA C 1 93 ? 46.454 21.440 56.621 1.00 46.62 96 ALA C O 1
ATOM 2827 N N . ALA C 1 94 ? 44.629 22.758 56.534 1.00 45.62 97 ALA C N 1
ATOM 2828 C CA . ALA C 1 94 ? 45.332 23.952 57.025 1.00 47.75 97 ALA C CA 1
ATOM 2829 C C . ALA C 1 94 ? 45.606 23.907 58.536 1.00 49.27 97 ALA C C 1
ATOM 2830 O O . ALA C 1 94 ? 46.267 24.821 59.059 1.00 51.37 97 ALA C O 1
ATOM 2832 N N . ASN C 1 95 ? 45.093 22.880 59.232 1.00 47.10 98 ASN C N 1
ATOM 2833 C CA . ASN C 1 95 ? 45.349 22.694 60.670 1.00 44.87 98 ASN C CA 1
ATOM 2834 C C . ASN C 1 95 ? 46.365 21.582 60.892 1.00 40.96 98 ASN C C 1
ATOM 2835 O O . ASN C 1 95 ? 46.193 20.676 61.701 1.00 39.85 98 ASN C O 1
ATOM 2840 N N . CYS C 1 96 ? 47.450 21.672 60.140 1.00 37.61 99 CYS C N 1
ATOM 2841 C CA . CYS C 1 96 ? 48.527 20.741 60.261 1.00 35.04 99 CYS C CA 1
ATOM 2842 C C . CYS C 1 96 ? 49.390 21.236 61.413 1.00 32.24 99 CYS C C 1
ATOM 2843 O O . CYS C 1 96 ? 49.890 22.332 61.352 1.00 33.65 99 CYS C O 1
ATOM 2846 N N . TRP C 1 97 ? 49.544 20.443 62.462 1.00 28.55 100 TRP C N 1
ATOM 2847 C CA . TRP C 1 97 ? 50.360 20.845 63.628 1.00 27.07 100 TRP C CA 1
ATOM 2848 C C . TRP C 1 97 ? 51.839 20.757 63.313 1.00 27.15 100 TRP C C 1
ATOM 2849 O O . TRP C 1 97 ? 52.287 19.761 62.755 1.00 25.98 100 TRP C O 1
ATOM 2860 N N . THR C 1 98 ? 52.617 21.772 63.696 1.00 29.81 101 THR C N 1
ATOM 2861 C CA . THR C 1 98 ? 54.015 21.789 63.325 1.00 31.30 101 THR C CA 1
ATOM 2862 C C . THR C 1 98 ? 54.895 21.327 64.461 1.00 31.14 101 THR C C 1
ATOM 2863 O O . THR C 1 98 ? 56.101 21.105 64.286 1.00 30.20 101 THR C O 1
ATOM 2867 N N . SER C 1 99 ? 54.269 21.206 65.629 1.00 28.22 102 SER C N 1
ATOM 2868 C CA A SER C 1 99 ? 54.891 20.638 66.806 0.50 27.14 102 SER C CA 1
ATOM 2869 C CA B SER C 1 99 ? 54.902 20.606 66.799 0.50 27.28 102 SER C CA 1
ATOM 2870 C C . SER C 1 99 ? 53.805 19.961 67.617 1.00 24.41 102 SER C C 1
ATOM 2871 O O . SER C 1 99 ? 52.625 20.249 67.423 1.00 26.00 102 SER C O 1
ATOM 2876 N N . LEU C 1 100 ? 54.185 19.064 68.505 1.00 22.15 103 LEU C N 1
ATOM 2877 C CA . LEU C 1 100 ? 53.204 18.423 69.371 1.00 21.98 103 LEU C CA 1
ATOM 2878 C C . LEU C 1 100 ? 52.760 19.429 70.420 1.00 23.57 103 LEU C C 1
ATOM 2879 O O . LEU C 1 100 ? 51.589 19.621 70.652 1.00 22.08 103 LEU C O 1
ATOM 2884 N N . LEU C 1 101 ? 53.725 20.041 71.079 1.00 24.72 104 LEU C N 1
ATOM 2885 C CA . LEU C 1 101 ? 53.430 20.998 72.128 1.00 28.33 104 LEU C CA 1
ATOM 2886 C C . LEU C 1 101 ? 53.824 22.386 71.625 1.00 31.64 104 LEU C C 1
ATOM 2887 O O . LEU C 1 101 ? 54.677 22.534 70.731 1.00 33.54 104 LEU C O 1
ATOM 2892 N N . GLU C 1 102 ? 53.216 23.409 72.224 1.00 34.82 105 GLU C N 1
ATOM 2893 C CA . GLU C 1 102 ? 53.522 24.781 71.881 1.00 38.80 105 GLU C CA 1
ATOM 2894 C C . GLU C 1 102 ? 55.031 24.996 71.704 1.00 38.78 105 GLU C C 1
ATOM 2895 O O . GLU C 1 102 ? 55.454 25.568 70.701 1.00 40.24 105 GLU C O 1
ATOM 2901 N N . SER C 1 103 ? 55.843 24.460 72.615 1.00 39.26 106 SER C N 1
ATOM 2902 C CA . SER C 1 103 ? 57.293 24.740 72.623 1.00 41.88 106 SER C CA 1
ATOM 2903 C C . SER C 1 103 ? 58.202 23.507 72.756 1.00 40.62 106 SER C C 1
ATOM 2904 O O . SER C 1 103 ? 59.295 23.572 73.333 1.00 41.16 106 SER C O 1
ATOM 2907 N N . GLU C 1 104 ? 57.790 22.385 72.205 1.00 35.08 107 GLU C N 1
ATOM 2908 C CA . GLU C 1 104 ? 58.590 21.182 72.352 1.00 34.62 107 GLU C CA 1
ATOM 2909 C C . GLU C 1 104 ? 58.089 20.184 71.320 1.00 30.24 107 GLU C C 1
ATOM 2910 O O . GLU C 1 104 ? 56.942 20.276 70.905 1.00 29.28 107 GLU C O 1
ATOM 2916 N N . TYR C 1 105 ? 58.973 19.301 70.882 1.00 27.87 108 TYR C N 1
ATOM 2917 C CA . TYR C 1 105 ? 58.657 18.248 69.897 1.00 29.25 108 TYR C CA 1
ATOM 2918 C C . TYR C 1 105 ? 58.186 18.808 68.562 1.00 28.94 108 TYR C C 1
ATOM 2919 O O . TYR C 1 105 ? 57.115 18.427 68.009 1.00 29.58 108 TYR C O 1
ATOM 2928 N N . ALA C 1 106 ? 59.024 19.694 68.029 1.00 28.87 109 ALA C N 1
ATOM 2929 C CA . ALA C 1 106 ? 58.787 20.338 66.766 1.00 30.83 109 ALA C CA 1
ATOM 2930 C C . ALA C 1 106 ? 59.237 19.388 65.672 1.00 31.24 109 ALA C C 1
ATOM 2931 O O . ALA C 1 106 ? 60.209 18.679 65.852 1.00 33.09 109 ALA C O 1
ATOM 2933 N N . ALA C 1 107 ? 58.506 19.361 64.570 1.00 27.75 110 ALA C N 1
ATOM 2934 C CA . ALA C 1 107 ? 58.954 18.624 63.404 1.00 30.00 110 ALA C CA 1
ATOM 2935 C C . ALA C 1 107 ? 59.878 19.554 62.594 1.00 28.94 110 ALA C C 1
ATOM 2936 O O . ALA C 1 107 ? 59.625 20.762 62.498 1.00 28.39 110 ALA C O 1
ATOM 2938 N N . ASP C 1 108 ? 60.942 19.003 62.023 1.00 31.19 111 ASP C N 1
ATOM 2939 C CA . ASP C 1 108 ? 61.799 19.801 61.135 1.00 30.87 111 ASP C CA 1
ATOM 2940 C C . ASP C 1 108 ? 60.997 20.098 59.871 1.00 32.26 111 ASP C C 1
ATOM 2941 O O . ASP C 1 108 ? 59.982 19.428 59.600 1.00 30.48 111 ASP C O 1
ATOM 2946 N N . PRO C 1 109 ? 61.434 21.103 59.081 1.00 32.88 112 PRO C N 1
ATOM 2947 C CA . PRO C 1 109 ? 60.674 21.561 57.912 1.00 31.05 112 PRO C CA 1
ATOM 2948 C C . PRO C 1 109 ? 60.334 20.510 56.865 1.00 28.84 112 PRO C C 1
ATOM 2949 O O . PRO C 1 109 ? 59.279 20.568 56.249 1.00 28.55 112 PRO C O 1
ATOM 2953 N N . TRP C 1 110 ? 61.200 19.536 56.676 1.00 29.88 113 TRP C N 1
ATOM 2954 C CA . TRP C 1 110 ? 60.916 18.468 55.710 1.00 31.31 113 TRP C CA 1
ATOM 2955 C C . TRP C 1 110 ? 59.850 17.517 56.202 1.00 28.79 113 TRP C C 1
ATOM 2956 O O . TRP C 1 110 ? 58.966 17.134 55.428 1.00 29.63 113 TRP C O 1
ATOM 2967 N N . VAL C 1 111 ? 59.939 17.114 57.471 1.00 25.16 114 VAL C N 1
ATOM 2968 C CA . VAL C 1 111 ? 58.888 16.323 58.129 1.00 26.11 114 VAL C CA 1
ATOM 2969 C C . VAL C 1 111 ? 57.598 17.137 58.144 1.00 24.42 114 VAL C C 1
ATOM 2970 O O . VAL C 1 111 ? 56.543 16.611 57.816 1.00 24.49 114 VAL C O 1
ATOM 2974 N N . GLN C 1 112 ? 57.656 18.435 58.452 1.00 25.28 115 GLN C N 1
ATOM 2975 C CA . GLN C 1 112 ? 56.435 19.256 58.343 1.00 27.24 115 GLN C CA 1
ATOM 2976 C C . GLN C 1 112 ? 55.834 19.161 56.933 1.00 27.61 115 GLN C C 1
ATOM 2977 O O . GLN C 1 112 ? 54.624 19.076 56.779 1.00 27.03 115 GLN C O 1
ATOM 2983 N N . ASP C 1 113 ? 56.664 19.219 55.899 1.00 27.07 116 ASP C N 1
ATOM 2984 C CA . ASP C 1 113 ? 56.145 19.128 54.514 1.00 25.68 116 ASP C CA 1
ATOM 2985 C C . ASP C 1 113 ? 55.513 17.772 54.235 1.00 24.85 116 ASP C C 1
ATOM 2986 O O . ASP C 1 113 ? 54.462 17.706 53.595 1.00 28.03 116 ASP C O 1
ATOM 2991 N N . GLN C 1 114 ? 56.128 16.692 54.704 1.00 23.20 117 GLN C N 1
ATOM 2992 C CA . GLN C 1 114 ? 55.533 15.347 54.577 1.00 25.01 117 GLN C CA 1
ATOM 2993 C C . GLN C 1 114 ? 54.175 15.245 55.229 1.00 26.77 117 GLN C C 1
ATOM 2994 O O . GLN C 1 114 ? 53.236 14.703 54.653 1.00 26.20 117 GLN C O 1
ATOM 3008 N N . GLN C 1 116 ? 52.122 17.673 56.009 1.00 26.39 119 GLN C N 1
ATOM 3009 C CA . GLN C 1 116 ? 51.159 18.487 55.305 1.00 26.56 119 GLN C CA 1
ATOM 3010 C C . GLN C 1 116 ? 50.688 17.779 54.015 1.00 27.02 119 GLN C C 1
ATOM 3011 O O . GLN C 1 116 ? 49.493 17.747 53.693 1.00 27.26 119 GLN C O 1
ATOM 3017 N N . ARG C 1 117 ? 51.615 17.202 53.271 1.00 25.08 120 ARG C N 1
ATOM 3018 C CA . ARG C 1 117 ? 51.238 16.541 52.033 1.00 23.55 120 ARG C CA 1
ATOM 3019 C C . ARG C 1 117 ? 50.229 15.447 52.260 1.00 23.91 120 ARG C C 1
ATOM 3020 O O . ARG C 1 117 ? 49.293 15.294 51.479 1.00 26.11 120 ARG C O 1
ATOM 3028 N N . LYS C 1 118 ? 50.407 14.692 53.344 1.00 24.21 121 LYS C N 1
ATOM 3029 C CA . LYS C 1 118 ? 49.487 13.628 53.726 1.00 26.66 121 LYS C CA 1
ATOM 3030 C C . LYS C 1 118 ? 48.117 14.158 54.120 1.00 25.08 121 LYS C C 1
ATOM 3031 O O . LYS C 1 118 ? 47.106 13.616 53.713 1.00 25.09 121 LYS C O 1
ATOM 3037 N N . LEU C 1 119 ? 48.060 15.211 54.924 1.00 24.69 122 LEU C N 1
ATOM 3038 C CA . LEU C 1 119 ? 46.788 15.837 55.254 1.00 25.95 122 LEU C CA 1
ATOM 3039 C C . LEU C 1 119 ? 46.042 16.324 53.983 1.00 27.03 122 LEU C C 1
ATOM 3040 O O . LEU C 1 119 ? 44.824 16.081 53.785 1.00 28.87 122 LEU C O 1
ATOM 3045 N N . THR C 1 120 ? 46.804 16.927 53.078 1.00 24.43 123 THR C N 1
ATOM 3046 C CA . THR C 1 120 ? 46.266 17.441 51.830 1.00 24.39 123 THR C CA 1
ATOM 3047 C C . THR C 1 120 ? 45.688 16.315 51.043 1.00 22.37 123 THR C C 1
ATOM 3048 O O . THR C 1 120 ? 44.603 16.437 50.539 1.00 24.84 123 THR C O 1
ATOM 3052 N N . LEU C 1 121 ? 46.398 15.217 50.974 1.00 24.58 124 LEU C N 1
ATOM 3053 C CA . LEU C 1 121 ? 45.874 14.010 50.294 1.00 28.54 124 LEU C CA 1
ATOM 3054 C C . LEU C 1 121 ? 44.641 13.433 50.961 1.00 28.86 124 LEU C C 1
ATOM 3055 O O . LEU C 1 121 ? 43.693 13.020 50.269 1.00 31.23 124 LEU C O 1
ATOM 3060 N N . GLU C 1 122 ? 44.646 13.366 52.301 1.00 29.32 125 GLU C N 1
ATOM 3061 C CA A GLU C 1 122 ? 43.490 12.855 53.049 0.50 30.25 125 GLU C CA 1
ATOM 3062 C CA B GLU C 1 122 ? 43.492 12.845 53.039 0.50 30.11 125 GLU C CA 1
ATOM 3063 C C . GLU C 1 122 ? 42.264 13.702 52.706 1.00 29.69 125 GLU C C 1
ATOM 3064 O O . GLU C 1 122 ? 41.165 13.179 52.415 1.00 27.65 125 GLU C O 1
ATOM 3075 N N . ARG C 1 123 ? 42.463 15.007 52.705 1.00 27.92 126 ARG C N 1
ATOM 3076 C CA . ARG C 1 123 ? 41.393 15.955 52.400 1.00 28.75 126 ARG C CA 1
ATOM 3077 C C . ARG C 1 123 ? 40.935 15.868 50.949 1.00 28.15 126 ARG C C 1
ATOM 3078 O O . ARG C 1 123 ? 39.735 15.881 50.654 1.00 25.63 126 ARG C O 1
ATOM 3086 N N . PHE C 1 124 ? 41.891 15.763 50.039 1.00 28.95 127 PHE C N 1
ATOM 3087 C CA . PHE C 1 124 ? 41.555 15.581 48.627 1.00 33.28 127 PHE C CA 1
ATOM 3088 C C . PHE C 1 124 ? 40.683 14.324 48.426 1.00 35.01 127 PHE C C 1
ATOM 3089 O O . PHE C 1 124 ? 39.654 14.340 47.745 1.00 34.74 127 PHE C O 1
ATOM 3097 N N . GLN C 1 125 ? 41.055 13.238 49.083 1.00 35.71 128 GLN C N 1
ATOM 3098 C CA . GLN C 1 125 ? 40.285 12.008 49.016 1.00 36.85 128 GLN C CA 1
ATOM 3099 C C . GLN C 1 125 ? 38.896 12.175 49.614 1.00 35.83 128 GLN C C 1
ATOM 3100 O O . GLN C 1 125 ? 37.902 11.744 49.039 1.00 39.14 128 GLN C O 1
ATOM 3106 N N . LYS C 1 126 ? 38.817 12.794 50.780 1.00 35.65 129 LYS C N 1
ATOM 3107 C CA . LYS C 1 126 ? 37.538 13.036 51.438 1.00 36.23 129 LYS C CA 1
ATOM 3108 C C . LYS C 1 126 ? 36.575 13.892 50.595 1.00 35.16 129 LYS C C 1
ATOM 3109 O O . LYS C 1 126 ? 35.364 13.697 50.617 1.00 31.91 129 LYS C O 1
ATOM 3115 N N . GLU C 1 127 ? 37.121 14.868 49.876 1.00 34.71 130 GLU C N 1
ATOM 3116 C CA . GLU C 1 127 ? 36.295 15.768 49.068 1.00 35.66 130 GLU C CA 1
ATOM 3117 C C . GLU C 1 127 ? 35.947 15.164 47.714 1.00 33.18 130 GLU C C 1
ATOM 3118 O O . GLU C 1 127 ? 35.063 15.676 47.029 1.00 32.47 130 GLU C O 1
ATOM 3124 N N . ASN C 1 128 ? 36.644 14.110 47.320 1.00 29.93 131 ASN C N 1
ATOM 3125 C CA . ASN C 1 128 ? 36.416 13.463 46.023 1.00 33.59 131 ASN C CA 1
ATOM 3126 C C . ASN C 1 128 ? 36.219 11.939 46.210 1.00 34.05 131 ASN C C 1
ATOM 3127 O O . ASN C 1 128 ? 36.995 11.135 45.706 1.00 34.95 131 ASN C O 1
ATOM 3132 N N . PRO C 1 129 ? 35.175 11.542 46.931 1.00 34.54 132 PRO C N 1
ATOM 3133 C CA . PRO C 1 129 ? 35.011 10.131 47.245 1.00 39.61 132 PRO C CA 1
ATOM 3134 C C . PRO C 1 129 ? 34.825 9.195 46.036 1.00 44.57 132 PRO C C 1
ATOM 3135 O O . PRO C 1 129 ? 35.053 7.974 46.147 1.00 44.63 132 PRO C O 1
ATOM 3139 N N . GLY C 1 130 ? 34.446 9.752 44.889 1.00 48.75 133 GLY C N 1
ATOM 3140 C CA . GLY C 1 130 ? 34.287 8.958 43.659 1.00 50.94 133 GLY C CA 1
ATOM 3141 C C . GLY C 1 130 ? 35.555 8.407 43.015 1.00 55.76 133 GLY C C 1
ATOM 3142 O O . GLY C 1 130 ? 35.493 7.416 42.291 1.00 58.02 133 GLY C O 1
ATOM 3143 N N . PHE C 1 131 ? 36.700 9.030 43.269 1.00 58.36 134 PHE C N 1
ATOM 3144 C CA . PHE C 1 131 ? 37.952 8.612 42.651 1.00 61.96 134 PHE C CA 1
ATOM 3145 C C . PHE C 1 131 ? 38.663 7.486 43.420 1.00 65.06 134 PHE C C 1
ATOM 3146 O O . PHE C 1 131 ? 38.625 7.453 44.656 1.00 65.43 134 PHE C O 1
ATOM 3154 N N . ASP C 1 132 ? 39.322 6.584 42.678 1.00 68.19 135 ASP C N 1
ATOM 3155 C CA . ASP C 1 132 ? 40.064 5.451 43.258 1.00 69.21 135 ASP C CA 1
ATOM 3156 C C . ASP C 1 132 ? 41.539 5.816 43.379 1.00 70.89 135 ASP C C 1
ATOM 3157 O O . ASP C 1 132 ? 42.206 6.016 42.356 1.00 70.32 135 ASP C O 1
ATOM 3159 N N . PHE C 1 133 ? 42.029 5.894 44.626 1.00 72.68 136 PHE C N 1
ATOM 3160 C CA . PHE C 1 133 ? 43.423 6.245 44.941 1.00 74.13 136 PHE C CA 1
ATOM 3161 C C . PHE C 1 133 ? 44.153 5.049 45.572 1.00 75.12 136 PHE C C 1
ATOM 3162 O O . PHE C 1 133 ? 45.209 4.616 45.111 1.00 74.10 136 PHE C O 1
ATOM 3164 N N . GLU D 1 3 ? 47.467 -1.045 59.012 1.00 51.37 6 GLU D N 1
ATOM 3165 C CA . GLU D 1 3 ? 46.902 -0.954 57.627 1.00 53.61 6 GLU D CA 1
ATOM 3166 C C . GLU D 1 3 ? 46.213 0.407 57.380 1.00 54.00 6 GLU D C 1
ATOM 3167 O O . GLU D 1 3 ? 46.069 0.873 56.236 1.00 53.28 6 GLU D O 1
ATOM 3173 N N . GLU D 1 4 ? 45.764 1.016 58.475 1.00 53.75 7 GLU D N 1
ATOM 3174 C CA . GLU D 1 4 ? 45.391 2.415 58.495 1.00 52.89 7 GLU D CA 1
ATOM 3175 C C . GLU D 1 4 ? 46.716 3.192 58.734 1.00 51.82 7 GLU D C 1
ATOM 3176 O O . GLU D 1 4 ? 46.807 4.375 58.452 1.00 53.49 7 GLU D O 1
ATOM 3178 N N . ARG D 1 5 ? 47.728 2.484 59.254 1.00 49.73 8 ARG D N 1
ATOM 3179 C CA . ARG D 1 5 ? 49.111 2.975 59.439 1.00 48.01 8 ARG D CA 1
ATOM 3180 C C . ARG D 1 5 ? 49.793 3.493 58.156 1.00 43.41 8 ARG D C 1
ATOM 3181 O O . ARG D 1 5 ? 50.597 4.423 58.214 1.00 40.99 8 ARG D O 1
ATOM 3183 N N . SER D 1 6 ? 49.452 2.914 57.007 1.00 35.90 9 SER D N 1
ATOM 3184 C CA . SER D 1 6 ? 50.116 3.244 55.772 1.00 32.73 9 SER D CA 1
ATOM 3185 C C . SER D 1 6 ? 50.158 4.727 55.532 1.00 32.25 9 SER D C 1
ATOM 3186 O O . SER D 1 6 ? 49.176 5.396 55.668 1.00 36.63 9 SER D O 1
ATOM 3189 N N . GLY D 1 7 ? 51.327 5.235 55.236 1.00 28.20 10 GLY D N 1
ATOM 3190 C CA . GLY D 1 7 ? 51.473 6.612 54.887 1.00 29.60 10 GLY D CA 1
ATOM 3191 C C . GLY D 1 7 ? 51.492 7.625 56.028 1.00 28.93 10 GLY D C 1
ATOM 3192 O O . GLY D 1 7 ? 51.585 8.808 55.754 1.00 28.31 10 GLY D O 1
ATOM 3193 N N . VAL D 1 8 ? 51.413 7.192 57.276 1.00 28.78 11 VAL D N 1
ATOM 3194 C CA . VAL D 1 8 ? 51.453 8.163 58.360 1.00 32.44 11 VAL D CA 1
ATOM 3195 C C . VAL D 1 8 ? 52.892 8.488 58.610 1.00 32.29 11 VAL D C 1
ATOM 3196 O O . VAL D 1 8 ? 53.735 7.598 58.632 1.00 35.49 11 VAL D O 1
ATOM 3200 N N . VAL D 1 9 ? 53.160 9.762 58.868 1.00 28.54 12 VAL D N 1
ATOM 3201 C CA . VAL D 1 9 ? 54.496 10.265 58.947 1.00 29.25 12 VAL D CA 1
ATOM 3202 C C . VAL D 1 9 ? 54.753 10.720 60.343 1.00 26.72 12 VAL D C 1
ATOM 3203 O O . VAL D 1 9 ? 54.114 11.653 60.792 1.00 26.18 12 VAL D O 1
ATOM 3207 N N . PRO D 1 10 ? 55.670 10.065 61.040 1.00 25.66 13 PRO D N 1
ATOM 3208 C CA . PRO D 1 10 ? 55.896 10.389 62.414 1.00 24.47 13 PRO D CA 1
ATOM 3209 C C . PRO D 1 10 ? 56.999 11.392 62.610 1.00 26.13 13 PRO D C 1
ATOM 3210 O O . PRO D 1 10 ? 57.804 11.610 61.720 1.00 26.83 13 PRO D O 1
ATOM 3214 N N . CYS D 1 11 ? 56.945 12.058 63.748 1.00 26.40 14 CYS D N 1
ATOM 3215 C CA . CYS D 1 11 ? 58.019 12.888 64.260 1.00 25.16 14 CYS D CA 1
ATOM 3216 C C . CYS D 1 11 ? 58.528 12.159 65.506 1.00 25.33 14 CYS D C 1
ATOM 3217 O O . CYS D 1 11 ? 57.763 11.862 66.430 1.00 26.69 14 CYS D O 1
ATOM 3220 N N . GLY D 1 12 ? 59.807 11.823 65.520 1.00 24.76 15 GLY D N 1
ATOM 3221 C CA . GLY D 1 12 ? 60.403 11.054 66.587 1.00 24.69 15 GLY D CA 1
ATOM 3222 C C . GLY D 1 12 ? 60.688 11.964 67.755 1.00 26.14 15 GLY D C 1
ATOM 3223 O O . GLY D 1 12 ? 60.951 13.165 67.599 1.00 28.18 15 GLY D O 1
ATOM 3224 N N . THR D 1 13 ? 60.601 11.408 68.942 1.00 25.84 16 THR D N 1
ATOM 3225 C CA . THR D 1 13 ? 60.926 12.140 70.163 1.00 28.55 16 THR D CA 1
ATOM 3226 C C . THR D 1 13 ? 61.806 11.242 71.016 1.00 28.42 16 THR D C 1
ATOM 3227 O O . THR D 1 13 ? 61.962 10.058 70.728 1.00 28.89 16 THR D O 1
ATOM 3231 N N . PRO D 1 14 ? 62.347 11.788 72.111 1.00 29.76 17 PRO D N 1
ATOM 3232 C CA . PRO D 1 14 ? 63.172 10.915 72.980 1.00 31.58 17 PRO D CA 1
ATOM 3233 C C . PRO D 1 14 ? 62.445 9.747 73.649 1.00 33.04 17 PRO D C 1
ATOM 3234 O O . PRO D 1 14 ? 63.109 8.810 74.037 1.00 32.75 17 PRO D O 1
ATOM 3238 N N . TRP D 1 15 ? 61.108 9.790 73.768 1.00 34.21 18 TRP D N 1
ATOM 3239 C CA . TRP D 1 15 ? 60.302 8.699 74.395 1.00 31.71 18 TRP D CA 1
ATOM 3240 C C . TRP D 1 15 ? 59.424 7.930 73.411 1.00 30.83 18 TRP D C 1
ATOM 3241 O O . TRP D 1 15 ? 58.741 6.989 73.793 1.00 30.36 18 TRP D O 1
ATOM 3252 N N . GLY D 1 16 ? 59.438 8.315 72.148 1.00 28.71 19 GLY D N 1
ATOM 3253 C CA . GLY D 1 16 ? 58.635 7.625 71.131 1.00 27.82 19 GLY D CA 1
ATOM 3254 C C . GLY D 1 16 ? 58.425 8.503 69.928 1.00 28.04 19 GLY D C 1
ATOM 3255 O O . GLY D 1 16 ? 59.400 8.997 69.360 1.00 27.06 19 GLY D O 1
ATOM 3256 N N . GLN D 1 17 ? 57.160 8.731 69.558 1.00 24.51 20 GLN D N 1
ATOM 3257 C CA . GLN D 1 17 ? 56.831 9.545 68.422 1.00 27.45 20 GLN D CA 1
ATOM 3258 C C . GLN D 1 17 ? 55.398 10.025 68.431 1.00 25.12 20 GLN D C 1
ATOM 3259 O O . GLN D 1 17 ? 54.569 9.507 69.146 1.00 25.03 20 GLN D O 1
ATOM 3265 N N . TRP D 1 18 ? 55.140 11.032 67.629 1.00 21.92 21 TRP D N 1
ATOM 3266 C CA . TRP D 1 18 ? 53.808 11.538 67.412 1.00 21.32 21 TRP D CA 1
ATOM 3267 C C . TRP D 1 18 ? 53.551 11.721 65.925 1.00 22.48 21 TRP D C 1
ATOM 3268 O O . TRP D 1 18 ? 54.486 11.908 65.129 1.00 23.99 21 TRP D O 1
ATOM 3279 N N . TYR D 1 19 ? 52.276 11.657 65.565 1.00 24.71 22 TYR D N 1
ATOM 3280 C CA . TYR D 1 19 ? 51.819 11.856 64.204 1.00 22.75 22 TYR D CA 1
ATOM 3281 C C . TYR D 1 19 ? 50.378 12.332 64.239 1.00 23.89 22 TYR D C 1
ATOM 3282 O O . TYR D 1 19 ? 49.757 12.416 65.301 1.00 23.30 22 TYR D O 1
ATOM 3291 N N . GLN D 1 20 ? 49.833 12.638 63.069 1.00 23.85 23 GLN D N 1
ATOM 3292 C CA . GLN D 1 20 ? 48.522 13.228 62.971 1.00 25.61 23 GLN D CA 1
ATOM 3293 C C . GLN D 1 20 ? 47.831 12.840 61.672 1.00 28.85 23 GLN D C 1
ATOM 3294 O O . GLN D 1 20 ? 48.491 12.410 60.713 1.00 27.06 23 GLN D O 1
ATOM 3300 N N . THR D 1 21 ? 46.503 12.968 61.701 1.00 26.40 24 THR D N 1
ATOM 3301 C CA . THR D 1 21 ? 45.627 12.838 60.568 1.00 27.43 24 THR D CA 1
ATOM 3302 C C . THR D 1 21 ? 44.842 14.152 60.542 1.00 27.52 24 THR D C 1
ATOM 3303 O O . THR D 1 21 ? 45.106 15.069 61.310 1.00 27.06 24 THR D O 1
ATOM 3307 N N . LEU D 1 22 ? 43.864 14.248 59.660 1.00 26.15 25 LEU D N 1
ATOM 3308 C CA . LEU D 1 22 ? 43.035 15.454 59.572 1.00 28.59 25 LEU D CA 1
ATOM 3309 C C . LEU D 1 22 ? 42.310 15.693 60.853 1.00 28.20 25 LEU D C 1
ATOM 3310 O O . LEU D 1 22 ? 42.141 16.830 61.292 1.00 28.93 25 LEU D O 1
ATOM 3315 N N . GLU D 1 23 ? 41.902 14.600 61.476 1.00 28.24 26 GLU D N 1
ATOM 3316 C CA . GLU D 1 23 ? 41.041 14.675 62.636 1.00 32.64 26 GLU D CA 1
ATOM 3317 C C . GLU D 1 23 ? 41.689 14.480 63.987 1.00 28.20 26 GLU D C 1
ATOM 3318 O O . GLU D 1 23 ? 41.170 15.008 64.973 1.00 26.08 26 GLU D O 1
ATOM 3324 N N . GLU D 1 24 ? 42.778 13.703 64.042 1.00 25.45 27 GLU D N 1
ATOM 3325 C CA . GLU D 1 24 ? 43.376 13.326 65.324 1.00 26.40 27 GLU D CA 1
ATOM 3326 C C . GLU D 1 24 ? 44.865 13.582 65.396 1.00 25.34 27 GLU D C 1
ATOM 3327 O O . GLU D 1 24 ? 45.532 13.814 64.366 1.00 24.48 27 GLU D O 1
ATOM 3333 N N . VAL D 1 25 ? 45.353 13.627 66.636 1.00 23.81 28 VAL D N 1
ATOM 3334 C CA . VAL D 1 25 ? 46.779 13.607 66.929 1.00 22.03 28 VAL D CA 1
ATOM 3335 C C . VAL D 1 25 ? 47.042 12.328 67.724 1.00 21.31 28 VAL D C 1
ATOM 3336 O O . VAL D 1 25 ? 46.288 11.986 68.625 1.00 22.92 28 VAL D O 1
ATOM 3340 N N . PHE D 1 26 ? 48.126 11.643 67.394 1.00 21.82 29 PHE D N 1
ATOM 3341 C CA . PHE D 1 26 ? 48.557 10.420 68.068 1.00 22.66 29 PHE D CA 1
ATOM 3342 C C . PHE D 1 26 ? 49.908 10.621 68.739 1.00 23.34 29 PHE D C 1
ATOM 3343 O O . PHE D 1 26 ? 50.823 11.173 68.116 1.00 22.77 29 PHE D O 1
ATOM 3351 N N . ILE D 1 27 ? 50.013 10.175 69.995 1.00 22.14 30 ILE D N 1
ATOM 3352 C CA . ILE D 1 27 ? 51.255 10.202 70.778 1.00 22.59 30 ILE D CA 1
ATOM 3353 C C . ILE D 1 27 ? 51.531 8.776 71.218 1.00 22.87 30 ILE D C 1
ATOM 3354 O O . ILE D 1 27 ? 50.708 8.161 71.848 1.00 24.05 30 ILE D O 1
ATOM 3359 N N . GLU D 1 28 ? 52.665 8.229 70.861 1.00 22.44 31 GLU D N 1
ATOM 3360 C CA . GLU D 1 28 ? 53.055 6.887 71.260 1.00 27.13 31 GLU D CA 1
ATOM 3361 C C . GLU D 1 28 ? 54.293 6.963 72.129 1.00 28.27 31 GLU D C 1
ATOM 3362 O O . GLU D 1 28 ? 55.357 7.325 71.650 1.00 29.95 31 GLU D O 1
ATOM 3368 N N . VAL D 1 29 ? 54.127 6.629 73.405 1.00 27.35 32 VAL D N 1
ATOM 3369 C CA . VAL D 1 29 ? 55.160 6.757 74.412 1.00 28.83 32 VAL D CA 1
ATOM 3370 C C . VAL D 1 29 ? 55.656 5.403 74.864 1.00 30.97 32 VAL D C 1
ATOM 3371 O O . VAL D 1 29 ? 54.911 4.639 75.449 1.00 31.98 32 VAL D O 1
ATOM 3375 N N . GLN D 1 30 ? 56.921 5.094 74.611 1.00 32.04 33 GLN D N 1
ATOM 3376 C CA A GLN D 1 30 ? 57.489 3.822 75.047 0.50 33.09 33 GLN D CA 1
ATOM 3377 C CA B GLN D 1 30 ? 57.470 3.818 75.048 0.50 32.77 33 GLN D CA 1
ATOM 3378 C C . GLN D 1 30 ? 57.546 3.820 76.563 1.00 32.52 33 GLN D C 1
ATOM 3379 O O . GLN D 1 30 ? 57.902 4.853 77.181 1.00 34.59 33 GLN D O 1
ATOM 3390 N N . VAL D 1 31 ? 57.155 2.696 77.177 1.00 30.83 34 VAL D N 1
ATOM 3391 C CA . VAL D 1 31 ? 57.254 2.590 78.638 1.00 32.03 34 VAL D CA 1
ATOM 3392 C C . VAL D 1 31 ? 57.942 1.272 78.969 1.00 32.34 34 VAL D C 1
ATOM 3393 O O . VAL D 1 31 ? 58.016 0.388 78.118 1.00 30.72 34 VAL D O 1
ATOM 3397 N N . PRO D 1 32 ? 58.479 1.148 80.179 1.00 32.99 35 PRO D N 1
ATOM 3398 C CA . PRO D 1 32 ? 59.114 -0.108 80.562 1.00 36.89 35 PRO D CA 1
ATOM 3399 C C . PRO D 1 32 ? 58.163 -1.307 80.450 1.00 41.06 35 PRO D C 1
ATOM 3400 O O . PRO D 1 32 ? 56.937 -1.160 80.643 1.00 42.00 35 PRO D O 1
ATOM 3404 N N . PRO D 1 33 ? 58.705 -2.501 80.155 1.00 43.07 36 PRO D N 1
ATOM 3405 C CA . PRO D 1 33 ? 57.811 -3.606 79.841 1.00 43.22 36 PRO D CA 1
ATOM 3406 C C . PRO D 1 33 ? 56.970 -4.096 81.015 1.00 42.98 36 PRO D C 1
ATOM 3407 O O . PRO D 1 33 ? 55.950 -4.777 80.794 1.00 45.79 36 PRO D O 1
ATOM 3411 N N . GLY D 1 34 ? 57.374 -3.762 82.241 1.00 39.79 37 GLY D N 1
ATOM 3412 C CA . GLY D 1 34 ? 56.610 -4.136 83.427 1.00 38.76 37 GLY D CA 1
ATOM 3413 C C . GLY D 1 34 ? 55.508 -3.161 83.800 1.00 36.58 37 GLY D C 1
ATOM 3414 O O . GLY D 1 34 ? 54.838 -3.352 84.801 1.00 37.70 37 GLY D O 1
ATOM 3415 N N . THR D 1 35 ? 55.310 -2.127 82.996 1.00 32.86 38 THR D N 1
ATOM 3416 C CA . THR D 1 35 ? 54.334 -1.081 83.283 1.00 30.81 38 THR D CA 1
ATOM 3417 C C . THR D 1 35 ? 52.932 -1.676 83.239 1.00 30.31 38 THR D C 1
ATOM 3418 O O . THR D 1 35 ? 52.619 -2.465 82.355 1.00 28.37 38 THR D O 1
ATOM 3422 N N . ARG D 1 36 ? 52.133 -1.294 84.228 1.00 31.44 39 ARG D N 1
ATOM 3423 C CA . ARG D 1 36 ? 50.747 -1.699 84.379 1.00 31.49 39 ARG D CA 1
ATOM 3424 C C . ARG D 1 36 ? 49.850 -0.459 84.286 1.00 29.82 39 ARG D C 1
ATOM 3425 O O . ARG D 1 36 ? 50.287 0.673 84.570 1.00 27.38 39 ARG D O 1
ATOM 3433 N N . ALA D 1 37 ? 48.578 -0.643 83.923 1.00 29.85 40 ALA D N 1
ATOM 3434 C CA . ALA D 1 37 ? 47.664 0.480 83.811 1.00 28.67 40 ALA D CA 1
ATOM 3435 C C . ALA D 1 37 ? 47.635 1.302 85.115 1.00 28.91 40 ALA D C 1
ATOM 3436 O O . ALA D 1 37 ? 47.539 2.540 85.108 1.00 27.98 40 ALA D O 1
ATOM 3438 N N . GLN D 1 38 ? 47.747 0.601 86.242 1.00 29.01 41 GLN D N 1
ATOM 3439 C CA . GLN D 1 38 ? 47.756 1.239 87.546 1.00 29.98 41 GLN D CA 1
ATOM 3440 C C . GLN D 1 38 ? 48.952 2.154 87.785 1.00 28.55 41 GLN D C 1
ATOM 3441 O O . GLN D 1 38 ? 48.878 3.000 88.657 1.00 28.40 41 GLN D O 1
ATOM 3447 N N . ASP D 1 39 ? 50.000 2.028 86.974 1.00 27.70 42 ASP D N 1
ATOM 3448 C CA . ASP D 1 39 ? 51.172 2.920 87.063 1.00 29.23 42 ASP D CA 1
ATOM 3449 C C . ASP D 1 39 ? 51.057 4.238 86.292 1.00 27.59 42 ASP D C 1
ATOM 3450 O O . ASP D 1 39 ? 51.913 5.118 86.458 1.00 27.87 42 ASP D O 1
ATOM 3455 N N . ILE D 1 40 ? 50.005 4.372 85.476 1.00 26.26 43 ILE D N 1
ATOM 3456 C CA . ILE D 1 40 ? 49.816 5.529 84.598 1.00 26.12 43 ILE D CA 1
ATOM 3457 C C . ILE D 1 40 ? 48.992 6.646 85.227 1.00 28.25 43 ILE D C 1
ATOM 3458 O O . ILE D 1 40 ? 47.927 6.422 85.752 1.00 29.00 43 ILE D O 1
ATOM 3463 N N . GLN D 1 41 ? 49.494 7.874 85.148 1.00 29.43 44 GLN D N 1
ATOM 3464 C CA . GLN D 1 41 ? 48.732 9.088 85.483 1.00 32.00 44 GLN D CA 1
ATOM 3465 C C . GLN D 1 41 ? 48.784 9.931 84.220 1.00 27.31 44 GLN D C 1
ATOM 3466 O O . GLN D 1 41 ? 49.871 10.350 83.796 1.00 28.30 44 GLN D O 1
ATOM 3472 N N . CYS D 1 42 ? 47.621 10.139 83.607 1.00 25.72 45 CYS D N 1
ATOM 3473 C CA . CYS D 1 42 ? 47.556 10.830 82.347 1.00 26.95 45 CYS D CA 1
ATOM 3474 C C . CYS D 1 42 ? 46.388 11.760 82.374 1.00 29.21 45 CYS D C 1
ATOM 3475 O O . CYS D 1 42 ? 45.259 11.301 82.561 1.00 29.56 45 CYS D O 1
ATOM 3478 N N . GLY D 1 43 ? 46.677 13.061 82.218 1.00 28.84 46 GLY D N 1
ATOM 3479 C CA . GLY D 1 43 ? 45.681 14.124 82.174 1.00 27.84 46 GLY D CA 1
ATOM 3480 C C . GLY D 1 43 ? 45.623 14.707 80.776 1.00 28.40 46 GLY D C 1
ATOM 3481 O O . GLY D 1 43 ? 46.626 15.225 80.300 1.00 29.19 46 GLY D O 1
ATOM 3482 N N . LEU D 1 44 ? 44.464 14.564 80.114 1.00 28.50 47 LEU D N 1
ATOM 3483 C CA . LEU D 1 44 ? 44.191 15.070 78.770 1.00 30.25 47 LEU D CA 1
ATOM 3484 C C . LEU D 1 44 ? 43.154 16.206 78.818 1.00 33.91 47 LEU D C 1
ATOM 3485 O O . LEU D 1 44 ? 41.981 15.962 79.040 1.00 37.51 47 LEU D O 1
ATOM 3490 N N . GLN D 1 45 ? 43.587 17.452 78.670 1.00 33.52 48 GLN D N 1
ATOM 3491 C CA . GLN D 1 45 ? 42.680 18.594 78.640 1.00 35.98 48 GLN D CA 1
ATOM 3492 C C . GLN D 1 45 ? 42.665 19.127 77.214 1.00 34.95 48 GLN D C 1
ATOM 3493 O O . GLN D 1 45 ? 43.428 18.648 76.354 1.00 32.64 48 GLN D O 1
ATOM 3499 N N . SER D 1 46 ? 41.848 20.149 76.959 1.00 33.14 49 SER D N 1
ATOM 3500 C CA . SER D 1 46 ? 41.733 20.700 75.601 1.00 34.39 49 SER D CA 1
ATOM 3501 C C . SER D 1 46 ? 43.061 21.230 75.076 1.00 32.54 49 SER D C 1
ATOM 3502 O O . SER D 1 46 ? 43.396 20.978 73.937 1.00 33.72 49 SER D O 1
ATOM 3505 N N . ARG D 1 47 ? 43.832 21.929 75.912 1.00 30.56 50 ARG D N 1
ATOM 3506 C CA . ARG D 1 47 ? 45.067 22.550 75.485 1.00 32.78 50 ARG D CA 1
ATOM 3507 C C . ARG D 1 47 ? 46.280 22.140 76.348 1.00 31.15 50 ARG D C 1
ATOM 3508 O O . ARG D 1 47 ? 47.304 22.837 76.427 1.00 30.36 50 ARG D O 1
ATOM 3516 N N . HIS D 1 48 ? 46.196 20.974 76.974 1.00 29.15 51 HIS D N 1
ATOM 3517 C CA . HIS D 1 48 ? 47.270 20.524 77.763 1.00 28.93 51 HIS D CA 1
ATOM 3518 C C . HIS D 1 48 ? 47.235 19.009 77.918 1.00 28.63 51 HIS D C 1
ATOM 3519 O O . HIS D 1 48 ? 46.160 18.382 77.919 1.00 29.19 51 HIS D O 1
ATOM 3526 N N . VAL D 1 49 ? 48.423 18.454 78.044 1.00 27.37 52 VAL D N 1
ATOM 3527 C CA . VAL D 1 49 ? 48.622 17.056 78.338 1.00 26.90 52 VAL D CA 1
ATOM 3528 C C . VAL D 1 49 ? 49.718 16.861 79.335 1.00 27.25 52 VAL D C 1
ATOM 3529 O O . VAL D 1 49 ? 50.686 17.641 79.358 1.00 28.31 52 VAL D O 1
ATOM 3533 N N . ALA D 1 50 ? 49.557 15.802 80.134 1.00 25.81 53 ALA D N 1
ATOM 3534 C CA . ALA D 1 50 ? 50.544 15.345 81.126 1.00 28.29 53 ALA D CA 1
ATOM 3535 C C . ALA D 1 50 ? 50.486 13.833 81.194 1.00 27.77 53 ALA D C 1
ATOM 3536 O O . ALA D 1 50 ? 49.403 13.238 81.184 1.00 31.09 53 ALA D O 1
ATOM 3538 N N . LEU D 1 51 ? 51.648 13.211 81.255 1.00 27.75 54 LEU D N 1
ATOM 3539 C CA . LEU D 1 51 ? 51.776 11.763 81.380 1.00 26.58 54 LEU D CA 1
ATOM 3540 C C . LEU D 1 51 ? 52.930 11.455 82.301 1.00 27.28 54 LEU D C 1
ATOM 3541 O O . LEU D 1 51 ? 54.055 11.873 82.016 1.00 29.18 54 LEU D O 1
ATOM 3546 N N . ALA D 1 52 ? 52.665 10.740 83.397 1.00 26.86 55 ALA D N 1
ATOM 3547 C CA . ALA D 1 52 ? 53.715 10.246 84.274 1.00 27.22 55 ALA D CA 1
ATOM 3548 C C . ALA D 1 52 ? 53.490 8.761 84.423 1.00 30.39 55 ALA D C 1
ATOM 3549 O O . ALA D 1 52 ? 52.321 8.293 84.364 1.00 27.43 55 ALA D O 1
ATOM 3551 N N . VAL D 1 53 ? 54.590 8.012 84.504 1.00 32.03 56 VAL D N 1
ATOM 3552 C CA . VAL D 1 53 ? 54.561 6.548 84.666 1.00 35.47 56 VAL D CA 1
ATOM 3553 C C . VAL D 1 53 ? 55.389 6.209 85.922 1.00 39.27 56 VAL D C 1
ATOM 3554 O O . VAL D 1 53 ? 56.512 6.667 86.077 1.00 38.26 56 VAL D O 1
ATOM 3558 N N . GLY D 1 54 ? 54.831 5.414 86.824 1.00 42.77 57 GLY D N 1
ATOM 3559 C CA . GLY D 1 54 ? 55.531 5.118 88.070 1.00 43.90 57 GLY D CA 1
ATOM 3560 C C . GLY D 1 54 ? 55.969 6.406 88.759 1.00 45.71 57 GLY D C 1
ATOM 3561 O O . GLY D 1 54 ? 57.044 6.466 89.342 1.00 48.14 57 GLY D O 1
ATOM 3562 N N . GLY D 1 55 ? 55.148 7.450 88.673 1.00 44.86 58 GLY D N 1
ATOM 3563 C CA . GLY D 1 55 ? 55.467 8.730 89.295 1.00 45.32 58 GLY D CA 1
ATOM 3564 C C . GLY D 1 55 ? 56.518 9.568 88.569 1.00 45.22 58 GLY D C 1
ATOM 3565 O O . GLY D 1 55 ? 56.856 10.676 89.027 1.00 46.12 58 GLY D O 1
ATOM 3566 N N . ARG D 1 56 ? 57.029 9.047 87.451 1.00 44.33 59 ARG D N 1
ATOM 3567 C CA . ARG D 1 56 ? 58.032 9.718 86.645 1.00 44.78 59 ARG D CA 1
ATOM 3568 C C . ARG D 1 56 ? 57.371 10.423 85.465 1.00 42.84 59 ARG D C 1
ATOM 3569 O O . ARG D 1 56 ? 56.754 9.764 84.588 1.00 38.78 59 ARG D O 1
ATOM 3574 N N . GLU D 1 57 ? 57.540 11.748 85.432 1.00 42.35 60 GLU D N 1
ATOM 3575 C CA . GLU D 1 57 ? 57.003 12.604 84.377 1.00 42.72 60 GLU D CA 1
ATOM 3576 C C . GLU D 1 57 ? 57.729 12.396 83.064 1.00 40.14 60 GLU D C 1
ATOM 3577 O O . GLU D 1 57 ? 58.935 12.614 82.952 1.00 40.12 60 GLU D O 1
ATOM 3583 N N . ILE D 1 58 ? 56.975 11.952 82.065 1.00 36.69 61 ILE D N 1
ATOM 3584 C CA . ILE D 1 58 ? 57.498 11.677 80.744 1.00 35.53 61 ILE D CA 1
ATOM 3585 C C . ILE D 1 58 ? 57.205 12.837 79.805 1.00 34.95 61 ILE D C 1
ATOM 3586 O O . ILE D 1 58 ? 58.058 13.218 79.047 1.00 32.40 61 ILE D O 1
ATOM 3591 N N . LEU D 1 59 ? 56.005 13.395 79.867 1.00 32.56 62 LEU D N 1
ATOM 3592 C CA . LEU D 1 59 ? 55.585 14.405 78.918 1.00 33.47 62 LEU D CA 1
ATOM 3593 C C . LEU D 1 59 ? 54.592 15.292 79.608 1.00 32.58 62 LEU D C 1
ATOM 3594 O O . LEU D 1 59 ? 53.763 14.815 80.360 1.00 33.02 62 LEU D O 1
ATOM 3599 N N . LYS D 1 60 ? 54.709 16.596 79.382 1.00 31.50 63 LYS D N 1
ATOM 3600 C CA . LYS D 1 60 ? 53.867 17.569 80.036 1.00 32.93 63 LYS D CA 1
ATOM 3601 C C . LYS D 1 60 ? 53.971 18.893 79.314 1.00 32.22 63 LYS D C 1
ATOM 3602 O O . LYS D 1 60 ? 55.075 19.423 79.145 1.00 33.75 63 LYS D O 1
ATOM 3608 N N . GLY D 1 61 ? 52.837 19.454 78.917 1.00 28.42 64 GLY D N 1
ATOM 3609 C CA . GLY D 1 61 ? 52.869 20.773 78.351 1.00 28.90 64 GLY D CA 1
ATOM 3610 C C . GLY D 1 61 ? 51.616 21.181 77.658 1.00 27.67 64 GLY D C 1
ATOM 3611 O O . GLY D 1 61 ? 50.684 20.415 77.512 1.00 28.56 64 GLY D O 1
ATOM 3612 N N . LYS D 1 62 ? 51.642 22.405 77.169 1.00 29.00 65 LYS D N 1
ATOM 3613 C CA . LYS D 1 62 ? 50.561 22.955 76.440 1.00 31.79 65 LYS D CA 1
ATOM 3614 C C . LYS D 1 62 ? 50.600 22.382 75.016 1.00 29.59 65 LYS D C 1
ATOM 3615 O O . LYS D 1 62 ? 51.632 22.411 74.381 1.00 29.54 65 LYS D O 1
ATOM 3621 N N . LEU D 1 63 ? 49.463 21.896 74.520 1.00 28.58 66 LEU D N 1
ATOM 3622 C CA . LEU D 1 63 ? 49.367 21.405 73.154 1.00 28.98 66 LEU D CA 1
ATOM 3623 C C . LEU D 1 63 ? 49.542 22.492 72.122 1.00 28.60 66 LEU D C 1
ATOM 3624 O O . LEU D 1 63 ? 49.170 23.641 72.349 1.00 30.90 66 LEU D O 1
ATOM 3629 N N . PHE D 1 64 ? 50.061 22.122 70.966 1.00 27.80 67 PHE D N 1
ATOM 3630 C CA . PHE D 1 64 ? 50.222 23.052 69.876 1.00 27.66 67 PHE D CA 1
ATOM 3631 C C . PHE D 1 64 ? 48.927 23.769 69.532 1.00 27.80 67 PHE D C 1
ATOM 3632 O O . PHE D 1 64 ? 48.952 24.947 69.225 1.00 32.74 67 PHE D O 1
ATOM 3640 N N . ASP D 1 65 ? 47.799 23.101 69.643 1.00 27.42 68 ASP D N 1
ATOM 3641 C CA . ASP D 1 65 ? 46.521 23.718 69.342 1.00 29.11 68 ASP D CA 1
ATOM 3642 C C . ASP D 1 65 ? 45.445 22.913 70.110 1.00 30.17 68 ASP D C 1
ATOM 3643 O O . ASP D 1 65 ? 45.757 21.928 70.770 1.00 28.56 68 ASP D O 1
ATOM 3648 N N . SER D 1 66 ? 44.179 23.308 69.999 1.00 28.82 69 SER D N 1
ATOM 3649 C CA . SER D 1 66 ? 43.138 22.746 70.822 1.00 30.38 69 SER D CA 1
ATOM 3650 C C . SER D 1 66 ? 42.520 21.427 70.304 1.00 30.23 69 SER D C 1
ATOM 3651 O O . SER D 1 66 ? 42.480 21.141 69.091 1.00 26.70 69 SER D O 1
ATOM 3654 N N . THR D 1 67 ? 42.016 20.651 71.266 1.00 28.36 70 THR D N 1
ATOM 3655 C CA . THR D 1 67 ? 41.453 19.336 71.040 1.00 29.10 70 THR D CA 1
ATOM 3656 C C . THR D 1 67 ? 40.129 19.240 71.810 1.00 30.14 70 THR D C 1
ATOM 3657 O O . THR D 1 67 ? 39.887 20.006 72.766 1.00 31.76 70 THR D O 1
ATOM 3661 N N . ILE D 1 68 ? 39.271 18.320 71.407 1.00 31.74 71 ILE D N 1
ATOM 3662 C CA . ILE D 1 68 ? 38.007 18.065 72.123 1.00 31.96 71 ILE D CA 1
ATOM 3663 C C . ILE D 1 68 ? 38.315 17.195 73.337 1.00 32.00 71 ILE D C 1
ATOM 3664 O O . ILE D 1 68 ? 38.453 15.990 73.222 1.00 31.78 71 ILE D O 1
ATOM 3669 N N . ALA D 1 69 ? 38.480 17.834 74.499 1.00 34.65 72 ALA D N 1
ATOM 3670 C CA . ALA D 1 69 ? 38.974 17.176 75.734 1.00 36.03 72 ALA D CA 1
ATOM 3671 C C . ALA D 1 69 ? 38.345 15.832 76.098 1.00 38.58 72 ALA D C 1
ATOM 3672 O O . ALA D 1 69 ? 39.062 14.872 76.418 1.00 37.95 72 ALA D O 1
ATOM 3674 N N . ASP D 1 70 ? 37.025 15.729 75.987 1.00 38.36 73 ASP D N 1
ATOM 3675 C CA A ASP D 1 70 ? 36.329 14.529 76.424 0.50 39.33 73 ASP D CA 1
ATOM 3676 C CA B ASP D 1 70 ? 36.342 14.516 76.427 0.50 39.45 73 ASP D CA 1
ATOM 3677 C C . ASP D 1 70 ? 36.387 13.388 75.388 1.00 39.29 73 ASP D C 1
ATOM 3678 O O . ASP D 1 70 ? 35.926 12.275 75.650 1.00 39.77 73 ASP D O 1
ATOM 3687 N N . GLU D 1 71 ? 36.958 13.654 74.216 1.00 37.04 74 GLU D N 1
ATOM 3688 C CA . GLU D 1 71 ? 37.116 12.586 73.216 1.00 37.13 74 GLU D CA 1
ATOM 3689 C C . GLU D 1 71 ? 38.494 11.972 73.313 1.00 31.94 74 GLU D C 1
ATOM 3690 O O . GLU D 1 71 ? 38.748 10.948 72.715 1.00 30.20 74 GLU D O 1
ATOM 3696 N N . GLY D 1 72 ? 39.347 12.576 74.134 1.00 27.16 75 GLY D N 1
ATOM 3697 C CA . GLY D 1 72 ? 40.737 12.141 74.302 1.00 28.98 75 GLY D CA 1
ATOM 3698 C C . GLY D 1 72 ? 40.839 10.819 74.983 1.00 27.77 75 GLY D C 1
ATOM 3699 O O . GLY D 1 72 ? 40.086 10.532 75.919 1.00 27.96 75 GLY D O 1
ATOM 3700 N N . THR D 1 73 ? 41.763 9.997 74.515 1.00 27.32 76 THR D N 1
ATOM 3701 C CA . THR D 1 73 ? 41.912 8.657 75.074 1.00 26.32 76 THR D CA 1
ATOM 3702 C C . THR D 1 73 ? 43.370 8.274 75.265 1.00 24.99 76 THR D C 1
ATOM 3703 O O . THR D 1 73 ? 44.240 8.744 74.531 1.00 23.71 76 THR D O 1
ATOM 3707 N N . TRP D 1 74 ? 43.616 7.390 76.219 1.00 22.49 77 TRP D N 1
ATOM 3708 C CA . TRP D 1 74 ? 44.910 6.767 76.390 1.00 24.02 77 TRP D CA 1
ATOM 3709 C C . TRP D 1 74 ? 44.706 5.318 76.682 1.00 26.04 77 TRP D C 1
ATOM 3710 O O . TRP D 1 74 ? 43.717 4.944 77.300 1.00 24.82 77 TRP D O 1
ATOM 3721 N N . THR D 1 75 ? 45.644 4.515 76.192 1.00 26.52 78 THR D N 1
ATOM 3722 C CA A THR D 1 75 ? 45.634 3.070 76.343 0.50 27.88 78 THR D CA 1
ATOM 3723 C CA B THR D 1 75 ? 45.632 3.066 76.418 0.50 28.65 78 THR D CA 1
ATOM 3724 C C . THR D 1 75 ? 47.058 2.576 76.535 1.00 27.76 78 THR D C 1
ATOM 3725 O O . THR D 1 75 ? 47.950 3.110 75.899 1.00 27.51 78 THR D O 1
ATOM 3732 N N . LEU D 1 76 ? 47.245 1.550 77.361 1.00 26.87 79 LEU D N 1
ATOM 3733 C CA . LEU D 1 76 ? 48.533 0.900 77.564 1.00 27.73 79 LEU D CA 1
ATOM 3734 C C . LEU D 1 76 ? 48.463 -0.336 76.686 1.00 30.89 79 LEU D C 1
ATOM 3735 O O . LEU D 1 76 ? 47.597 -1.163 76.906 1.00 30.34 79 LEU D O 1
ATOM 3740 N N . GLU D 1 77 ? 49.344 -0.439 75.695 1.00 33.61 80 GLU D N 1
ATOM 3741 C CA . GLU D 1 77 ? 49.357 -1.559 74.738 1.00 39.52 80 GLU D CA 1
ATOM 3742 C C . GLU D 1 77 ? 50.623 -2.400 74.893 1.00 39.07 80 GLU D C 1
ATOM 3743 O O . GLU D 1 77 ? 51.718 -1.842 75.010 1.00 35.06 80 GLU D O 1
ATOM 3749 N N . ASP D 1 78 ? 50.481 -3.725 74.868 1.00 44.04 81 ASP D N 1
ATOM 3750 C CA . ASP D 1 78 ? 51.659 -4.624 74.758 1.00 49.09 81 ASP D CA 1
ATOM 3751 C C . ASP D 1 78 ? 52.081 -4.634 73.298 1.00 51.51 81 ASP D C 1
ATOM 3752 O O . ASP D 1 78 ? 51.261 -4.836 72.399 1.00 55.01 81 ASP D O 1
ATOM 3757 N N . ARG D 1 79 ? 53.343 -4.399 73.023 1.00 51.27 82 ARG D N 1
ATOM 3758 C CA . ARG D 1 79 ? 53.708 -4.202 71.626 1.00 52.05 82 ARG D CA 1
ATOM 3759 C C . ARG D 1 79 ? 55.030 -4.913 71.355 1.00 50.10 82 ARG D C 1
ATOM 3760 O O . ARG D 1 79 ? 55.946 -4.345 70.765 1.00 52.71 82 ARG D O 1
ATOM 3765 N N . LYS D 1 80 ? 55.129 -6.162 71.783 1.00 42.62 83 LYS D N 1
ATOM 3766 C CA . LYS D 1 80 ? 56.345 -6.897 71.545 1.00 40.08 83 LYS D CA 1
ATOM 3767 C C . LYS D 1 80 ? 56.485 -7.089 70.044 1.00 35.82 83 LYS D C 1
ATOM 3768 O O . LYS D 1 80 ? 55.501 -7.370 69.346 1.00 31.99 83 LYS D O 1
ATOM 3782 N N . VAL D 1 82 ? 59.215 -8.492 66.603 1.00 26.15 85 VAL D N 1
ATOM 3783 C CA . VAL D 1 82 ? 60.437 -8.887 65.947 1.00 24.72 85 VAL D CA 1
ATOM 3784 C C . VAL D 1 82 ? 60.733 -7.787 64.911 1.00 26.39 85 VAL D C 1
ATOM 3785 O O . VAL D 1 82 ? 59.915 -7.516 64.020 1.00 27.34 85 VAL D O 1
ATOM 3789 N N . ARG D 1 83 ? 61.893 -7.154 65.016 1.00 23.77 86 ARG D N 1
ATOM 3790 C CA . ARG D 1 83 ? 62.297 -6.147 64.080 1.00 25.09 86 ARG D CA 1
ATOM 3791 C C . ARG D 1 83 ? 63.411 -6.707 63.209 1.00 24.04 86 ARG D C 1
ATOM 3792 O O . ARG D 1 83 ? 64.492 -7.085 63.730 1.00 23.58 86 ARG D O 1
ATOM 3800 N N . ILE D 1 84 ? 63.142 -6.777 61.899 1.00 21.90 87 ILE D N 1
ATOM 3801 C CA . ILE D 1 84 ? 64.091 -7.281 60.915 1.00 23.24 87 ILE D CA 1
ATOM 3802 C C . ILE D 1 84 ? 64.662 -6.093 60.163 1.00 24.29 87 ILE D C 1
ATOM 3803 O O . ILE D 1 84 ? 63.892 -5.290 59.622 1.00 25.20 87 ILE D O 1
ATOM 3808 N N . VAL D 1 85 ? 65.990 -5.915 60.179 1.00 23.04 88 VAL D N 1
ATOM 3809 C CA . VAL D 1 85 ? 66.645 -4.862 59.394 1.00 21.23 88 VAL D CA 1
ATOM 3810 C C . VAL D 1 85 ? 67.538 -5.499 58.336 1.00 24.87 88 VAL D C 1
ATOM 3811 O O . VAL D 1 85 ? 68.502 -6.197 58.664 1.00 23.42 88 VAL D O 1
ATOM 3815 N N . LEU D 1 86 ? 67.216 -5.258 57.061 1.00 25.20 89 LEU D N 1
ATOM 3816 C CA . LEU D 1 86 ? 67.956 -5.782 55.910 1.00 26.04 89 LEU D CA 1
ATOM 3817 C C . LEU D 1 86 ? 68.736 -4.670 55.192 1.00 26.17 89 LEU D C 1
ATOM 3818 O O . LEU D 1 86 ? 68.268 -3.526 55.135 1.00 26.78 89 LEU D O 1
ATOM 3823 N N . THR D 1 87 ? 69.924 -4.993 54.669 1.00 27.19 90 THR D N 1
ATOM 3824 C CA . THR D 1 87 ? 70.714 -4.055 53.849 1.00 27.89 90 THR D CA 1
ATOM 3825 C C . THR D 1 87 ? 70.488 -4.327 52.359 1.00 29.68 90 THR D C 1
ATOM 3826 O O . THR D 1 87 ? 70.731 -5.443 51.875 1.00 25.24 90 THR D O 1
ATOM 3830 N N . LYS D 1 88 ? 70.005 -3.319 51.636 1.00 28.13 91 LYS D N 1
ATOM 3831 C CA . LYS D 1 88 ? 69.768 -3.447 50.190 1.00 28.46 91 LYS D CA 1
ATOM 3832 C C . LYS D 1 88 ? 71.085 -3.629 49.444 1.00 30.24 91 LYS D C 1
ATOM 3833 O O . LYS D 1 88 ? 72.062 -3.008 49.803 1.00 27.77 91 LYS D O 1
ATOM 3839 N N . THR D 1 89 ? 71.113 -4.512 48.436 1.00 33.06 92 THR D N 1
ATOM 3840 C CA . THR D 1 89 ? 72.275 -4.648 47.556 1.00 35.19 92 THR D CA 1
ATOM 3841 C C . THR D 1 89 ? 72.447 -3.324 46.789 1.00 38.79 92 THR D C 1
ATOM 3842 O O . THR D 1 89 ? 73.527 -2.778 46.708 1.00 40.90 92 THR D O 1
ATOM 3846 N N . LYS D 1 90 ? 71.340 -2.822 46.241 1.00 42.18 93 LYS D N 1
ATOM 3847 C CA . LYS D 1 90 ? 71.305 -1.590 45.457 1.00 44.48 93 LYS D CA 1
ATOM 3848 C C . LYS D 1 90 ? 70.635 -0.476 46.294 1.00 44.90 93 LYS D C 1
ATOM 3849 O O . LYS D 1 90 ? 69.467 -0.604 46.691 1.00 43.27 93 LYS D O 1
ATOM 3855 N N . ARG D 1 91 ? 71.387 0.603 46.519 1.00 45.14 94 ARG D N 1
ATOM 3856 C CA . ARG D 1 91 ? 71.049 1.656 47.479 1.00 47.22 94 ARG D CA 1
ATOM 3857 C C . ARG D 1 91 ? 70.849 3.093 46.906 1.00 45.47 94 ARG D C 1
ATOM 3858 O O . ARG D 1 91 ? 71.069 4.106 47.598 1.00 42.88 94 ARG D O 1
ATOM 3866 N N . ASP D 1 92 ? 70.401 3.174 45.656 1.00 46.12 95 ASP D N 1
ATOM 3867 C CA . ASP D 1 92 ? 70.118 4.462 45.020 1.00 48.60 95 ASP D CA 1
ATOM 3868 C C . ASP D 1 92 ? 68.669 4.870 45.309 1.00 48.35 95 ASP D C 1
ATOM 3869 O O . ASP D 1 92 ? 67.825 4.001 45.580 1.00 47.65 95 ASP D O 1
ATOM 3874 N N . ALA D 1 93 ? 68.369 6.170 45.234 1.00 47.21 96 ALA D N 1
ATOM 3875 C CA . ALA D 1 93 ? 66.977 6.645 45.370 1.00 47.43 96 ALA D CA 1
ATOM 3876 C C . ALA D 1 93 ? 66.097 5.942 44.316 1.00 46.52 96 ALA D C 1
ATOM 3877 O O . ALA D 1 93 ? 64.898 5.738 44.529 1.00 46.81 96 ALA D O 1
ATOM 3879 N N . ALA D 1 94 ? 66.701 5.557 43.190 1.00 45.64 97 ALA D N 1
ATOM 3880 C CA . ALA D 1 94 ? 65.996 4.765 42.176 1.00 47.97 97 ALA D CA 1
ATOM 3881 C C . ALA D 1 94 ? 65.665 3.354 42.680 1.00 49.24 97 ALA D C 1
ATOM 3882 O O . ALA D 1 94 ? 64.859 2.668 42.059 1.00 51.29 97 ALA D O 1
ATOM 3884 N N . ASN D 1 95 ? 66.284 2.917 43.777 1.00 47.02 98 ASN D N 1
ATOM 3885 C CA . ASN D 1 95 ? 65.976 1.608 44.338 1.00 44.88 98 ASN D CA 1
ATOM 3886 C C . ASN D 1 95 ? 65.007 1.730 45.506 1.00 41.02 98 ASN D C 1
ATOM 3887 O O . ASN D 1 95 ? 65.270 1.289 46.623 1.00 39.88 98 ASN D O 1
ATOM 3892 N N . CYS D 1 96 ? 63.879 2.364 45.222 1.00 37.56 99 CYS D N 1
ATOM 3893 C CA . CYS D 1 96 ? 62.780 2.428 46.143 1.00 34.99 99 CYS D CA 1
ATOM 3894 C C . CYS D 1 96 ? 61.927 1.177 45.901 1.00 32.35 99 CYS D C 1
ATOM 3895 O O . CYS D 1 96 ? 61.415 0.978 44.805 1.00 33.32 99 CYS D O 1
ATOM 3898 N N . TRP D 1 97 ? 61.828 0.307 46.901 1.00 29.07 100 TRP D N 1
ATOM 3899 C CA . TRP D 1 97 ? 60.969 -0.884 46.810 1.00 27.12 100 TRP D CA 1
ATOM 3900 C C . TRP D 1 97 ? 59.476 -0.491 46.852 1.00 27.63 100 TRP D C 1
ATOM 3901 O O . TRP D 1 97 ? 59.044 0.276 47.731 1.00 26.03 100 TRP D O 1
ATOM 3912 N N . THR D 1 98 ? 58.686 -1.036 45.928 1.00 29.62 101 THR D N 1
ATOM 3913 C CA . THR D 1 98 ? 57.249 -0.744 45.875 1.00 31.47 101 THR D CA 1
ATOM 3914 C C . THR D 1 98 ? 56.390 -1.812 46.587 1.00 31.41 101 THR D C 1
ATOM 3915 O O . THR D 1 98 ? 55.157 -1.689 46.719 1.00 30.03 101 THR D O 1
ATOM 3919 N N . SER D 1 99 ? 57.073 -2.863 47.045 1.00 28.39 102 SER D N 1
ATOM 3920 C CA . SER D 1 99 ? 56.485 -3.908 47.821 1.00 27.22 102 SER D CA 1
ATOM 3921 C C . SER D 1 99 ? 57.574 -4.491 48.722 1.00 24.24 102 SER D C 1
ATOM 3922 O O . SER D 1 99 ? 58.764 -4.324 48.462 1.00 25.63 102 SER D O 1
ATOM 3925 N N . LEU D 1 100 ? 57.179 -5.177 49.782 1.00 22.57 103 LEU D N 1
ATOM 3926 C CA . LEU D 1 100 ? 58.162 -5.881 50.624 1.00 22.01 103 LEU D CA 1
ATOM 3927 C C . LEU D 1 100 ? 58.591 -7.150 49.943 1.00 23.76 103 LEU D C 1
ATOM 3928 O O . LEU D 1 100 ? 59.766 -7.450 49.849 1.00 22.49 103 LEU D O 1
ATOM 3933 N N . LEU D 1 101 ? 57.619 -7.923 49.486 1.00 25.31 104 LEU D N 1
ATOM 3934 C CA . LEU D 1 101 ? 57.925 -9.159 48.804 1.00 28.40 104 LEU D CA 1
ATOM 3935 C C . LEU D 1 101 ? 57.521 -9.004 47.346 1.00 31.37 104 LEU D C 1
ATOM 3936 O O . LEU D 1 101 ? 56.748 -8.124 46.968 1.00 33.81 104 LEU D O 1
ATOM 3941 N N . GLU D 1 102 ? 58.050 -9.882 46.517 1.00 34.90 105 GLU D N 1
ATOM 3942 C CA . GLU D 1 102 ? 57.761 -9.872 45.095 1.00 38.64 105 GLU D CA 1
ATOM 3943 C C . GLU D 1 102 ? 56.250 -9.785 44.795 1.00 38.69 105 GLU D C 1
ATOM 3944 O O . GLU D 1 102 ? 55.827 -9.004 43.961 1.00 39.90 105 GLU D O 1
ATOM 3950 N N . SER D 1 103 ? 55.432 -10.535 45.527 1.00 39.36 106 SER D N 1
ATOM 3951 C CA . SER D 1 103 ? 54.005 -10.630 45.227 1.00 41.67 106 SER D CA 1
ATOM 3952 C C . SER D 1 103 ? 53.100 -10.359 46.425 1.00 40.70 106 SER D C 1
ATOM 3953 O O . SER D 1 103 ? 51.950 -10.816 46.473 1.00 41.22 106 SER D O 1
ATOM 3956 N N . GLU D 1 104 ? 53.581 -9.586 47.389 1.00 35.17 107 GLU D N 1
ATOM 3957 C CA . GLU D 1 104 ? 52.801 -9.374 48.586 1.00 34.61 107 GLU D CA 1
ATOM 3958 C C . GLU D 1 104 ? 53.293 -8.136 49.335 1.00 30.10 107 GLU D C 1
ATOM 3959 O O . GLU D 1 104 ? 54.456 -7.792 49.233 1.00 29.26 107 GLU D O 1
ATOM 3965 N N . TYR D 1 105 ? 52.394 -7.500 50.064 1.00 27.99 108 TYR D N 1
ATOM 3966 C CA . TYR D 1 105 ? 52.690 -6.311 50.882 1.00 29.23 108 TYR D CA 1
ATOM 3967 C C . TYR D 1 105 ? 53.139 -5.141 50.019 1.00 29.08 108 TYR D C 1
ATOM 3968 O O . TYR D 1 105 ? 54.202 -4.530 50.233 1.00 29.49 108 TYR D O 1
ATOM 3977 N N . ALA D 1 106 ? 52.284 -4.830 49.046 1.00 29.14 109 ALA D N 1
ATOM 3978 C CA . ALA D 1 106 ? 52.534 -3.756 48.119 1.00 30.77 109 ALA D CA 1
ATOM 3979 C C . ALA D 1 106 ? 52.105 -2.459 48.773 1.00 31.16 109 ALA D C 1
ATOM 3980 O O . ALA D 1 106 ? 51.143 -2.438 49.515 1.00 33.09 109 ALA D O 1
ATOM 3982 N N . ALA D 1 107 ? 52.838 -1.385 48.516 1.00 28.63 110 ALA D N 1
ATOM 3983 C CA . ALA D 1 107 ? 52.409 -0.050 48.951 1.00 29.73 110 ALA D CA 1
ATOM 3984 C C . ALA D 1 107 ? 51.436 0.482 47.882 1.00 29.01 110 ALA D C 1
ATOM 3985 O O . ALA D 1 107 ? 51.672 0.287 46.673 1.00 28.88 110 ALA D O 1
ATOM 3987 N N . ASP D 1 108 ? 50.374 1.179 48.271 1.00 31.12 111 ASP D N 1
ATOM 3988 C CA . ASP D 1 108 ? 49.537 1.821 47.233 1.00 30.82 111 ASP D CA 1
ATOM 3989 C C . ASP D 1 108 ? 50.327 2.977 46.601 1.00 32.28 111 ASP D C 1
ATOM 3990 O O . ASP D 1 108 ? 51.339 3.441 47.164 1.00 31.11 111 ASP D O 1
ATOM 3995 N N . PRO D 1 109 ? 49.879 3.469 45.438 1.00 32.88 112 PRO D N 1
ATOM 3996 C CA . PRO D 1 109 ? 50.655 4.483 44.687 1.00 31.00 112 PRO D CA 1
ATOM 3997 C C . PRO D 1 109 ? 51.014 5.783 45.454 1.00 29.35 112 PRO D C 1
ATOM 3998 O O . PRO D 1 109 ? 52.080 6.383 45.223 1.00 28.77 112 PRO D O 1
ATOM 4002 N N . TRP D 1 110 ? 50.148 6.205 46.355 1.00 29.54 113 TRP D N 1
ATOM 4003 C CA . TRP D 1 110 ? 50.426 7.398 47.151 1.00 31.38 113 TRP D CA 1
ATOM 4004 C C . TRP D 1 110 ? 51.492 7.186 48.204 1.00 28.73 113 TRP D C 1
ATOM 4005 O O . TRP D 1 110 ? 52.347 8.069 48.416 1.00 29.52 113 TRP D O 1
ATOM 4016 N N . VAL D 1 111 ? 51.423 6.041 48.882 1.00 25.19 114 VAL D N 1
ATOM 4017 C CA . VAL D 1 111 ? 52.452 5.637 49.843 1.00 26.45 114 VAL D CA 1
ATOM 4018 C C . VAL D 1 111 ? 53.763 5.442 49.101 1.00 24.71 114 VAL D C 1
ATOM 4019 O O . VAL D 1 111 ? 54.805 5.889 49.553 1.00 23.97 114 VAL D O 1
ATOM 4023 N N . GLN D 1 112 ? 53.718 4.816 47.935 1.00 25.13 115 GLN D N 1
ATOM 4024 C CA . GLN D 1 112 ? 54.916 4.722 47.093 1.00 27.23 115 GLN D CA 1
ATOM 4025 C C . GLN D 1 112 ? 55.520 6.091 46.812 1.00 27.49 115 GLN D C 1
ATOM 4026 O O . GLN D 1 112 ? 56.718 6.271 46.884 1.00 26.81 115 GLN D O 1
ATOM 4032 N N . ASP D 1 113 ? 54.695 7.069 46.482 1.00 27.14 116 ASP D N 1
ATOM 4033 C CA . ASP D 1 113 ? 55.202 8.424 46.209 1.00 25.14 116 ASP D CA 1
ATOM 4034 C C . ASP D 1 113 ? 55.808 9.035 47.468 1.00 24.89 116 ASP D C 1
ATOM 4035 O O . ASP D 1 113 ? 56.872 9.673 47.407 1.00 27.46 116 ASP D O 1
ATOM 4040 N N . GLN D 1 114 ? 55.165 8.818 48.610 1.00 23.40 117 GLN D N 1
ATOM 4041 C CA . GLN D 1 114 ? 55.734 9.304 49.870 1.00 25.21 117 GLN D CA 1
ATOM 4042 C C . GLN D 1 114 ? 57.087 8.673 50.132 1.00 27.09 117 GLN D C 1
ATOM 4043 O O . GLN D 1 114 ? 58.018 9.361 50.535 1.00 26.09 117 GLN D O 1
ATOM 4057 N N . GLN D 1 116 ? 59.241 7.280 48.022 1.00 26.66 119 GLN D N 1
ATOM 4058 C CA . GLN D 1 116 ? 60.198 7.798 47.044 1.00 26.67 119 GLN D CA 1
ATOM 4059 C C . GLN D 1 116 ? 60.686 9.211 47.388 1.00 27.11 119 GLN D C 1
ATOM 4060 O O . GLN D 1 116 ? 61.900 9.524 47.342 1.00 27.40 119 GLN D O 1
ATOM 4066 N N . ARG D 1 117 ? 59.759 10.085 47.747 1.00 25.53 120 ARG D N 1
ATOM 4067 C CA . ARG D 1 117 ? 60.142 11.455 48.087 1.00 23.54 120 ARG D CA 1
ATOM 4068 C C . ARG D 1 117 ? 61.120 11.480 49.234 1.00 24.15 120 ARG D C 1
ATOM 4069 O O . ARG D 1 117 ? 62.038 12.298 49.241 1.00 25.92 120 ARG D O 1
ATOM 4077 N N . LYS D 1 118 ? 60.927 10.607 50.222 1.00 24.12 121 LYS D N 1
ATOM 4078 C CA . LYS D 1 118 ? 61.815 10.575 51.385 1.00 25.49 121 LYS D CA 1
ATOM 4079 C C . LYS D 1 118 ? 63.190 10.096 50.979 1.00 24.99 121 LYS D C 1
ATOM 4080 O O . LYS D 1 118 ? 64.194 10.665 51.407 1.00 25.32 121 LYS D O 1
ATOM 4086 N N . LEU D 1 119 ? 63.261 9.068 50.133 1.00 25.26 122 LEU D N 1
ATOM 4087 C CA . LEU D 1 119 ? 64.528 8.568 49.604 1.00 25.78 122 LEU D CA 1
ATOM 4088 C C . LEU D 1 119 ? 65.254 9.650 48.785 1.00 26.92 122 LEU D C 1
ATOM 4089 O O . LEU D 1 119 ? 66.482 9.871 48.958 1.00 29.21 122 LEU D O 1
ATOM 4094 N N . THR D 1 120 ? 64.489 10.397 47.999 1.00 23.79 123 THR D N 1
ATOM 4095 C CA . THR D 1 120 ? 65.042 11.467 47.189 1.00 23.90 123 THR D CA 1
ATOM 4096 C C . THR D 1 120 ? 65.657 12.531 48.082 1.00 22.45 123 THR D C 1
ATOM 4097 O O . THR D 1 120 ? 66.729 13.012 47.793 1.00 24.63 123 THR D O 1
ATOM 4101 N N . LEU D 1 121 ? 64.988 12.856 49.162 1.00 23.94 124 LEU D N 1
ATOM 4102 C CA . LEU D 1 121 ? 65.505 13.820 50.123 1.00 28.31 124 LEU D CA 1
ATOM 4103 C C . LEU D 1 121 ? 66.724 13.301 50.838 1.00 28.54 124 LEU D C 1
ATOM 4104 O O . LEU D 1 121 ? 67.665 14.044 51.127 1.00 31.18 124 LEU D O 1
ATOM 4109 N N . GLU D 1 122 ? 66.703 12.021 51.183 1.00 29.71 125 GLU D N 1
ATOM 4110 C CA A GLU D 1 122 ? 67.832 11.389 51.861 0.50 30.32 125 GLU D CA 1
ATOM 4111 C CA B GLU D 1 122 ? 67.841 11.384 51.875 0.50 30.19 125 GLU D CA 1
ATOM 4112 C C . GLU D 1 122 ? 69.081 11.541 51.002 1.00 29.78 125 GLU D C 1
ATOM 4113 O O . GLU D 1 122 ? 70.168 11.912 51.474 1.00 27.91 125 GLU D O 1
ATOM 4124 N N . ARG D 1 123 ? 68.903 11.264 49.730 1.00 27.95 126 ARG D N 1
ATOM 4125 C CA . ARG D 1 123 ? 69.964 11.303 48.768 1.00 28.74 126 ARG D CA 1
ATOM 4126 C C . ARG D 1 123 ? 70.398 12.727 48.511 1.00 27.98 126 ARG D C 1
ATOM 4127 O O . ARG D 1 123 ? 71.589 13.012 48.426 1.00 25.16 126 ARG D O 1
ATOM 4135 N N . PHE D 1 124 ? 69.432 13.619 48.400 1.00 28.49 127 PHE D N 1
ATOM 4136 C CA . PHE D 1 124 ? 69.743 15.026 48.208 1.00 33.23 127 PHE D CA 1
ATOM 4137 C C . PHE D 1 124 ? 70.626 15.562 49.343 1.00 35.07 127 PHE D C 1
ATOM 4138 O O . PHE D 1 124 ? 71.609 16.250 49.103 1.00 34.45 127 PHE D O 1
ATOM 4146 N N . GLN D 1 125 ? 70.301 15.186 50.583 1.00 35.68 128 GLN D N 1
ATOM 4147 C CA . GLN D 1 125 ? 71.059 15.612 51.753 1.00 36.75 128 GLN D CA 1
ATOM 4148 C C . GLN D 1 125 ? 72.446 14.983 51.781 1.00 35.80 128 GLN D C 1
ATOM 4149 O O . GLN D 1 125 ? 73.440 15.640 52.082 1.00 39.56 128 GLN D O 1
ATOM 4155 N N . LYS D 1 126 ? 72.523 13.697 51.467 1.00 35.83 129 LYS D N 1
ATOM 4156 C CA . LYS D 1 126 ? 73.795 12.974 51.386 1.00 36.13 129 LYS D CA 1
ATOM 4157 C C . LYS D 1 126 ? 74.736 13.532 50.317 1.00 35.22 129 LYS D C 1
ATOM 4158 O O . LYS D 1 126 ? 75.952 13.469 50.476 1.00 32.64 129 LYS D O 1
ATOM 4164 N N . GLU D 1 127 ? 74.177 14.022 49.209 1.00 34.52 130 GLU D N 1
ATOM 4165 C CA . GLU D 1 127 ? 74.971 14.596 48.112 1.00 35.74 130 GLU D CA 1
ATOM 4166 C C . GLU D 1 127 ? 75.332 16.059 48.330 1.00 33.18 130 GLU D C 1
ATOM 4167 O O . GLU D 1 127 ? 76.210 16.591 47.628 1.00 32.33 130 GLU D O 1
ATOM 4173 N N . ASN D 1 128 ? 74.661 16.698 49.282 1.00 30.21 131 ASN D N 1
ATOM 4174 C CA . ASN D 1 128 ? 74.864 18.110 49.579 1.00 33.69 131 ASN D CA 1
ATOM 4175 C C . ASN D 1 128 ? 75.070 18.322 51.085 1.00 34.12 131 ASN D C 1
ATOM 4176 O O . ASN D 1 128 ? 74.339 19.081 51.723 1.00 34.81 131 ASN D O 1
ATOM 4181 N N . PRO D 1 129 ? 76.083 17.655 51.655 1.00 34.82 132 PRO D N 1
ATOM 4182 C CA . PRO D 1 129 ? 76.265 17.695 53.089 1.00 39.26 132 PRO D CA 1
ATOM 4183 C C . PRO D 1 129 ? 76.520 19.069 53.702 1.00 44.39 132 PRO D C 1
ATOM 4184 O O . PRO D 1 129 ? 76.402 19.208 54.918 1.00 44.50 132 PRO D O 1
ATOM 4188 N N . GLY D 1 130 ? 76.837 20.077 52.896 1.00 48.61 133 GLY D N 1
ATOM 4189 C CA . GLY D 1 130 ? 77.057 21.431 53.416 1.00 51.21 133 GLY D CA 1
ATOM 4190 C C . GLY D 1 130 ? 75.804 22.221 53.789 1.00 55.79 133 GLY D C 1
ATOM 4191 O O . GLY D 1 130 ? 75.879 23.161 54.585 1.00 57.82 133 GLY D O 1
ATOM 4192 N N . PHE D 1 131 ? 74.660 21.857 53.224 1.00 58.20 134 PHE D N 1
ATOM 4193 C CA . PHE D 1 131 ? 73.433 22.593 53.465 1.00 61.69 134 PHE D CA 1
ATOM 4194 C C . PHE D 1 131 ? 72.701 22.109 54.720 1.00 65.01 134 PHE D C 1
ATOM 4195 O O . PHE D 1 131 ? 72.704 20.919 55.026 1.00 65.37 134 PHE D O 1
ATOM 4203 N N . ASP D 1 132 ? 72.056 23.045 55.422 1.00 68.26 135 ASP D N 1
ATOM 4204 C CA . ASP D 1 132 ? 71.266 22.742 56.622 1.00 69.31 135 ASP D CA 1
ATOM 4205 C C . ASP D 1 132 ? 69.817 22.630 56.185 1.00 70.89 135 ASP D C 1
ATOM 4206 O O . ASP D 1 132 ? 69.288 23.562 55.569 1.00 70.31 135 ASP D O 1
ATOM 4211 N N . PHE D 1 133 ? 69.186 21.497 56.515 1.00 72.72 136 PHE D N 1
ATOM 4212 C CA . PHE D 1 133 ? 67.785 21.217 56.142 1.00 74.49 136 PHE D CA 1
ATOM 4213 C C . PHE D 1 133 ? 66.810 21.327 57.344 1.00 75.42 136 PHE D C 1
ATOM 4214 O O . PHE D 1 133 ? 65.939 20.474 57.571 1.00 74.26 136 PHE D O 1
ATOM 4222 N N . SER D 1 134 ? 66.967 22.430 58.083 1.00 77.81 137 SER D N 1
ATOM 4223 C CA . SER D 1 134 ? 66.159 22.730 59.264 1.00 77.67 137 SER D CA 1
ATOM 4224 C C . SER D 1 134 ? 66.376 24.195 59.673 1.00 77.52 137 SER D C 1
ATOM 4225 O O . SER D 1 134 ? 65.919 24.646 60.725 1.00 76.18 137 SER D O 1
#

Nearest PDB structures (foldseek):
  2rh0-assembly2_C  TM=1.007E+00  e=5.838E-24  Mus musculus
  7ui0-assembly1_A  TM=2.085E-01  e=5.604E+00  Human alphaherpesvirus 1 strain KOS
  4qvs-assembly1_A-2  TM=2.696E-01  e=8.558E+00  Acetivibrio thermocellus ATCC 27405
  2rh0-assembly2_C  TM=1.008E+00  e=1.683E-23  Mus musculus
  4v0o-assembly1_F  TM=3.870E-01  e=5.013E+00  Chlamydomonas reinhardtii

Secondary structure (DSSP, 8-state):
-GGGTT---EE-SSEEEEE-SSEEEEEE---TT--GGGEEEEE-SSEEEEEETTEEEEEEEBSS-B-GGG-EEE------EEEEEBSS-STT---SEEETTEEEPPHHHHH--HHHHHHHHHHH-TTS---/-TTTT---EEETTEEEEE-SSEEEEEE---TT--GGGEEEEE-SSEEEEEETTEEEEEEEBSS-B-GGG-EEE------EEEEEBSS-STT---SEEETTEEEPPHHHHH--HHHHHHHHHHH-TTS---/---TT---EEETTEEEEE-SSEEEEEE---TT--GGGEEEEEETTEEEEEETTEEEEEEEBSS-B-GGG-EEE------EEEEEBSS-STT---SEEETTEEEPPHHHHH--HHHHHHHHHHH-TTS--/---TT---EEETTEEEEE-SSEEEEEE---TT--GGGEEEEEETTEEEEEETTEEEEEEEBSS-B-GGG-EEE------EEEEEBS--STT---SEEETTEEEPPHHHHH--HHHHHHHHHHH-TTS---

Sequence (520 aa):
FEERSGVVPCGTPWGQWYQTLEEVFIEVQVPPGTRAQDIQQCGLQSRHVALAVGGREILKGKLFDSTIADEGTWTLEDRKVRIVLTKTKRDAANCWTSLLESEYAADPWVQDQQRKKLTLEERFQKENPGFDFSEERSGVVPCGTPWGQWYQTLEEVFIEVQVPPGTRAQDIQQCGLQSRHVALAVGGREILKGKLFDSTIADEGTWTLEDRKVRIVLTKTKRDAANCWTSSLLESEYAADPWVQDQQRKLTLEERFQKENPGFDFSEERSGVVPCGTPWGQWYQTLEEVFIEVQVPPGTRAQDIQCGLQSRHVALAVGGREILKGKLFDSTIADEGTWTLEDRKVRIVLTKTKRDAANCWTSSLLESEYAADPWVQDQQRKLTLEERFQKENPGFDFEERSGVVPCGTPWGQWYQTLEEVFIEVQQVPPGTRAQDIQCGLQSRHVALAVGGREILKGKLFDSTIADDEGTWTTLEDRKVRIVLTKTKRDAANCWTSLLESEYAADPWVQDQQRKLTLEERFQKENPGFDFS

CATH classification: 2.60.40.790 (+1 more: 1.20.5.740)

Radius of gyration: 30.2 Å; Cα contacts (8 Å, |Δi|>4): 1118; chains: 4; bounding box: 65×80×87 Å

Organism: Mus musculus (NCBI:txid10090)